Protein AF-0000000074766610 (afdb_homodimer)

Organism: Mortierella alpina (NCBI:txid64518)

Nearest PDB structures (foldseek):
  7vv5-assembly1_R  TM=5.003E-01  e=2.346E-03  Homo sapiens
  8y69-assembly1_D  TM=5.044E-01  e=2.238E-03  Homo sapiens
  8jbh-assembly1_B  TM=5.327E-01  e=8.805E-03  Homo sapiens
  8u54-assembly1_A  TM=5.156E-01  e=3.043E-01  Homo sapiens
  8u54-assembly1_B  TM=5.069E-01  e=3.506E-01  Homo sapiens

Structure (mmCIF, N/CA/C/O backbone):
data_AF-0000000074766610-model_v1
#
loop_
_entity.id
_entity.type
_entity.pdbx_description
1 polymer 'Uncharacterized protein'
#
loop_
_atom_site.group_PDB
_atom_site.id
_atom_site.type_symbol
_atom_site.label_atom_id
_atom_site.label_alt_id
_atom_site.label_comp_id
_atom_site.label_asym_id
_atom_site.label_entity_id
_atom_site.label_seq_id
_atom_site.pdbx_PDB_ins_code
_atom_site.Cartn_x
_atom_site.Cartn_y
_atom_site.Cartn_z
_atom_site.occupancy
_atom_site.B_iso_or_equiv
_atom_site.auth_seq_id
_atom_site.auth_comp_id
_atom_site.auth_asym_id
_atom_site.auth_atom_id
_atom_site.pdbx_PDB_model_num
ATOM 1 N N . MET A 1 1 ? 5.215 -45.966 -10.699 1 22.52 1 MET A N 1
ATOM 2 C CA . MET A 1 1 ? 6.203 -44.947 -11.041 1 22.52 1 MET A CA 1
ATOM 3 C C . MET A 1 1 ? 5.629 -43.947 -12.039 1 22.52 1 MET A C 1
ATOM 5 O O . MET A 1 1 ? 5.587 -44.218 -13.241 1 22.52 1 MET A O 1
ATOM 9 N N . GLU A 1 2 ? 4.456 -43.335 -11.803 1 31.49 2 GLU A N 1
ATOM 10 C CA . GLU A 1 2 ? 3.656 -42.559 -12.745 1 31.49 2 GLU A CA 1
ATOM 11 C C . GLU A 1 2 ? 4.511 -41.531 -13.48 1 31.49 2 GLU A C 1
ATOM 13 O O . GLU A 1 2 ? 5.404 -40.921 -12.887 1 31.49 2 GLU A O 1
ATOM 18 N N . ASN A 1 3 ? 4.862 -41.702 -14.774 1 34 3 ASN A N 1
ATOM 19 C CA . ASN A 1 3 ? 5.694 -41.054 -15.782 1 34 3 ASN A CA 1
ATOM 20 C C . ASN A 1 3 ? 5.518 -39.538 -15.765 1 34 3 ASN A C 1
ATOM 22 O O . ASN A 1 3 ? 4.494 -39.023 -16.217 1 34 3 ASN A O 1
ATOM 26 N N . PHE A 1 4 ? 5.917 -38.822 -14.698 1 40.68 4 PHE A N 1
ATOM 27 C CA . PHE A 1 4 ? 6.085 -37.418 -14.344 1 40.68 4 PHE A CA 1
ATOM 28 C C . PHE A 1 4 ? 6.751 -36.649 -15.478 1 40.68 4 PHE A C 1
ATOM 30 O O . PHE A 1 4 ? 7.289 -35.56 -15.265 1 40.68 4 PHE A O 1
ATOM 37 N N . ASP A 1 5 ? 7.116 -37.286 -16.62 1 40.98 5 ASP A N 1
ATOM 38 C CA . ASP A 1 5 ? 7.9 -36.81 -17.756 1 40.98 5 ASP A CA 1
ATOM 39 C C . ASP A 1 5 ? 7.147 -35.729 -18.529 1 40.98 5 ASP A C 1
ATOM 41 O O . ASP A 1 5 ? 7.576 -35.318 -19.609 1 40.98 5 ASP A O 1
ATOM 45 N N . GLU A 1 6 ? 5.794 -35.603 -18.433 1 47.33 6 GLU A N 1
ATOM 46 C CA . GLU A 1 6 ? 5.271 -34.619 -19.377 1 47.33 6 GLU A CA 1
ATOM 47 C C . GLU A 1 6 ? 5.686 -33.204 -18.985 1 47.33 6 GLU A C 1
ATOM 49 O O . GLU A 1 6 ? 5.673 -32.853 -17.803 1 47.33 6 GLU A O 1
ATOM 54 N N . PRO A 1 7 ? 6.413 -32.445 -19.86 1 55.78 7 PRO A N 1
ATOM 55 C CA . PRO A 1 7 ? 6.778 -31.043 -19.638 1 55.78 7 PRO A CA 1
ATOM 56 C C . PRO A 1 7 ? 5.635 -30.224 -19.042 1 55.78 7 PRO A C 1
ATOM 58 O O . PRO A 1 7 ? 4.464 -30.502 -19.313 1 55.78 7 PRO A O 1
ATOM 61 N N . PRO A 1 8 ? 5.888 -29.707 -17.846 1 59.63 8 PRO A N 1
ATOM 62 C CA . PRO A 1 8 ? 4.836 -28.946 -17.167 1 59.63 8 PRO A CA 1
ATOM 63 C C . PRO A 1 8 ? 4.065 -28.03 -18.115 1 59.63 8 PRO A C 1
ATOM 65 O O . PRO A 1 8 ? 4.665 -27.385 -18.979 1 59.63 8 PRO A O 1
ATOM 68 N N . ARG A 1 9 ? 2.832 -28.376 -18.445 1 66.51 9 ARG A N 1
ATOM 69 C CA . ARG A 1 9 ? 1.955 -27.581 -19.299 1 66.51 9 ARG A CA 1
ATOM 70 C C . ARG A 1 9 ? 1.946 -26.119 -18.864 1 66.51 9 ARG A C 1
ATOM 72 O O . ARG A 1 9 ? 1.695 -25.815 -17.696 1 66.51 9 ARG A O 1
ATOM 79 N N . LEU A 1 10 ? 2.564 -25.236 -19.65 1 71.59 10 LEU A N 1
ATOM 80 C CA . LEU A 1 10 ? 2.536 -23.789 -19.464 1 71.59 10 LEU A CA 1
ATOM 81 C C . LEU A 1 10 ? 1.101 -23.276 -19.411 1 71.59 10 LEU A C 1
ATOM 83 O O . LEU A 1 10 ? 0.219 -23.816 -20.083 1 71.59 10 LEU A O 1
ATOM 87 N N . HIS A 1 11 ? 0.76 -22.596 -18.317 1 80.04 11 HIS A N 1
ATOM 88 C CA . HIS A 1 11 ? -0.584 -22.071 -18.103 1 80.04 11 HIS A CA 1
ATOM 89 C C . HIS A 1 11 ? -0.614 -20.554 -18.259 1 80.04 11 HIS A C 1
ATOM 91 O O . HIS A 1 11 ? 0.386 -19.88 -18.003 1 80.04 11 HIS A O 1
ATOM 97 N N . THR A 1 12 ? -1.712 -20.075 -18.93 1 82.89 12 THR A N 1
ATOM 98 C CA . THR A 1 12 ? -1.969 -18.641 -18.998 1 82.89 12 THR A CA 1
ATOM 99 C C . THR A 1 12 ? -2.641 -18.151 -17.718 1 82.89 12 THR A C 1
ATOM 101 O O . THR A 1 12 ? -3.613 -18.749 -17.253 1 82.89 12 THR A O 1
ATOM 104 N N . PRO A 1 13 ? -2.068 -17.148 -17.166 1 86.89 13 PRO A N 1
ATOM 105 C CA . PRO A 1 13 ? -2.663 -16.618 -15.936 1 86.89 13 PRO A CA 1
ATOM 106 C C . PRO A 1 13 ? -4.097 -16.132 -16.137 1 86.89 13 PRO A C 1
ATOM 108 O O . PRO A 1 13 ? -4.453 -15.682 -17.229 1 86.89 13 PRO A O 1
ATOM 111 N N . ASP A 1 14 ? -4.992 -16.331 -15.141 1 90.97 14 ASP A N 1
ATOM 112 C CA . ASP A 1 14 ? -6.364 -15.833 -15.124 1 90.97 14 ASP A CA 1
ATOM 113 C C . ASP A 1 14 ? -6.394 -14.306 -15.11 1 90.97 14 ASP A C 1
ATOM 115 O O . ASP A 1 14 ? -6.007 -13.682 -14.12 1 90.97 14 ASP A O 1
ATOM 119 N N . ALA A 1 15 ? -6.847 -13.721 -16.178 1 92.48 15 ALA A N 1
ATOM 120 C CA . ALA A 1 15 ? -6.861 -12.267 -16.312 1 92.48 15 ALA A CA 1
ATOM 121 C C . ALA A 1 15 ? -7.709 -11.624 -15.217 1 92.48 15 ALA A C 1
ATOM 123 O O . ALA A 1 15 ? -7.373 -10.55 -14.714 1 92.48 15 ALA A O 1
ATOM 124 N N . GLY A 1 16 ? -8.884 -12.234 -14.901 1 94.14 16 GLY A N 1
ATOM 125 C CA . GLY A 1 16 ? -9.733 -11.709 -13.843 1 94.14 16 GLY A CA 1
ATOM 126 C C . GLY A 1 16 ? -9.035 -11.637 -12.499 1 94.14 16 GLY A C 1
ATOM 127 O O . GLY A 1 16 ? -9.173 -10.649 -11.774 1 94.14 16 GLY A O 1
ATOM 128 N N . GLU A 1 17 ? -8.27 -12.613 -12.194 1 94.78 17 GLU A N 1
ATOM 129 C CA . GLU A 1 17 ? -7.532 -12.648 -10.935 1 94.78 17 GLU A CA 1
ATOM 130 C C . GLU A 1 17 ? -6.443 -11.58 -10.903 1 94.78 17 GLU A C 1
ATOM 132 O O . GLU A 1 17 ? -6.227 -10.936 -9.874 1 94.78 17 GLU A O 1
ATOM 137 N N . SER A 1 18 ? -5.785 -11.447 -12.046 1 95.05 18 SER A N 1
ATOM 138 C CA . SER A 1 18 ? -4.73 -10.442 -12.129 1 95.05 18 SER A CA 1
ATOM 139 C C . SER A 1 18 ? -5.291 -9.035 -11.951 1 95.05 18 SER A C 1
ATOM 141 O O . SER A 1 18 ? -4.694 -8.205 -11.262 1 95.05 18 SER A O 1
ATOM 143 N N . VAL A 1 19 ? -6.409 -8.821 -12.554 1 96.39 19 VAL A N 1
ATOM 144 C CA . VAL A 1 19 ? -7.041 -7.511 -12.435 1 96.39 19 VAL A CA 1
ATOM 145 C C . VAL A 1 19 ? -7.492 -7.283 -10.994 1 96.39 19 VAL A C 1
ATOM 147 O O . VAL A 1 19 ? -7.297 -6.199 -10.44 1 96.39 19 VAL A O 1
ATOM 150 N N . SER A 1 20 ? -8.134 -8.274 -10.399 1 97 20 SER A N 1
ATOM 151 C CA . SER A 1 20 ? -8.572 -8.173 -9.011 1 97 20 SER A CA 1
ATOM 152 C C . SER A 1 20 ? -7.395 -7.909 -8.078 1 97 20 SER A C 1
ATOM 154 O O . SER A 1 20 ? -7.495 -7.092 -7.16 1 97 20 SER A O 1
ATOM 156 N N . LEU A 1 21 ? -6.321 -8.628 -8.327 1 97.3 21 LEU A N 1
ATOM 157 C CA . LEU A 1 21 ? -5.121 -8.401 -7.528 1 97.3 21 LEU A CA 1
ATOM 158 C C . LEU A 1 21 ? -4.619 -6.97 -7.696 1 97.3 21 LEU A C 1
ATOM 160 O O . LEU A 1 21 ? -4.294 -6.303 -6.711 1 97.3 21 LEU A O 1
ATOM 164 N N . PHE A 1 22 ? -4.58 -6.494 -8.925 1 97.29 22 PHE A N 1
ATOM 165 C CA . PHE A 1 22 ? -4.128 -5.133 -9.192 1 97.29 22 PHE A CA 1
ATOM 166 C C . PHE A 1 22 ? -4.999 -4.12 -8.459 1 97.29 22 PHE A C 1
ATOM 168 O O . PHE A 1 22 ? -4.49 -3.146 -7.9 1 97.29 22 PHE A O 1
ATOM 175 N N . ILE A 1 23 ? -6.29 -4.351 -8.449 1 97.65 23 ILE A N 1
ATOM 176 C CA . ILE A 1 23 ? -7.226 -3.476 -7.752 1 97.65 23 ILE A CA 1
ATOM 177 C C . ILE A 1 23 ? -6.906 -3.463 -6.259 1 97.65 23 ILE A C 1
ATOM 179 O O . ILE A 1 23 ? -6.834 -2.397 -5.642 1 97.65 23 ILE A O 1
ATOM 183 N N . SER A 1 24 ? -6.698 -4.608 -5.708 1 98.29 24 SER A N 1
ATOM 184 C CA . SER A 1 24 ? -6.389 -4.694 -4.284 1 98.29 24 SER A CA 1
ATOM 185 C C . SER A 1 24 ? -5.085 -3.976 -3.957 1 98.29 24 SER A C 1
ATOM 187 O O . SER A 1 24 ? -4.991 -3.279 -2.945 1 98.29 24 SER A O 1
ATOM 189 N N . LEU A 1 25 ? -4.066 -4.136 -4.801 1 98.43 25 LEU A N 1
ATOM 190 C CA . LEU A 1 25 ? -2.782 -3.482 -4.575 1 98.43 25 LEU A CA 1
ATOM 191 C C . LEU A 1 25 ? -2.924 -1.965 -4.644 1 98.43 25 LEU A C 1
ATOM 193 O O . LEU A 1 25 ? -2.324 -1.244 -3.843 1 98.43 25 LEU A O 1
ATOM 197 N N . ALA A 1 26 ? -3.719 -1.52 -5.581 1 98.04 26 ALA A N 1
ATOM 198 C CA . ALA A 1 26 ? -3.985 -0.088 -5.699 1 98.04 26 ALA A CA 1
ATOM 199 C C . ALA A 1 26 ? -4.703 0.44 -4.459 1 98.04 26 ALA A C 1
ATOM 201 O O . ALA A 1 26 ? -4.379 1.52 -3.96 1 98.04 26 ALA A O 1
ATOM 202 N N . CYS A 1 27 ? -5.624 -0.317 -3.985 1 98.39 27 CYS A N 1
ATOM 203 C CA . CYS A 1 27 ? -6.394 0.101 -2.819 1 98.39 27 CYS A CA 1
ATOM 204 C C . CYS A 1 27 ? -5.524 0.115 -1.568 1 98.39 27 CYS A C 1
ATOM 206 O O . CYS A 1 27 ? -5.635 1.02 -0.739 1 98.39 27 CYS A O 1
ATOM 208 N N . ILE A 1 28 ? -4.668 -0.862 -1.458 1 98.46 28 ILE A N 1
ATOM 209 C CA . ILE A 1 28 ? -3.722 -0.889 -0.347 1 98.46 28 ILE A CA 1
ATOM 210 C C . ILE A 1 28 ? -2.84 0.356 -0.39 1 98.46 28 ILE A C 1
ATOM 212 O O . ILE A 1 28 ? -2.62 1.004 0.635 1 98.46 28 ILE A O 1
ATOM 216 N N . SER A 1 29 ? -2.37 0.684 -1.549 1 98.18 29 SER A N 1
ATOM 217 C CA . SER A 1 29 ? -1.514 1.852 -1.729 1 98.18 29 SER A CA 1
ATOM 218 C C . SER A 1 29 ? -2.246 3.137 -1.354 1 98.18 29 SER A C 1
ATOM 220 O O . SER A 1 29 ? -1.715 3.967 -0.613 1 98.18 29 SER A O 1
ATOM 222 N N . LEU A 1 30 ? -3.448 3.227 -1.798 1 97.37 30 LEU A N 1
ATOM 223 C CA . LEU A 1 30 ? -4.229 4.438 -1.566 1 97.37 30 LEU A CA 1
ATOM 224 C C . LEU A 1 30 ? -4.543 4.606 -0.084 1 97.37 30 LEU A C 1
ATOM 226 O O . LEU A 1 30 ? -4.391 5.699 0.467 1 97.37 30 LEU A O 1
ATOM 230 N N . MET A 1 31 ? -4.936 3.56 0.522 1 97.82 31 MET A N 1
ATOM 231 C CA . MET A 1 31 ? -5.296 3.637 1.935 1 97.82 31 MET A CA 1
ATOM 232 C C . MET A 1 31 ? -4.075 3.954 2.791 1 97.82 31 MET A C 1
ATOM 234 O O . MET A 1 31 ? -4.159 4.749 3.729 1 97.82 31 MET A O 1
ATOM 238 N N . SER A 1 32 ? -2.974 3.359 2.432 1 97.3 32 SER A N 1
ATOM 239 C CA . SER A 1 32 ? -1.747 3.617 3.179 1 97.3 32 SER A CA 1
ATOM 240 C C . SER A 1 32 ? -1.258 5.045 2.962 1 97.3 32 SER A C 1
ATOM 242 O O . SER A 1 32 ? -0.811 5.703 3.904 1 97.3 32 SER A O 1
ATOM 244 N N . LEU A 1 33 ? -1.366 5.495 1.775 1 95.8 33 LEU A N 1
ATOM 245 C CA . LEU A 1 33 ? -0.973 6.859 1.44 1 95.8 33 LEU A CA 1
ATOM 246 C C . LEU A 1 33 ? -1.818 7.872 2.206 1 95.8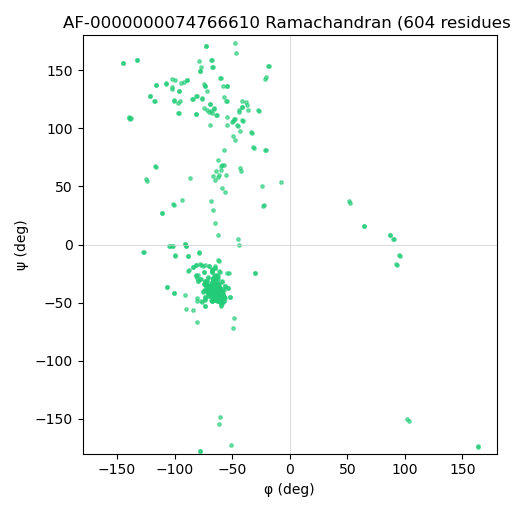 33 LEU A C 1
ATOM 248 O O . LEU A 1 33 ? -1.281 8.796 2.821 1 95.8 33 LEU A O 1
ATOM 252 N N . LEU A 1 34 ? -3.088 7.672 2.193 1 94.38 34 LEU A N 1
ATOM 253 C CA . LEU A 1 34 ? -3.994 8.603 2.856 1 94.38 34 LEU A CA 1
ATOM 254 C C . LEU A 1 34 ? -3.831 8.533 4.371 1 94.38 34 LEU A C 1
ATOM 256 O O . LEU A 1 34 ? -3.914 9.555 5.056 1 94.38 34 LEU A O 1
ATOM 260 N N . PHE A 1 35 ? -3.631 7.335 4.859 1 93.64 35 PHE A N 1
ATOM 261 C CA . PHE A 1 35 ? -3.358 7.165 6.281 1 93.64 35 PHE A CA 1
ATOM 262 C C . PHE A 1 35 ? -2.095 7.916 6.684 1 93.64 35 PHE A C 1
ATOM 264 O O . PHE A 1 35 ? -2.075 8.603 7.707 1 93.64 35 PHE A O 1
ATOM 271 N N . GLY A 1 36 ? -1.091 7.815 5.896 1 91.57 36 GLY A N 1
ATOM 272 C CA . GLY A 1 36 ? 0.149 8.526 6.164 1 91.57 36 GLY A CA 1
ATOM 273 C C . GLY A 1 36 ? -0.01 10.035 6.136 1 91.57 36 GLY A C 1
ATOM 274 O O . GLY A 1 36 ? 0.515 10.736 7.004 1 91.57 36 GLY A O 1
ATOM 275 N N . ARG A 1 37 ? -0.713 10.508 5.24 1 89.1 37 ARG A N 1
ATOM 276 C CA . ARG A 1 37 ? -0.931 11.945 5.11 1 89.1 37 ARG A CA 1
ATOM 277 C C . ARG A 1 37 ? -1.719 12.489 6.296 1 89.1 37 ARG A C 1
ATOM 279 O O . ARG A 1 37 ? -1.42 13.572 6.803 1 89.1 37 ARG A O 1
ATOM 286 N N . LYS A 1 38 ? -2.699 11.677 6.671 1 86.47 38 LYS A N 1
ATOM 287 C CA . LYS A 1 38 ? -3.582 12.132 7.741 1 86.47 38 LYS A CA 1
ATOM 288 C C . LYS A 1 38 ? -2.885 12.059 9.097 1 86.47 38 LYS A C 1
ATOM 290 O O . LYS A 1 38 ? -3.206 12.824 10.008 1 86.47 38 LYS A O 1
ATOM 295 N N . THR A 1 39 ? -1.953 11.274 9.206 1 83.56 39 THR A N 1
ATOM 296 C CA . THR A 1 39 ? -1.304 11.08 10.497 1 83.56 39 THR A CA 1
ATOM 297 C C . THR A 1 39 ? 0.019 11.839 10.558 1 83.56 39 THR A C 1
ATOM 299 O O . THR A 1 39 ? 0.691 11.844 11.592 1 83.56 39 THR A O 1
ATOM 302 N N . ALA A 1 40 ? 0.242 12.449 9.432 1 82.32 40 ALA A N 1
ATOM 303 C CA . ALA A 1 40 ? 1.482 13.221 9.419 1 82.32 40 ALA A CA 1
ATOM 304 C C . ALA A 1 40 ? 1.393 14.42 10.358 1 82.32 40 ALA A C 1
ATOM 306 O O . ALA A 1 40 ? 0.484 15.245 10.237 1 82.32 40 ALA A O 1
ATOM 307 N N . GLY A 1 41 ? 2.144 14.502 11.398 1 73.35 41 GLY A N 1
ATOM 308 C CA . GLY A 1 41 ? 2.245 15.665 12.265 1 73.35 41 GLY A CA 1
ATOM 309 C C . GLY A 1 41 ? 1.284 15.62 13.438 1 73.35 41 GLY A C 1
ATOM 310 O O . GLY A 1 41 ? 1.318 16.492 14.308 1 73.35 41 GLY A O 1
ATOM 311 N N . THR A 1 42 ? 0.284 14.746 13.302 1 71.38 42 THR A N 1
ATOM 312 C CA . THR A 1 42 ? -0.701 14.732 14.378 1 71.38 42 THR A CA 1
ATOM 313 C C . THR A 1 42 ? -0.475 13.538 15.302 1 71.38 42 THR A C 1
ATOM 315 O O . THR A 1 42 ? -0.064 12.467 14.852 1 71.38 42 THR A O 1
ATOM 318 N N . LYS A 1 43 ? -0.52 13.864 16.56 1 68.37 43 LYS A N 1
ATOM 319 C CA . LYS A 1 43 ? -0.418 12.79 17.544 1 68.37 43 LYS A CA 1
ATOM 320 C C . LYS A 1 43 ? -1.694 11.954 17.58 1 68.37 43 LYS A C 1
ATOM 322 O O . LYS A 1 43 ? -2.789 12.491 17.763 1 68.37 43 LYS A O 1
ATOM 327 N N . ILE A 1 44 ? -1.638 10.847 17.262 1 65.62 44 ILE A N 1
ATOM 328 C CA . ILE A 1 44 ? -2.732 9.882 17.258 1 65.62 44 ILE A CA 1
ATOM 329 C C . ILE A 1 44 ? -3.404 9.857 18.629 1 65.62 44 ILE A C 1
ATOM 331 O O . ILE A 1 44 ? -4.606 9.603 18.733 1 65.62 44 ILE A O 1
ATOM 335 N N . THR A 1 45 ? -2.761 10.201 19.59 1 62 45 THR A N 1
ATOM 336 C CA . THR A 1 45 ? -3.267 10.135 20.957 1 62 45 THR A CA 1
ATOM 337 C C . THR A 1 45 ? -4.233 11.285 21.232 1 62 45 THR A C 1
ATOM 339 O O . THR A 1 45 ? -5.032 11.22 22.168 1 62 45 THR A O 1
ATOM 342 N N . SER A 1 46 ? -4.253 12.288 20.497 1 68.33 46 SER A N 1
ATOM 343 C CA . SER A 1 46 ? -5.158 13.415 20.699 1 68.33 46 SER A CA 1
ATOM 344 C C . SER A 1 46 ? -6.355 13.339 19.758 1 68.33 46 SER A C 1
ATOM 346 O O . SER A 1 46 ? -6.934 14.366 19.398 1 68.33 46 SER A O 1
ATOM 348 N N . LEU A 1 47 ? -6.71 12.037 19.549 1 70.17 47 LEU A N 1
ATOM 349 C CA . LEU A 1 47 ? -7.714 11.91 18.498 1 70.17 47 LEU A CA 1
ATOM 350 C C . LEU A 1 47 ? -9.116 12.128 19.057 1 70.17 47 LEU A C 1
ATOM 352 O O . LEU A 1 47 ? -9.476 11.549 20.084 1 70.17 47 LEU A O 1
ATOM 356 N N . ASN A 1 48 ? -9.823 13.011 18.508 1 82.15 48 ASN A N 1
ATOM 357 C CA . ASN A 1 48 ? -11.256 13.183 18.722 1 82.15 48 ASN A CA 1
ATOM 358 C C . ASN A 1 48 ? -12.055 12.025 18.129 1 82.15 48 ASN A C 1
ATOM 360 O O . ASN A 1 48 ? -11.501 11.183 17.42 1 82.15 48 ASN A O 1
ATOM 364 N N . TYR A 1 49 ? -13.265 11.852 18.616 1 84.87 49 TYR A N 1
ATOM 365 C CA . TYR A 1 49 ? -14.139 10.755 18.218 1 84.87 49 TYR A CA 1
ATOM 366 C C . TYR A 1 49 ? -14.267 10.682 16.701 1 84.87 49 TYR A C 1
ATOM 368 O O . TYR A 1 49 ? -14.097 9.614 16.108 1 84.87 49 TYR A O 1
ATOM 376 N N . ALA A 1 50 ? -14.468 11.742 16.038 1 84.85 50 ALA A N 1
ATOM 377 C CA . ALA A 1 50 ? -14.622 11.771 14.586 1 84.85 50 ALA A CA 1
ATOM 378 C C . ALA A 1 50 ? -13.339 11.327 13.889 1 84.85 50 ALA A C 1
ATOM 380 O O . ALA A 1 50 ? -13.382 10.56 12.924 1 84.85 50 ALA A O 1
ATOM 381 N N . ARG A 1 51 ? -12.29 11.762 14.43 1 87.84 51 ARG A N 1
ATOM 382 C CA . ARG A 1 51 ? -11.003 11.4 13.846 1 87.84 51 ARG A CA 1
ATOM 383 C C . ARG A 1 51 ? -10.712 9.916 14.04 1 87.84 51 ARG A C 1
ATOM 385 O O . ARG A 1 51 ? -10.119 9.275 13.169 1 87.84 51 ARG A O 1
ATOM 392 N N . SER A 1 52 ? -11.079 9.424 15.18 1 91.61 52 SER A N 1
ATOM 393 C CA . SER A 1 52 ? -10.884 8.001 15.434 1 91.61 52 SER A CA 1
ATOM 394 C C . SER A 1 52 ? -11.701 7.149 14.468 1 91.61 52 SER A C 1
ATOM 396 O O . SER A 1 52 ? -11.265 6.069 14.064 1 91.61 52 SER A O 1
ATOM 398 N N . LEU A 1 53 ? -12.836 7.606 14.116 1 93.92 53 LEU A N 1
ATOM 399 C CA . LEU A 1 53 ? -13.667 6.884 13.16 1 93.92 53 LEU A CA 1
ATOM 400 C C . LEU A 1 53 ? -13.031 6.887 11.774 1 93.92 53 LEU A C 1
ATOM 402 O O . LEU A 1 53 ? -13.03 5.865 11.084 1 93.92 53 LEU A O 1
ATOM 406 N N . VAL A 1 54 ? -12.468 7.974 11.426 1 93.07 54 VAL A N 1
ATOM 407 C CA . VAL A 1 54 ? -11.818 8.088 10.124 1 93.07 54 VAL A CA 1
ATOM 408 C C . VAL A 1 54 ? -10.605 7.162 10.07 1 93.07 54 VAL A C 1
ATOM 410 O O . VAL A 1 54 ? -10.417 6.431 9.094 1 93.07 54 VAL A O 1
ATOM 413 N N . VAL A 1 55 ? -9.815 7.157 11.12 1 92.77 55 VAL A N 1
ATOM 414 C CA . VAL A 1 55 ? -8.653 6.279 11.202 1 92.77 55 VAL A CA 1
ATOM 415 C C . VAL A 1 55 ? -9.105 4.82 11.178 1 92.77 55 VAL A C 1
ATOM 417 O O . VAL A 1 55 ? -8.479 3.98 10.527 1 92.77 55 VAL A O 1
ATOM 420 N N . GLY A 1 56 ? -10.147 4.552 11.917 1 95.01 56 GLY A N 1
ATOM 421 C CA . GLY A 1 56 ? -10.71 3.211 11.894 1 95.01 56 GLY A CA 1
ATOM 422 C C . GLY A 1 56 ? -11.127 2.762 10.506 1 95.01 56 GLY A C 1
ATOM 423 O O . GLY A 1 56 ? -10.941 1.599 10.142 1 95.01 56 GLY A O 1
ATOM 424 N N . LEU A 1 57 ? -11.67 3.655 9.763 1 96.3 57 LEU A N 1
ATOM 425 C CA . LEU A 1 57 ? -12.111 3.344 8.407 1 96.3 57 LEU A CA 1
ATOM 426 C C . LEU A 1 57 ? -10.92 3.04 7.504 1 96.3 57 LEU A C 1
ATOM 428 O O . LEU A 1 57 ? -10.984 2.136 6.668 1 96.3 57 LEU A O 1
ATOM 432 N N . TYR A 1 58 ? -9.805 3.799 7.665 1 96.27 58 TYR A N 1
ATOM 433 C CA . TYR A 1 58 ? -8.593 3.522 6.903 1 96.27 58 TYR A CA 1
ATOM 434 C C . TYR A 1 58 ? -8.071 2.121 7.199 1 96.27 58 TYR A C 1
ATOM 436 O O . TYR A 1 58 ? -7.736 1.369 6.28 1 96.27 58 TYR A O 1
ATOM 444 N N . ILE A 1 59 ? -8.072 1.783 8.435 1 96.56 59 ILE A N 1
ATOM 445 C CA . ILE A 1 59 ? -7.548 0.489 8.859 1 96.56 59 ILE A CA 1
ATOM 446 C C . ILE A 1 59 ? -8.443 -0.629 8.329 1 96.56 59 ILE A C 1
ATOM 448 O O . ILE A 1 59 ? -7.95 -1.639 7.82 1 96.56 59 ILE A O 1
ATOM 452 N N . CYS A 1 60 ? -9.695 -0.432 8.431 1 97.51 60 CYS A N 1
ATOM 453 C CA . CYS A 1 60 ? -10.65 -1.424 7.949 1 97.51 60 CYS A CA 1
ATOM 454 C C . CYS A 1 60 ? -10.51 -1.629 6.445 1 97.51 60 CYS A C 1
ATOM 456 O O . CYS A 1 60 ? -10.474 -2.766 5.97 1 97.51 60 CYS A O 1
ATOM 458 N N . SER A 1 61 ? -10.474 -0.571 5.713 1 98.08 61 SER A N 1
ATOM 459 C CA . SER A 1 61 ? -10.335 -0.638 4.262 1 98.08 61 SER A CA 1
ATOM 460 C C . SER A 1 61 ? -9.003 -1.264 3.863 1 98.08 61 SER A C 1
ATOM 462 O O . SER A 1 61 ? -8.945 -2.074 2.935 1 98.08 61 SER A O 1
ATOM 464 N N . TRP A 1 62 ? -7.924 -0.899 4.505 1 98.19 62 TRP A N 1
ATOM 465 C CA . TRP A 1 62 ? -6.608 -1.481 4.26 1 98.19 62 TRP A CA 1
ATOM 466 C C . TRP A 1 62 ? -6.62 -2.983 4.52 1 98.19 62 TRP A C 1
ATOM 468 O O . TRP A 1 62 ? -6.133 -3.766 3.701 1 98.19 62 TRP A O 1
ATOM 478 N N . LEU A 1 63 ? -7.17 -3.338 5.686 1 98.32 63 LEU A N 1
ATOM 479 C CA . LEU A 1 63 ? -7.256 -4.748 6.051 1 98.32 63 LEU A CA 1
ATOM 480 C C . LEU A 1 63 ? -8.078 -5.524 5.027 1 98.32 63 LEU A C 1
ATOM 482 O O . LEU A 1 63 ? -7.717 -6.644 4.656 1 98.32 63 LEU A O 1
ATOM 486 N N . PHE A 1 64 ? -9.155 -4.997 4.629 1 98.51 64 PHE A N 1
ATOM 487 C CA . PHE A 1 64 ? -9.986 -5.641 3.618 1 98.51 64 PHE A CA 1
ATOM 488 C C . PHE A 1 64 ? -9.193 -5.882 2.34 1 98.51 64 PHE A C 1
ATOM 490 O O . PHE A 1 64 ? -9.232 -6.978 1.775 1 98.51 64 PHE A O 1
ATOM 497 N N . SER A 1 65 ? -8.48 -4.836 1.855 1 98.35 65 SER A N 1
ATOM 498 C CA . SER A 1 65 ? -7.706 -4.944 0.623 1 98.35 65 SER A CA 1
ATOM 499 C C . SER A 1 65 ? -6.593 -5.978 0.757 1 98.35 65 SER A C 1
ATOM 501 O O . SER A 1 65 ? -6.305 -6.714 -0.189 1 98.35 65 SER A O 1
ATOM 503 N N . LEU A 1 66 ? -5.965 -6.047 1.933 1 98.29 66 LEU A N 1
ATOM 504 C CA . LEU A 1 66 ? -4.925 -7.035 2.197 1 98.29 66 LEU A CA 1
ATOM 505 C C . LEU A 1 66 ? -5.489 -8.45 2.135 1 98.29 66 LEU A C 1
ATOM 507 O O . LEU A 1 66 ? -4.925 -9.319 1.466 1 98.29 66 LEU A O 1
ATOM 511 N N . MET A 1 67 ? -6.628 -8.659 2.766 1 98.08 67 MET A N 1
ATOM 512 C CA . MET A 1 67 ? -7.269 -9.971 2.775 1 98.08 67 MET A CA 1
ATOM 513 C C . MET A 1 67 ? -7.745 -10.354 1.378 1 98.08 67 MET A C 1
ATOM 515 O O . MET A 1 67 ? -7.604 -11.506 0.964 1 98.08 67 MET A O 1
ATOM 519 N N . ALA A 1 68 ? -8.32 -9.367 0.714 1 98.15 68 ALA A N 1
ATOM 520 C CA . ALA A 1 68 ? -8.787 -9.625 -0.645 1 98.15 68 ALA A CA 1
ATOM 521 C C . ALA A 1 68 ? -7.638 -10.066 -1.547 1 98.15 68 ALA A C 1
ATOM 523 O O . ALA A 1 68 ? -7.782 -11.005 -2.333 1 98.15 68 ALA A O 1
ATOM 524 N N . ALA A 1 69 ? -6.464 -9.418 -1.446 1 97.81 69 ALA A N 1
ATOM 525 C CA . ALA A 1 69 ? -5.3 -9.76 -2.258 1 97.81 69 ALA A CA 1
ATOM 526 C C . ALA A 1 69 ? -4.82 -11.178 -1.959 1 97.81 69 ALA A C 1
ATOM 528 O O . ALA A 1 69 ? -4.49 -11.935 -2.875 1 97.81 69 ALA A O 1
ATOM 529 N N . MET A 1 70 ? -4.832 -11.557 -0.718 1 97.6 70 MET A N 1
ATOM 530 C CA . MET A 1 70 ? -4.323 -12.865 -0.316 1 97.6 70 MET A CA 1
ATOM 531 C C . MET A 1 70 ? -5.31 -13.969 -0.683 1 97.6 70 MET A C 1
ATOM 533 O O . MET A 1 70 ? -4.914 -15.014 -1.202 1 97.6 70 MET A O 1
ATOM 537 N N . LEU A 1 71 ? -6.575 -13.71 -0.493 1 97.17 71 LEU A N 1
ATOM 538 C CA . LEU A 1 71 ? -7.577 -14.759 -0.649 1 97.17 71 LEU A CA 1
ATOM 539 C C . LEU A 1 71 ? -7.895 -14.991 -2.122 1 97.17 71 LEU A C 1
ATOM 541 O O . LEU A 1 71 ? -8.193 -16.117 -2.527 1 97.17 71 LEU A O 1
ATOM 545 N N . VAL A 1 72 ? -7.815 -13.952 -2.935 1 95.9 72 VAL A N 1
ATOM 546 C CA . VAL A 1 72 ? -8.116 -14.1 -4.355 1 95.9 72 VAL A CA 1
ATOM 547 C C . VAL A 1 72 ? -7.12 -15.064 -4.996 1 95.9 72 VAL A C 1
ATOM 549 O O . VAL A 1 72 ? -7.461 -15.781 -5.94 1 95.9 72 VAL A O 1
ATOM 552 N N . GLN A 1 73 ? -5.912 -15.175 -4.439 1 93.79 73 GLN A N 1
ATOM 553 C CA . GLN A 1 73 ? -4.866 -16.004 -5.028 1 93.79 73 GLN A CA 1
ATOM 554 C C . GLN A 1 73 ? -4.955 -17.442 -4.525 1 93.79 73 GLN A C 1
ATOM 556 O O . GLN A 1 73 ? -4.322 -18.341 -5.083 1 93.79 73 GLN A O 1
ATOM 561 N N . THR A 1 74 ? -5.785 -17.703 -3.508 1 94.44 74 THR A N 1
ATOM 562 C CA . THR A 1 74 ? -5.765 -19.033 -2.911 1 94.44 74 THR A CA 1
ATOM 563 C C . THR A 1 74 ? -7.166 -19.636 -2.887 1 94.44 74 THR A C 1
ATOM 565 O O . THR A 1 74 ? -7.336 -20.813 -2.562 1 94.44 74 THR A O 1
ATOM 568 N N . ASN A 1 75 ? -8.186 -18.852 -3.273 1 94.71 75 ASN A N 1
ATOM 569 C CA . ASN A 1 75 ? -9.544 -19.316 -3.01 1 94.71 75 ASN A CA 1
ATOM 570 C C . ASN A 1 75 ? -10.013 -20.307 -4.072 1 94.71 75 ASN A C 1
ATOM 572 O O . ASN A 1 75 ? -10.949 -21.073 -3.842 1 94.71 75 ASN A O 1
ATOM 576 N N . ASN A 1 76 ? -9.352 -20.349 -5.213 1 93.33 76 ASN A N 1
ATOM 577 C CA . ASN A 1 76 ? -9.679 -21.388 -6.184 1 93.33 76 ASN A CA 1
ATOM 578 C C . ASN A 1 76 ? -9.162 -22.753 -5.74 1 93.33 76 ASN A C 1
ATOM 580 O O . ASN A 1 76 ? -8.068 -22.856 -5.181 1 93.33 76 ASN A O 1
ATOM 584 N N . TYR A 1 77 ? -9.936 -23.792 -5.87 1 92.78 77 TYR A N 1
ATOM 585 C CA . TYR A 1 77 ? -9.605 -25.175 -5.546 1 92.78 77 TYR A CA 1
ATOM 586 C C . TYR A 1 77 ? -9.357 -25.341 -4.052 1 92.78 77 TYR A C 1
ATOM 588 O O . TYR A 1 77 ? -8.679 -26.28 -3.629 1 92.78 77 TYR A O 1
ATOM 596 N N . ASN A 1 78 ? -9.783 -24.362 -3.222 1 94.68 78 ASN A N 1
ATOM 597 C CA . ASN A 1 78 ? -9.611 -24.399 -1.773 1 94.68 78 ASN A CA 1
ATOM 598 C C . ASN A 1 78 ? -10.86 -23.906 -1.048 1 94.68 78 ASN A C 1
ATOM 600 O O . ASN A 1 78 ? -11.13 -22.704 -1.015 1 94.68 78 ASN A O 1
ATOM 604 N N . LEU A 1 79 ? -11.575 -24.826 -0.419 1 94.9 79 LEU A N 1
ATOM 605 C CA . LEU A 1 79 ? -12.862 -24.514 0.194 1 94.9 79 LEU A CA 1
ATOM 606 C C . LEU A 1 79 ? -12.68 -23.617 1.413 1 94.9 79 LEU A C 1
ATOM 608 O O . LEU A 1 79 ? -13.472 -22.699 1.637 1 94.9 79 LEU A O 1
ATOM 612 N N . LEU A 1 80 ? -11.685 -23.891 2.202 1 95 80 LEU A N 1
ATOM 613 C CA . LEU A 1 80 ? -11.438 -23.078 3.388 1 95 80 LEU A CA 1
ATOM 614 C C . LEU A 1 80 ? -11.181 -21.624 3.006 1 95 80 LEU A C 1
ATOM 616 O O . LEU A 1 80 ? -11.774 -20.712 3.587 1 95 80 LEU A O 1
ATOM 620 N N . SER A 1 81 ? -10.263 -21.454 2.045 1 96.15 81 SER A N 1
ATOM 621 C CA . SER A 1 81 ? -9.969 -20.106 1.572 1 96.15 81 SER A CA 1
ATOM 622 C C . SER A 1 81 ? -11.203 -19.455 0.955 1 96.15 81 SER A C 1
ATOM 624 O O . SER A 1 81 ? -11.412 -18.249 1.098 1 96.15 81 SER A O 1
ATOM 626 N N . CYS A 1 82 ? -12.016 -20.189 0.329 1 96.54 82 CYS A N 1
ATOM 627 C CA . CYS A 1 82 ? -13.25 -19.684 -0.261 1 96.54 82 CYS A CA 1
ATOM 628 C C . CYS A 1 82 ? -14.228 -19.236 0.818 1 96.54 82 CYS A C 1
ATOM 630 O O . CYS A 1 82 ? -14.845 -18.175 0.702 1 96.54 82 CYS A O 1
ATOM 632 N N . GLN A 1 83 ? -14.353 -19.992 1.895 1 96.8 83 GLN A N 1
ATOM 633 C CA . GLN A 1 83 ? -15.201 -19.621 3.023 1 96.8 83 GLN A CA 1
ATOM 634 C C . GLN A 1 83 ? -14.689 -18.355 3.704 1 96.8 83 GLN A C 1
ATOM 636 O O . GLN A 1 83 ? -15.475 -17.479 4.069 1 96.8 83 GLN A O 1
ATOM 641 N N . LEU A 1 84 ? -13.409 -18.28 3.787 1 97.13 84 LEU A N 1
ATOM 642 C CA . LEU A 1 84 ? -12.828 -17.098 4.415 1 97.13 84 LEU A CA 1
ATOM 643 C C . LEU A 1 84 ? -13.082 -15.854 3.57 1 97.13 84 LEU A C 1
ATOM 645 O O . LEU A 1 84 ? -13.195 -14.748 4.104 1 97.13 84 LEU A O 1
ATOM 649 N N . SER A 1 85 ? -13.177 -16.048 2.265 1 97.53 85 SER A N 1
ATOM 650 C CA . SER A 1 85 ? -13.447 -14.924 1.375 1 97.53 85 SER A CA 1
ATOM 651 C C . SER A 1 85 ? -14.815 -14.312 1.656 1 97.53 85 SER A C 1
ATOM 653 O O . SER A 1 85 ? -14.942 -13.092 1.779 1 97.53 85 SER A O 1
ATOM 655 N N . ILE A 1 86 ? -15.849 -15.098 1.827 1 97.49 86 ILE A N 1
ATOM 656 C CA . ILE A 1 86 ? -17.183 -14.56 2.071 1 97.49 86 ILE A CA 1
ATOM 657 C C . ILE A 1 86 ? -17.249 -13.962 3.475 1 97.49 86 ILE A C 1
ATOM 659 O O . ILE A 1 86 ? -17.902 -12.939 3.69 1 97.49 86 ILE A O 1
ATOM 663 N N . PHE A 1 87 ? -16.577 -14.541 4.4 1 97.42 87 PHE A N 1
ATOM 664 C CA . PHE A 1 87 ? -16.564 -13.993 5.751 1 97.42 87 PHE A CA 1
ATOM 665 C C . PHE A 1 87 ? -15.879 -12.631 5.777 1 97.42 87 PHE A C 1
ATOM 667 O O . PHE A 1 87 ? -16.311 -11.726 6.493 1 97.42 87 PHE A O 1
ATOM 674 N N . THR A 1 88 ? -14.787 -12.541 5.024 1 97.39 88 THR A N 1
ATOM 675 C CA . THR A 1 88 ? -14.1 -11.257 4.936 1 97.39 88 THR A CA 1
ATOM 676 C C . THR A 1 88 ? -15.023 -10.188 4.356 1 97.39 88 THR A C 1
ATOM 678 O O . THR A 1 88 ? -15.08 -9.067 4.864 1 97.39 88 THR A O 1
ATOM 681 N N . CYS A 1 89 ? -15.764 -10.507 3.351 1 96.24 89 CYS A N 1
ATOM 682 C CA . CYS A 1 89 ? -16.7 -9.578 2.729 1 96.24 89 CYS A CA 1
ATOM 683 C C . CYS A 1 89 ? -17.795 -9.171 3.707 1 96.24 89 CYS A C 1
ATOM 685 O O . CYS A 1 89 ? -18.134 -7.99 3.811 1 96.24 89 CYS A O 1
ATOM 687 N N . ILE A 1 90 ? -18.26 -10.128 4.453 1 96.4 90 ILE A N 1
ATOM 688 C CA . ILE A 1 90 ? -19.371 -9.852 5.358 1 96.4 90 ILE A CA 1
ATOM 689 C C . ILE A 1 90 ? -18.878 -9.028 6.545 1 96.4 90 ILE A C 1
ATOM 691 O O . ILE A 1 90 ? -19.421 -7.96 6.836 1 96.4 90 ILE A O 1
ATOM 695 N N . VAL A 1 91 ? -17.777 -9.417 7.153 1 97.19 91 VAL A N 1
ATOM 696 C CA . VAL A 1 91 ? -17.335 -8.847 8.422 1 97.19 91 VAL A CA 1
ATOM 697 C C . VAL A 1 91 ? -16.717 -7.472 8.183 1 97.19 91 VAL A C 1
ATOM 699 O O . VAL A 1 91 ? -17.092 -6.494 8.834 1 97.19 91 VAL A O 1
ATOM 702 N N . LEU A 1 92 ? -15.826 -7.368 7.239 1 97.24 92 LEU A N 1
ATOM 703 C CA . LEU A 1 92 ? -15.114 -6.11 7.045 1 97.24 92 LEU A CA 1
ATOM 704 C C . LEU A 1 92 ? -15.99 -5.097 6.315 1 97.24 92 LEU A C 1
ATOM 706 O O . LEU A 1 92 ? -15.891 -3.893 6.561 1 97.24 92 LEU A O 1
ATOM 710 N N . TYR A 1 93 ? -16.854 -5.576 5.51 1 95.48 93 TYR A N 1
ATOM 711 C CA . TYR A 1 93 ? -17.814 -4.669 4.891 1 95.48 93 TYR A CA 1
ATOM 712 C C . TYR A 1 93 ? -18.779 -4.106 5.927 1 95.48 93 TYR A C 1
ATOM 714 O O . TYR A 1 93 ? -19.025 -2.898 5.964 1 95.48 93 TYR A O 1
ATOM 722 N N . ALA A 1 94 ? -19.304 -4.977 6.703 1 95.04 94 ALA A N 1
ATOM 723 C CA . ALA A 1 94 ? -20.216 -4.55 7.761 1 95.04 94 ALA A CA 1
ATOM 724 C C . ALA A 1 94 ? -19.535 -3.565 8.707 1 95.04 94 ALA A C 1
ATOM 726 O O . ALA A 1 94 ? -20.122 -2.547 9.081 1 95.04 94 ALA A O 1
ATOM 727 N N . ALA A 1 95 ? -18.311 -3.877 9.086 1 96.44 95 ALA A N 1
ATOM 728 C CA . ALA A 1 95 ? -17.565 -2.99 9.974 1 96.44 95 ALA A CA 1
ATOM 729 C C . ALA A 1 95 ? -17.389 -1.609 9.349 1 96.44 95 ALA A C 1
ATOM 731 O O . ALA A 1 95 ? -17.582 -0.589 10.017 1 96.44 95 ALA A O 1
ATOM 732 N N . SER A 1 96 ? -17.042 -1.561 8.07 1 96.31 96 SER A N 1
ATOM 733 C CA . SER A 1 96 ? -16.855 -0.284 7.39 1 96.31 96 SER A CA 1
ATOM 734 C C . SER A 1 96 ? -18.155 0.511 7.34 1 96.31 96 SER A C 1
ATOM 736 O O . SER A 1 96 ? -18.154 1.727 7.545 1 96.31 96 SER A O 1
ATOM 738 N N . LYS A 1 97 ? -19.283 -0.112 7.145 1 94.3 97 LYS A N 1
ATOM 739 C CA . LYS A 1 97 ? -20.576 0.561 7.068 1 94.3 97 LYS A CA 1
ATOM 740 C C . LYS A 1 97 ? -20.972 1.148 8.42 1 94.3 97 LYS A C 1
ATOM 742 O O . LYS A 1 97 ? -21.447 2.283 8.495 1 94.3 97 LYS A O 1
ATOM 747 N N . VAL A 1 98 ? -20.746 0.354 9.377 1 95.24 98 VAL A N 1
ATOM 748 C CA . VAL A 1 98 ? -21.07 0.838 10.715 1 95.24 98 VAL A CA 1
ATOM 749 C C . VAL A 1 98 ? -20.242 2.082 11.029 1 95.24 98 VAL A C 1
ATOM 751 O O . VAL A 1 98 ? -20.771 3.076 11.534 1 95.24 98 VAL A O 1
ATOM 754 N N . ILE A 1 99 ? -18.993 2.055 10.729 1 96.18 99 ILE A N 1
ATOM 755 C CA . ILE A 1 99 ? -18.116 3.196 10.968 1 96.18 99 ILE A CA 1
ATOM 756 C C . ILE A 1 99 ? -18.613 4.404 10.178 1 96.18 99 ILE A C 1
ATOM 758 O O . ILE A 1 99 ? -18.665 5.519 10.703 1 96.18 99 ILE A O 1
ATOM 762 N N . ILE A 1 100 ? -18.993 4.211 8.984 1 95.05 100 ILE A N 1
ATOM 763 C CA . ILE A 1 100 ? -19.462 5.294 8.126 1 95.05 100 ILE A CA 1
ATOM 764 C C . ILE A 1 100 ? -20.748 5.886 8.699 1 95.05 100 ILE A C 1
ATOM 766 O O . ILE A 1 100 ? -20.898 7.108 8.77 1 95.05 100 ILE A O 1
ATOM 770 N N . TYR A 1 101 ? -21.686 5.089 9.213 1 94.72 101 TYR A N 1
ATOM 771 C CA . TYR A 1 101 ? -22.944 5.572 9.772 1 94.72 101 TYR A CA 1
ATOM 772 C C . TYR A 1 101 ? -22.705 6.357 11.056 1 94.72 101 TYR A C 1
ATOM 774 O O . TYR A 1 101 ? -23.348 7.382 11.294 1 94.72 101 TYR A O 1
ATOM 782 N N . LEU A 1 102 ? -21.775 5.841 11.821 1 94.31 102 LEU A N 1
ATOM 783 C CA . LEU A 1 102 ? -21.433 6.559 13.045 1 94.31 102 LEU A CA 1
ATOM 784 C C . LEU A 1 102 ? -20.789 7.903 12.725 1 94.31 102 LEU A C 1
ATOM 786 O O . LEU A 1 102 ? -21.067 8.904 13.39 1 94.31 102 LEU A O 1
ATOM 790 N N . PHE A 1 103 ? -20.004 7.917 11.759 1 94.65 103 PHE A N 1
ATOM 791 C CA . PHE A 1 103 ? -19.378 9.16 11.321 1 94.65 103 PHE A CA 1
ATOM 792 C C . PHE A 1 103 ? -20.428 10.153 10.837 1 94.65 103 PHE A C 1
ATOM 794 O O . PHE A 1 103 ? -20.402 11.326 11.216 1 94.65 103 PHE A O 1
ATOM 801 N N . LEU A 1 104 ? -21.324 9.704 10.01 1 92.99 104 LEU A N 1
ATOM 802 C CA . LEU A 1 104 ? -22.365 10.575 9.476 1 92.99 104 LEU A CA 1
ATOM 803 C C . LEU A 1 104 ? -23.272 11.083 10.592 1 92.99 104 LEU A C 1
ATOM 805 O O . LEU A 1 104 ? -23.683 12.246 10.583 1 92.99 104 LEU A O 1
ATOM 809 N N . THR A 1 105 ? -23.576 10.234 11.534 1 92.32 105 THR A N 1
ATOM 810 C CA . THR A 1 105 ? -24.376 10.637 12.685 1 92.32 105 THR A CA 1
ATOM 811 C C . THR A 1 105 ? -23.671 11.736 13.475 1 92.32 105 THR A C 1
ATOM 813 O O . THR A 1 105 ? -24.306 12.698 13.913 1 92.32 105 THR A O 1
ATOM 816 N N . GLU A 1 106 ? -22.395 11.537 13.594 1 90.84 106 GLU A N 1
ATOM 817 C CA . GLU A 1 106 ? -21.603 12.553 14.28 1 90.84 106 GLU A CA 1
ATOM 818 C C . GLU A 1 106 ? -21.621 13.875 13.517 1 90.84 106 GLU A C 1
ATOM 820 O O . GLU A 1 106 ? -21.763 14.942 14.118 1 90.84 106 GLU A O 1
ATOM 825 N N . ARG A 1 107 ? -21.522 13.833 12.272 1 90.32 107 ARG A N 1
ATOM 826 C CA . ARG A 1 107 ? -21.515 15.04 11.451 1 90.32 107 ARG A CA 1
ATOM 827 C C . ARG A 1 107 ? -22.873 15.732 11.483 1 90.32 107 ARG A C 1
ATOM 829 O O . ARG A 1 107 ? -22.949 16.962 11.491 1 90.32 107 ARG A O 1
ATOM 836 N N . VAL A 1 108 ? -23.918 14.993 11.483 1 89.56 108 VAL A N 1
ATOM 837 C CA . VAL A 1 108 ? -25.257 15.564 11.587 1 89.56 108 VAL A CA 1
ATOM 838 C C . VAL A 1 108 ? -25.404 16.297 12.918 1 89.56 108 VAL A C 1
ATOM 840 O O . VAL A 1 108 ? -25.966 17.394 12.971 1 89.56 108 VAL A O 1
ATOM 843 N N . HIS A 1 109 ? -24.879 15.684 13.9 1 87.97 109 HIS A N 1
ATOM 844 C CA . HIS A 1 109 ? -24.945 16.301 15.22 1 87.97 109 HIS A CA 1
ATOM 845 C C . HIS A 1 109 ? -24.199 17.631 15.244 1 87.97 109 HIS A C 1
ATOM 847 O O . HIS A 1 109 ? -24.702 18.62 15.783 1 87.97 109 HIS A O 1
ATOM 853 N N . VAL A 1 110 ? -23.079 17.652 14.618 1 84.55 110 VAL A N 1
ATOM 854 C CA . VAL A 1 110 ? -22.226 18.837 14.62 1 84.55 110 VAL A CA 1
ATOM 855 C C . VAL A 1 110 ? -22.902 19.962 13.839 1 84.55 110 VAL A C 1
ATOM 857 O O . VAL A 1 110 ? -22.805 21.132 14.215 1 84.55 110 VAL A O 1
ATOM 860 N N . VAL A 1 111 ? -23.602 19.644 12.836 1 84.34 111 VAL A N 1
ATOM 861 C CA . VAL A 1 111 ? -24.168 20.668 11.964 1 84.34 111 VAL A CA 1
ATOM 862 C C . VAL A 1 111 ? -25.538 21.092 12.486 1 84.34 111 VAL A C 1
ATOM 864 O O . VAL A 1 111 ? -25.992 22.208 12.222 1 84.34 111 VAL A O 1
ATOM 867 N N . THR A 1 112 ? -26.174 20.257 13.257 1 82.31 112 THR A N 1
ATOM 868 C CA . THR A 1 112 ? -27.548 20.551 13.651 1 82.31 112 THR A CA 1
ATOM 869 C C . THR A 1 112 ? -27.61 20.988 15.111 1 82.31 112 THR A C 1
ATOM 871 O O . THR A 1 112 ? -28.523 21.714 15.509 1 82.31 112 THR A O 1
ATOM 874 N N . ALA A 1 113 ? -26.84 20.444 15.946 1 75.82 113 ALA A N 1
ATOM 875 C CA . ALA A 1 113 ? -26.95 20.701 17.38 1 75.82 113 ALA A CA 1
ATOM 876 C C . ALA A 1 113 ? -25.689 21.375 17.914 1 75.82 113 ALA A C 1
ATOM 878 O O . ALA A 1 113 ? -24.984 20.809 18.753 1 75.82 113 ALA A O 1
ATOM 879 N N . VAL A 1 114 ? -25.568 22.629 17.407 1 71.35 114 VAL A N 1
ATOM 880 C CA . VAL A 1 114 ? -24.393 23.377 17.841 1 71.35 114 VAL A CA 1
ATOM 881 C C . VAL A 1 114 ? -24.487 23.665 19.338 1 71.35 114 VAL A C 1
ATOM 883 O O . VAL A 1 114 ? -25.494 24.197 19.812 1 71.35 114 VAL A O 1
ATOM 886 N N . GLY A 1 115 ? -23.56 23.125 20.051 1 71.05 115 GLY A N 1
ATOM 887 C CA . GLY A 1 115 ? -23.493 23.463 21.464 1 71.05 115 GLY A CA 1
ATOM 888 C C . GLY A 1 115 ? -24.205 22.46 22.352 1 71.05 115 GLY A C 1
ATOM 889 O O . GLY A 1 115 ? -24.246 22.624 23.573 1 71.05 115 GLY A O 1
ATOM 890 N N . VAL A 1 116 ? -24.927 21.564 21.79 1 76.89 116 VAL A N 1
ATOM 891 C CA . VAL A 1 116 ? -25.616 20.541 22.571 1 76.89 116 VAL A CA 1
ATOM 892 C C . VAL A 1 116 ? -24.771 19.27 22.616 1 76.89 116 VAL A C 1
ATOM 894 O O . VAL A 1 116 ? -24.162 18.886 21.615 1 76.89 116 VAL A O 1
ATOM 897 N N . THR A 1 117 ? -24.641 18.76 23.877 1 81.88 117 THR A N 1
ATOM 898 C CA . THR A 1 117 ? -23.875 17.527 24.023 1 81.88 117 THR A CA 1
ATOM 899 C C . THR A 1 117 ? -24.595 16.36 23.354 1 81.88 117 THR A C 1
ATOM 901 O O . THR A 1 117 ? -25.821 16.376 23.219 1 81.88 117 THR A O 1
ATOM 904 N N . ARG A 1 118 ? -23.941 15.396 22.915 1 80.86 118 ARG A N 1
ATOM 905 C CA . ARG A 1 118 ? -24.424 14.254 22.145 1 80.86 118 ARG A CA 1
ATOM 906 C C . ARG A 1 118 ? -25.535 13.521 22.89 1 80.86 118 ARG A C 1
ATOM 908 O O . ARG A 1 118 ? -26.605 13.273 22.331 1 80.86 118 ARG A O 1
ATOM 915 N N . TRP A 1 119 ? -25.236 13.302 24.242 1 83.63 119 TRP A N 1
ATOM 916 C CA . TRP A 1 119 ? -26.146 12.454 25.005 1 83.63 119 TRP A CA 1
ATOM 917 C C . TRP A 1 119 ? -27.401 13.223 25.405 1 83.63 119 TRP A C 1
ATOM 919 O O . TRP A 1 119 ? -28.385 12.629 25.851 1 83.63 119 TRP A O 1
ATOM 929 N N . ASN A 1 120 ? -27.394 14.54 25.135 1 83.99 120 ASN A N 1
ATOM 930 C CA . ASN A 1 120 ? -28.574 15.349 25.423 1 83.99 120 ASN A CA 1
ATOM 931 C C . ASN A 1 120 ? -29.349 15.683 24.152 1 83.99 120 ASN A C 1
ATOM 933 O O . ASN A 1 120 ? -30.423 16.284 24.215 1 83.99 120 ASN A O 1
ATOM 937 N N . CYS A 1 121 ? -28.822 15.218 23.042 1 84.6 121 CYS A N 1
ATOM 938 C CA . CYS A 1 121 ? -29.483 15.459 21.764 1 84.6 121 CYS A CA 1
ATOM 939 C C . CYS A 1 121 ? -30.341 14.267 21.36 1 84.6 121 CYS A C 1
ATOM 941 O O . CYS A 1 121 ? -29.822 13.175 21.121 1 84.6 121 CYS A O 1
ATOM 943 N N . ARG A 1 122 ? -31.643 14.425 21.328 1 85.58 122 ARG A N 1
ATOM 944 C CA . ARG A 1 122 ? -32.589 13.367 20.988 1 85.58 122 ARG A CA 1
ATOM 945 C C . ARG A 1 122 ? -32.346 12.848 19.575 1 85.58 122 ARG A C 1
ATOM 947 O O . ARG A 1 122 ? -32.448 11.646 19.324 1 85.58 122 ARG A O 1
ATOM 954 N N . MET A 1 123 ? -32.059 13.693 18.716 1 85.94 123 MET A N 1
ATOM 955 C CA . MET A 1 123 ? -31.814 13.299 17.332 1 85.94 123 MET A CA 1
ATOM 956 C C . MET A 1 123 ? -30.592 12.392 17.233 1 85.94 123 MET A C 1
ATOM 958 O O . MET A 1 123 ? -30.584 11.437 16.455 1 85.94 123 MET A O 1
ATOM 962 N N . TYR A 1 124 ? -29.593 12.687 17.992 1 90.11 124 TYR A N 1
ATOM 963 C CA . TYR A 1 124 ? -28.386 11.869 18.012 1 90.11 124 TYR A CA 1
ATOM 964 C C . TYR A 1 124 ? -28.692 10.457 18.497 1 90.11 124 TYR A C 1
ATOM 966 O O . TYR A 1 124 ? -28.263 9.477 17.884 1 90.11 124 TYR A O 1
ATOM 974 N N . LYS A 1 125 ? -29.48 10.334 19.575 1 91.25 125 LYS A N 1
ATOM 975 C CA . LYS A 1 125 ? -29.853 9.033 20.124 1 91.25 125 LYS A CA 1
ATOM 976 C C . LYS A 1 125 ? -30.705 8.243 19.135 1 91.25 125 LYS A C 1
ATOM 978 O O . LYS A 1 125 ? -30.548 7.027 19.006 1 91.25 125 LYS A O 1
ATOM 983 N N . PHE A 1 126 ? -31.548 8.915 18.485 1 91.61 126 PHE A N 1
ATOM 984 C CA . PHE A 1 126 ? -32.404 8.269 17.497 1 91.61 126 PHE A CA 1
ATOM 985 C C . PHE A 1 126 ? -31.576 7.716 16.343 1 91.61 126 PHE A C 1
ATOM 987 O O . PHE A 1 126 ? -31.8 6.59 15.894 1 91.61 126 PHE A O 1
ATOM 994 N N . ASN A 1 127 ? -30.686 8.481 15.849 1 91.9 127 ASN A N 1
ATOM 995 C CA . ASN A 1 127 ? -29.814 8.027 14.771 1 91.9 127 ASN A CA 1
ATOM 996 C C . ASN A 1 127 ? -28.966 6.834 15.2 1 91.9 127 ASN A C 1
ATOM 998 O O . ASN A 1 127 ? -28.72 5.924 14.406 1 91.9 127 ASN A O 1
ATOM 1002 N N . LEU A 1 128 ? -28.522 6.814 16.446 1 92.06 128 LEU A N 1
ATOM 1003 C CA . LEU A 1 128 ? -27.758 5.686 16.967 1 92.06 128 LEU A CA 1
ATOM 1004 C C . LEU A 1 128 ? -28.622 4.431 17.037 1 92.06 128 LEU A C 1
ATOM 1006 O O . LEU A 1 128 ? -28.152 3.331 16.737 1 92.06 128 LEU A O 1
ATOM 1010 N N . LEU A 1 129 ? -29.82 4.645 17.432 1 91.97 129 LEU A N 1
ATOM 1011 C CA . LEU A 1 129 ? -30.766 3.537 17.497 1 91.97 129 LEU A CA 1
ATOM 1012 C C . LEU A 1 129 ? -31.032 2.967 16.108 1 91.97 129 LEU A C 1
ATOM 1014 O O . LEU A 1 129 ? -31.185 1.754 15.949 1 91.97 129 LEU A O 1
ATOM 1018 N N . LEU A 1 130 ? -31.032 3.811 15.107 1 91.77 130 LEU A N 1
ATOM 1019 C CA . LEU A 1 130 ? -31.303 3.403 13.733 1 91.77 130 LEU A CA 1
ATOM 1020 C C . LEU A 1 130 ? -30.158 2.562 13.179 1 91.77 130 LEU A C 1
ATOM 1022 O O . LEU A 1 130 ? -30.323 1.866 12.175 1 91.77 130 LEU A O 1
ATOM 1026 N N . VAL A 1 131 ? -28.975 2.573 13.744 1 92.73 131 VAL A N 1
ATOM 1027 C CA . VAL A 1 131 ? -27.826 1.788 13.306 1 92.73 131 VAL A CA 1
ATOM 1028 C C . VAL A 1 131 ? -27.898 0.386 13.908 1 92.73 131 VAL A C 1
ATOM 1030 O O . VAL A 1 131 ? -27.322 -0.559 13.364 1 92.73 131 VAL A O 1
ATOM 1033 N N . THR A 1 132 ? -28.627 0.103 14.955 1 91.36 132 THR A N 1
ATOM 1034 C CA . THR A 1 132 ? -28.656 -1.142 15.714 1 91.36 132 THR A CA 1
ATOM 1035 C C . THR A 1 132 ? -29.252 -2.271 14.878 1 91.36 132 THR A C 1
ATOM 1037 O O . THR A 1 132 ? -28.794 -3.413 14.952 1 91.36 132 THR A O 1
ATOM 1040 N N . PRO A 1 133 ? -30.28 -2.001 14.005 1 93.03 133 PRO A N 1
ATOM 1041 C CA . PRO A 1 133 ? -30.82 -3.083 13.178 1 93.03 133 PRO A CA 1
ATOM 1042 C C . PRO A 1 133 ? -29.781 -3.678 12.231 1 93.03 133 PRO A C 1
ATOM 1044 O O . PRO A 1 133 ? -29.996 -4.756 11.671 1 93.03 133 PRO A O 1
ATOM 1047 N N . TYR A 1 134 ? -28.706 -3.022 12.056 1 92.92 134 TYR A N 1
ATOM 1048 C CA . TYR A 1 134 ? -27.637 -3.555 11.219 1 92.92 134 TYR A CA 1
ATOM 1049 C C . TYR A 1 134 ? -27.125 -4.881 11.768 1 92.92 134 TYR A C 1
ATOM 1051 O O . TYR A 1 134 ? -26.612 -5.715 11.017 1 92.92 134 TYR A O 1
ATOM 1059 N N . MET A 1 135 ? -27.319 -5.103 13.05 1 93.68 135 MET A N 1
ATOM 1060 C CA . MET A 1 135 ? -26.938 -6.374 13.66 1 93.68 135 MET A CA 1
ATOM 1061 C C . MET A 1 135 ? -27.766 -7.52 13.09 1 93.68 135 MET A C 1
ATOM 1063 O O . MET A 1 135 ? -27.25 -8.619 12.879 1 93.68 135 MET A O 1
ATOM 1067 N N . ILE A 1 136 ? -28.965 -7.256 12.887 1 95.11 136 ILE A N 1
ATOM 1068 C CA . ILE A 1 136 ? -29.851 -8.26 12.308 1 95.11 136 ILE A CA 1
ATOM 1069 C C . ILE A 1 136 ? -29.417 -8.566 10.876 1 95.11 136 ILE A C 1
ATOM 1071 O O . ILE A 1 136 ? -29.34 -9.732 10.48 1 95.11 136 ILE A O 1
ATOM 1075 N N . ILE A 1 137 ? -29.106 -7.527 10.094 1 94.58 137 ILE A N 1
ATOM 1076 C CA . ILE A 1 137 ? -28.649 -7.679 8.717 1 94.58 137 ILE A CA 1
ATOM 1077 C C . ILE A 1 137 ? -27.356 -8.491 8.689 1 94.58 137 ILE A C 1
ATOM 1079 O O . ILE A 1 137 ? -27.179 -9.358 7.83 1 94.58 137 ILE A O 1
ATOM 1083 N N . PHE A 1 138 ? -26.526 -8.257 9.642 1 95.48 138 PHE A N 1
ATOM 1084 C CA . PHE A 1 138 ? -25.251 -8.955 9.756 1 95.48 138 PHE A CA 1
ATOM 1085 C C . PHE A 1 138 ? -25.468 -10.444 9.998 1 95.48 138 PHE A C 1
ATOM 1087 O O . PHE A 1 138 ? -24.842 -11.282 9.346 1 95.48 138 PHE A O 1
ATOM 1094 N N . VAL A 1 139 ? -26.35 -10.788 10.906 1 96.32 139 VAL A N 1
ATOM 1095 C CA . VAL A 1 139 ? -26.644 -12.179 11.231 1 96.32 139 VAL A CA 1
ATOM 1096 C C . VAL A 1 139 ? -27.276 -12.87 10.025 1 96.32 139 VAL A C 1
ATOM 1098 O O . VAL A 1 139 ? -26.928 -14.007 9.7 1 96.32 139 VAL A O 1
ATOM 1101 N N . LEU A 1 140 ? -28.186 -12.224 9.348 1 96.64 140 LEU A N 1
ATOM 1102 C CA . LEU A 1 140 ? -28.8 -12.777 8.146 1 96.64 140 LEU A CA 1
ATOM 1103 C C . LEU A 1 140 ? -27.749 -13.049 7.075 1 96.64 140 LEU A C 1
ATOM 1105 O O . LEU A 1 140 ? -27.819 -14.061 6.373 1 96.64 140 LEU A O 1
ATOM 1109 N N . ALA A 1 141 ? -26.757 -12.152 6.927 1 96.15 141 ALA A N 1
ATOM 1110 C CA . ALA A 1 141 ? -25.691 -12.321 5.944 1 96.15 141 ALA A CA 1
ATOM 1111 C C . ALA A 1 141 ? -24.872 -13.576 6.232 1 96.15 141 ALA A C 1
ATOM 1113 O O . ALA A 1 141 ? -24.496 -14.305 5.312 1 96.15 141 ALA A O 1
ATOM 1114 N N . ILE A 1 142 ? -24.657 -13.877 7.542 1 96.65 142 ILE A N 1
ATOM 1115 C CA . ILE A 1 142 ? -23.885 -15.051 7.935 1 96.65 142 ILE A CA 1
ATOM 1116 C C . ILE A 1 142 ? -24.709 -16.314 7.695 1 96.65 142 ILE A C 1
ATOM 1118 O O . ILE A 1 142 ? -24.19 -17.316 7.196 1 96.65 142 ILE A O 1
ATOM 1122 N N . LEU A 1 143 ? -25.973 -16.288 7.949 1 96.42 143 LEU A N 1
ATOM 1123 C CA . LEU A 1 143 ? -26.84 -17.457 7.857 1 96.42 143 LEU A CA 1
ATOM 1124 C C . LEU A 1 143 ? -27.111 -17.82 6.401 1 96.42 143 LEU A C 1
ATOM 1126 O O . LEU A 1 143 ? -27.221 -19 6.061 1 96.42 143 LEU A O 1
ATOM 1130 N N . TYR A 1 144 ? -27.192 -16.882 5.5 1 96.41 144 TYR A N 1
ATOM 1131 C CA . TYR A 1 144 ? -27.589 -17.124 4.118 1 96.41 144 TYR A CA 1
ATOM 1132 C C . TYR A 1 144 ? -26.414 -16.915 3.169 1 96.41 144 TYR A C 1
ATOM 1134 O O . TYR A 1 144 ? -26.605 -16.556 2.005 1 96.41 144 TYR A O 1
ATOM 1142 N N . ARG A 1 145 ? -25.214 -17.103 3.664 1 96.45 145 ARG A N 1
ATOM 1143 C CA . ARG A 1 145 ? -24.015 -16.994 2.839 1 96.45 145 ARG A CA 1
ATOM 1144 C C . ARG A 1 145 ? -23.815 -18.248 1.994 1 96.45 145 ARG A C 1
ATOM 1146 O O . ARG A 1 145 ? -24.246 -19.337 2.379 1 96.45 145 ARG A O 1
ATOM 1153 N N . VAL A 1 146 ? -23.233 -18.035 0.861 1 95.56 146 VAL A N 1
ATOM 1154 C CA . VAL A 1 146 ? -22.898 -19.132 -0.042 1 95.56 146 VAL A CA 1
ATOM 1155 C C . VAL A 1 146 ? -21.396 -19.137 -0.315 1 95.56 146 VAL A C 1
ATOM 1157 O O . VAL A 1 146 ? -20.809 -18.093 -0.611 1 95.56 146 VAL A O 1
ATOM 1160 N N . ALA A 1 147 ? -20.734 -20.273 -0.12 1 95.84 147 ALA A N 1
ATOM 1161 C CA . ALA A 1 147 ? -19.34 -20.506 -0.487 1 95.84 147 ALA A CA 1
ATOM 1162 C C . ALA A 1 147 ? -19.151 -21.906 -1.066 1 95.84 147 ALA A C 1
ATOM 1164 O O . ALA A 1 147 ? -19.309 -22.903 -0.358 1 95.84 147 ALA A O 1
ATOM 1165 N N . ARG A 1 148 ? -18.897 -21.95 -2.363 1 94.83 148 ARG A N 1
ATOM 1166 C CA . ARG A 1 148 ? -18.74 -23.248 -3.011 1 94.83 148 ARG A CA 1
ATOM 1167 C C . ARG A 1 148 ? -17.691 -23.186 -4.115 1 94.83 148 ARG A C 1
ATOM 1169 O O . ARG A 1 148 ? -17.379 -22.106 -4.622 1 94.83 148 ARG A O 1
ATOM 1176 N N . ILE A 1 149 ? -17.139 -24.337 -4.402 1 94.65 149 ILE A N 1
ATOM 1177 C CA . ILE A 1 149 ? -16.227 -24.486 -5.531 1 94.65 149 ILE A CA 1
ATOM 1178 C C . ILE A 1 149 ? -16.968 -25.099 -6.717 1 94.65 149 ILE A C 1
ATOM 1180 O O . ILE A 1 149 ? -17.596 -26.153 -6.588 1 94.65 149 ILE A O 1
ATOM 1184 N N . ASP A 1 150 ? -16.936 -24.455 -7.797 1 92.58 150 ASP A N 1
ATOM 1185 C CA . ASP A 1 150 ? -17.654 -24.938 -8.973 1 92.58 150 ASP A CA 1
ATOM 1186 C C . ASP A 1 150 ? -16.887 -26.066 -9.66 1 92.58 150 ASP A C 1
ATOM 1188 O O . ASP A 1 150 ? -15.832 -26.488 -9.181 1 92.58 150 ASP A O 1
ATOM 1192 N N . ASP A 1 151 ? -17.357 -26.609 -10.777 1 90.67 151 ASP A N 1
ATOM 1193 C CA . ASP A 1 151 ? -16.801 -27.748 -11.501 1 90.67 151 ASP A CA 1
ATOM 1194 C C . ASP A 1 151 ? -15.445 -27.401 -12.112 1 90.67 151 ASP A C 1
ATOM 1196 O O . ASP A 1 151 ? -14.62 -28.286 -12.349 1 90.67 151 ASP A O 1
ATOM 1200 N N . LYS A 1 152 ? -15.243 -26.117 -12.32 1 89.89 152 LYS A N 1
ATOM 1201 C CA . LYS A 1 152 ? -13.979 -25.677 -12.905 1 89.89 152 LYS A CA 1
ATOM 1202 C C . LYS A 1 152 ? -12.949 -25.372 -11.822 1 89.89 152 LYS A C 1
ATOM 1204 O O . LYS A 1 152 ? -11.836 -24.933 -12.122 1 89.89 152 LYS A O 1
ATOM 1209 N N . GLY A 1 153 ? -13.401 -25.571 -10.512 1 91.97 153 GLY A N 1
ATOM 1210 C CA . GLY A 1 153 ? -12.496 -25.346 -9.396 1 91.97 153 GLY A CA 1
ATOM 1211 C C . GLY A 1 153 ? -12.48 -23.906 -8.921 1 91.97 153 GLY A C 1
ATOM 1212 O O . GLY A 1 153 ? -11.654 -23.531 -8.085 1 91.97 153 GLY A O 1
ATOM 1213 N N . GLN A 1 154 ? -13.399 -23.112 -9.459 1 93.97 154 GLN A N 1
ATOM 1214 C CA . GLN A 1 154 ? -13.426 -21.692 -9.124 1 93.97 154 GLN A CA 1
ATOM 1215 C C . GLN A 1 154 ? -14.299 -21.432 -7.899 1 93.97 154 GLN A C 1
ATOM 1217 O O . GLN A 1 154 ? -15.348 -22.058 -7.734 1 93.97 154 GLN A O 1
ATOM 1222 N N . CYS A 1 155 ? -13.87 -20.561 -7.108 1 95.27 155 CYS A N 1
ATOM 1223 C CA . CYS A 1 155 ? -14.584 -20.165 -5.899 1 95.27 155 CYS A CA 1
ATOM 1224 C C . CYS A 1 155 ? -15.768 -19.266 -6.236 1 95.27 155 CYS A C 1
ATOM 1226 O O . CYS A 1 155 ? -15.609 -18.253 -6.919 1 95.27 155 CYS A O 1
ATOM 1228 N N . GLN A 1 156 ? -17.011 -19.645 -5.763 1 96.38 156 GLN A N 1
ATOM 1229 C CA . GLN A 1 156 ? -18.222 -18.841 -5.878 1 96.38 156 GLN A CA 1
ATOM 1230 C C . GLN A 1 156 ? -18.766 -18.465 -4.503 1 96.38 156 GLN A C 1
ATOM 1232 O O . GLN A 1 156 ? -18.981 -19.334 -3.656 1 96.38 156 GLN A O 1
ATOM 1237 N N . ILE A 1 157 ? -18.884 -17.204 -4.35 1 96.55 157 ILE A N 1
ATOM 1238 C CA . ILE A 1 157 ? -19.376 -16.722 -3.064 1 96.55 157 ILE A CA 1
ATOM 1239 C C . ILE A 1 157 ? -20.465 -15.675 -3.286 1 96.55 157 ILE A C 1
ATOM 1241 O O . ILE A 1 157 ? -20.563 -15.093 -4.369 1 96.55 157 ILE A O 1
ATOM 1245 N N . GLY A 1 158 ? -21.323 -15.463 -2.206 1 95.18 158 GLY A N 1
ATOM 1246 C CA . GLY A 1 158 ? -22.373 -14.459 -2.257 1 95.18 158 GLY A CA 1
ATOM 1247 C C . GLY A 1 158 ? -23.422 -14.638 -1.176 1 95.18 158 GLY A C 1
ATOM 1248 O O . GLY A 1 158 ? -23.19 -15.335 -0.187 1 95.18 158 GLY A O 1
ATOM 1249 N N . LEU A 1 159 ? -24.417 -13.852 -1.26 1 95.07 159 LEU A N 1
ATOM 1250 C CA . LEU A 1 159 ? -25.552 -13.888 -0.344 1 95.07 159 LEU A CA 1
ATOM 1251 C C . LEU A 1 159 ? -26.836 -14.248 -1.083 1 95.07 159 LEU A C 1
ATOM 1253 O O . LEU A 1 159 ? -27.078 -13.76 -2.189 1 95.07 159 LEU A O 1
ATOM 1257 N N . LEU A 1 160 ? -27.599 -15.103 -0.444 1 95.06 160 LEU A N 1
ATOM 1258 C CA . LEU A 1 160 ? -28.897 -15.447 -1.014 1 95.06 160 LEU A CA 1
ATOM 1259 C C . LEU A 1 160 ? -29.88 -14.29 -0.866 1 95.06 160 LEU A C 1
ATOM 1261 O O . LEU A 1 160 ? -29.626 -13.347 -0.113 1 95.06 160 LEU A O 1
ATOM 1265 N N . ARG A 1 161 ? -31.024 -14.293 -1.451 1 93.39 161 ARG A N 1
ATOM 1266 C CA . ARG A 1 161 ? -31.996 -13.211 -1.562 1 93.39 161 ARG A CA 1
ATOM 1267 C C . ARG A 1 161 ? -32.526 -12.807 -0.19 1 93.39 161 ARG A C 1
ATOM 1269 O O . ARG A 1 161 ? -32.689 -11.619 0.094 1 93.39 161 ARG A O 1
ATOM 1276 N N . PRO A 1 162 ? -32.754 -13.704 0.686 1 93.85 162 PRO A N 1
ATOM 1277 C CA . PRO A 1 162 ? -33.29 -13.308 1.991 1 93.85 162 PRO A CA 1
ATOM 1278 C C . PRO A 1 162 ? -32.316 -12.449 2.793 1 93.85 162 PRO A C 1
ATOM 1280 O O . PRO A 1 162 ? -32.719 -11.778 3.746 1 93.85 162 PRO A O 1
ATOM 1283 N N . ALA A 1 163 ? -31.106 -12.503 2.467 1 94.29 163 ALA A N 1
ATOM 1284 C CA . ALA A 1 163 ? -30.114 -11.668 3.14 1 94.29 163 ALA A CA 1
ATOM 1285 C C . ALA A 1 163 ? -29.765 -10.444 2.297 1 94.29 163 ALA A C 1
ATOM 1287 O O . ALA A 1 163 ? -29.712 -9.324 2.811 1 94.29 163 ALA A O 1
ATOM 1288 N N . ALA A 1 164 ? -29.601 -10.612 0.946 1 93.59 164 ALA A N 1
ATOM 1289 C CA . ALA A 1 164 ? -29.121 -9.557 0.057 1 93.59 164 ALA A CA 1
ATOM 1290 C C . ALA A 1 164 ? -30.155 -8.444 -0.083 1 93.59 164 ALA A C 1
ATOM 1292 O O . ALA A 1 164 ? -29.809 -7.261 -0.068 1 93.59 164 ALA A O 1
ATOM 1293 N N . VAL A 1 165 ? -31.417 -8.761 -0.149 1 93.06 165 VAL A N 1
ATOM 1294 C CA . VAL A 1 165 ? -32.454 -7.764 -0.391 1 93.06 165 VAL A CA 1
ATOM 1295 C C . VAL A 1 165 ? -32.654 -6.912 0.86 1 93.06 165 VAL A C 1
ATOM 1297 O O . VAL A 1 165 ? -32.598 -5.681 0.796 1 93.06 165 VAL A O 1
ATOM 1300 N N . PRO A 1 166 ? -32.888 -7.524 2.042 1 93.49 166 PRO A N 1
ATOM 1301 C CA . PRO A 1 166 ? -32.978 -6.7 3.25 1 93.49 166 PRO A CA 1
ATOM 1302 C C . PRO A 1 166 ? -31.736 -5.838 3.47 1 93.49 166 PRO A C 1
ATOM 1304 O O . PRO A 1 166 ? -31.842 -4.708 3.953 1 93.49 166 PRO A O 1
ATOM 1307 N N . PHE A 1 167 ? -30.617 -6.387 3.122 1 93.51 167 PHE A N 1
ATOM 1308 C CA . PHE A 1 167 ? -29.373 -5.633 3.227 1 93.51 167 PHE A CA 1
ATOM 1309 C C . PHE A 1 167 ? -29.424 -4.382 2.358 1 93.51 167 PHE A C 1
ATOM 1311 O O . PHE A 1 167 ? -29.143 -3.279 2.832 1 93.51 167 PHE A O 1
ATOM 1318 N N . MET A 1 168 ? -29.809 -4.503 1.15 1 92.12 168 MET A N 1
ATOM 1319 C CA . MET A 1 168 ? -29.884 -3.388 0.209 1 92.12 168 MET A CA 1
ATOM 1320 C C . MET A 1 168 ? -30.922 -2.366 0.66 1 92.12 168 MET A C 1
ATOM 1322 O O . MET A 1 168 ? -30.657 -1.162 0.656 1 92.12 168 MET A O 1
ATOM 1326 N N . VAL A 1 169 ? -32.1 -2.805 1.059 1 93.45 169 VAL A N 1
ATOM 1327 C CA . VAL A 1 169 ? -33.192 -1.926 1.464 1 93.45 169 VAL A CA 1
ATOM 1328 C C . VAL A 1 169 ? -32.783 -1.13 2.701 1 93.45 169 VAL A C 1
ATOM 1330 O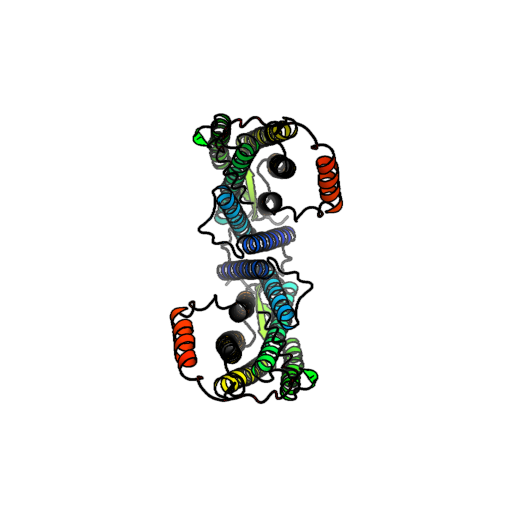 O . VAL A 1 169 ? -32.98 0.086 2.757 1 93.45 169 VAL A O 1
ATOM 1333 N N . TYR A 1 170 ? -32.244 -1.814 3.61 1 93.8 170 TYR A N 1
ATOM 1334 C CA . TYR A 1 170 ? -31.804 -1.145 4.829 1 93.8 170 TYR A CA 1
ATOM 1335 C C . TYR A 1 170 ? -30.755 -0.083 4.519 1 93.8 170 TYR A C 1
ATOM 1337 O O . TYR A 1 170 ? -30.827 1.037 5.03 1 93.8 170 TYR A O 1
ATOM 1345 N N . ASP A 1 171 ? -29.814 -0.435 3.752 1 91.65 171 ASP A N 1
ATOM 1346 C CA . ASP A 1 171 ? -28.744 0.49 3.393 1 91.65 171 ASP A CA 1
ATOM 1347 C C . ASP A 1 171 ? -29.301 1.739 2.713 1 91.65 171 ASP A C 1
ATOM 1349 O O . ASP A 1 171 ? -28.904 2.859 3.04 1 91.65 171 ASP A O 1
ATOM 1353 N N . ILE A 1 172 ? -30.208 1.593 1.848 1 92.33 172 ILE A N 1
ATOM 1354 C CA . ILE A 1 172 ? -30.808 2.713 1.131 1 92.33 172 ILE A CA 1
ATOM 1355 C C . ILE A 1 172 ? -31.597 3.585 2.105 1 92.33 172 ILE A C 1
ATOM 1357 O O . ILE A 1 172 ? -31.495 4.814 2.071 1 92.33 172 ILE A O 1
ATOM 1361 N N . LEU A 1 173 ? -32.298 2.997 3.019 1 93.87 173 LEU A N 1
ATOM 1362 C CA . LEU A 1 173 ? -33.144 3.733 3.952 1 93.87 173 LEU A CA 1
ATOM 1363 C C . LEU A 1 173 ? -32.3 4.572 4.906 1 93.87 173 LEU A C 1
ATOM 1365 O O . LEU A 1 173 ? -32.533 5.774 5.054 1 93.87 173 LEU A O 1
ATOM 1369 N N . ILE A 1 174 ? -31.31 3.947 5.473 1 93.23 174 ILE A N 1
ATOM 1370 C CA . ILE A 1 174 ? -30.52 4.653 6.476 1 93.23 174 ILE A CA 1
ATOM 1371 C C . ILE A 1 174 ? -29.67 5.727 5.801 1 93.23 174 ILE A C 1
ATOM 1373 O O . ILE A 1 174 ? -29.551 6.845 6.309 1 93.23 174 ILE A O 1
ATOM 1377 N N . SER A 1 175 ? -29.1 5.394 4.673 1 92.21 175 SER A N 1
ATOM 1378 C CA . SER A 1 175 ? -28.291 6.37 3.95 1 92.21 175 SER A CA 1
ATOM 1379 C C . SER A 1 175 ? -29.139 7.541 3.466 1 92.21 175 SER A C 1
ATOM 1381 O O . SER A 1 175 ? -28.713 8.696 3.541 1 92.21 175 SER A O 1
ATOM 1383 N N . SER A 1 176 ? -30.293 7.274 3.015 1 92.58 176 SER A N 1
ATOM 1384 C CA . SER A 1 176 ? -31.194 8.331 2.565 1 92.58 176 SER A CA 1
ATOM 1385 C C . SER A 1 176 ? -31.664 9.191 3.733 1 92.58 176 SER A C 1
ATOM 1387 O O . SER A 1 176 ? -31.779 10.411 3.605 1 92.58 176 SER A O 1
ATOM 1389 N N . TRP A 1 177 ? -31.962 8.556 4.823 1 93.8 177 TRP A N 1
ATOM 1390 C CA . TRP A 1 177 ? -32.366 9.285 6.021 1 93.8 177 TRP A CA 1
ATOM 1391 C C . TRP A 1 177 ? -31.276 10.256 6.462 1 93.8 177 TRP A C 1
ATOM 1393 O O . TRP A 1 177 ? -31.532 11.45 6.631 1 93.8 177 TRP A O 1
ATOM 1403 N N . LEU A 1 178 ? -30.075 9.806 6.583 1 91.88 178 LEU A N 1
ATOM 1404 C CA . LEU A 1 178 ? -28.966 10.639 7.034 1 91.88 178 LEU A CA 1
ATOM 1405 C C . LEU A 1 178 ? -28.657 11.73 6.014 1 91.88 178 LEU A C 1
ATOM 1407 O O . LEU A 1 178 ? -28.365 12.869 6.387 1 91.88 178 LEU A O 1
ATOM 1411 N N . THR A 1 179 ? -28.753 11.39 4.744 1 90.4 179 THR A N 1
ATOM 1412 C CA . THR A 1 179 ? -28.552 12.364 3.676 1 90.4 179 THR A CA 1
ATOM 1413 C C . THR A 1 179 ? -29.615 13.457 3.733 1 90.4 179 THR A C 1
ATOM 1415 O O . THR A 1 179 ? -29.306 14.64 3.577 1 90.4 179 THR A O 1
ATOM 1418 N N . ALA A 1 180 ? -30.859 13.081 4.001 1 91.87 180 ALA A N 1
ATOM 1419 C CA . ALA A 1 180 ? -31.954 14.042 4.105 1 91.87 180 ALA A CA 1
ATOM 1420 C C . ALA A 1 180 ? -31.721 15.016 5.257 1 91.87 180 ALA A C 1
ATOM 1422 O O . ALA A 1 180 ? -32.101 16.187 5.174 1 91.87 180 ALA A O 1
ATOM 1423 N N . LEU A 1 181 ? -31.136 14.579 6.299 1 90.93 181 LEU A N 1
ATOM 1424 C CA . LEU A 1 181 ? -30.847 15.446 7.436 1 90.93 181 LEU A CA 1
ATOM 1425 C C . LEU A 1 181 ? -29.831 16.519 7.056 1 90.93 181 LEU A C 1
ATOM 1427 O O . LEU A 1 181 ? -29.898 17.646 7.551 1 90.93 181 LEU A O 1
ATOM 1431 N N . PHE A 1 182 ? -28.926 16.193 6.182 1 89.86 182 PHE A N 1
ATOM 1432 C CA . PHE A 1 182 ? -27.98 17.199 5.713 1 89.86 182 PHE A CA 1
ATOM 1433 C C . PHE A 1 182 ? -28.668 18.202 4.795 1 89.86 182 PHE A C 1
ATOM 1435 O O . PHE A 1 182 ? -28.347 19.392 4.817 1 89.86 182 PHE A O 1
ATOM 1442 N N . VAL A 1 183 ? -29.577 17.695 3.943 1 89.06 183 VAL A N 1
ATOM 1443 C CA . VAL A 1 183 ? -30.357 18.595 3.1 1 89.06 183 VAL A CA 1
ATOM 1444 C C . VAL A 1 183 ? -31.167 19.55 3.975 1 89.06 183 VAL A C 1
ATOM 1446 O O . VAL A 1 183 ? -31.195 20.757 3.726 1 89.06 183 VAL A O 1
ATOM 1449 N N . HIS A 1 184 ? -31.806 19.05 4.973 1 88.41 184 HIS A N 1
ATOM 1450 C CA . HIS A 1 184 ? -32.587 19.856 5.904 1 88.41 184 HIS A CA 1
ATOM 1451 C C . HIS A 1 184 ? -31.714 20.896 6.599 1 88.41 184 HIS A C 1
ATOM 1453 O O . HIS A 1 184 ? -32.129 22.043 6.775 1 88.41 184 HIS A O 1
ATOM 1459 N N . ALA A 1 185 ? -30.559 20.515 6.979 1 83.33 185 ALA A N 1
ATOM 1460 C CA . ALA A 1 185 ? -29.63 21.43 7.637 1 83.33 185 ALA A CA 1
ATOM 1461 C C . ALA A 1 185 ? -29.213 22.557 6.697 1 83.33 185 ALA A C 1
ATOM 1463 O O . ALA A 1 185 ? -29.02 23.696 7.131 1 83.33 185 ALA A O 1
ATOM 1464 N N . LEU A 1 186 ? -29.061 22.24 5.423 1 85.34 186 LEU A N 1
ATOM 1465 C CA . LEU A 1 186 ? -28.643 23.226 4.433 1 85.34 186 LEU A CA 1
ATOM 1466 C C . LEU A 1 186 ? -29.775 24.2 4.124 1 85.34 186 LEU A C 1
ATOM 1468 O O . LEU A 1 186 ? -29.531 25.382 3.873 1 85.34 186 LEU A O 1
ATOM 1472 N N . ILE A 1 187 ? -30.963 23.619 4.151 1 84.82 187 ILE A N 1
ATOM 1473 C CA . ILE A 1 187 ? -32.115 24.465 3.859 1 84.82 187 ILE A CA 1
ATOM 1474 C C . ILE A 1 187 ? -32.498 25.262 5.104 1 84.82 187 ILE A C 1
ATOM 1476 O O . ILE A 1 187 ? -32.874 26.432 5.009 1 84.82 187 ILE A O 1
ATOM 1480 N N . SER A 1 188 ? -32.491 24.359 6.131 1 74.05 188 SER A N 1
ATOM 1481 C CA . SER A 1 188 ? -32.929 24.995 7.369 1 74.05 188 SER A CA 1
ATOM 1482 C C . SER A 1 188 ? -31.883 25.977 7.886 1 74.05 188 SER A C 1
ATOM 1484 O O . SER A 1 188 ? -30.685 25.791 7.661 1 74.05 188 SER A O 1
ATOM 1486 N N . SER A 1 189 ? -31.931 27.143 7.992 1 57.96 189 SER A N 1
ATOM 1487 C CA . SER A 1 189 ? -31.356 28.421 8.398 1 57.96 189 SER A CA 1
ATOM 1488 C C . SER A 1 189 ? -30.323 28.236 9.505 1 57.96 189 SER A C 1
ATOM 1490 O O . SER A 1 189 ? -30.673 27.906 10.639 1 57.96 189 SER A O 1
ATOM 1492 N N . THR A 1 190 ? -29.182 27.232 9.412 1 55.35 190 THR A N 1
ATOM 1493 C CA . THR A 1 190 ? -28.21 27.589 10.439 1 55.35 190 THR A CA 1
ATOM 1494 C C . THR A 1 190 ? -28.344 29.059 10.824 1 55.35 190 THR A C 1
ATOM 1496 O O . THR A 1 190 ? -27.587 29.904 10.343 1 55.35 190 THR A O 1
ATOM 1499 N N . SER A 1 191 ? -29.59 29.439 10.746 1 52.54 191 SER A N 1
ATOM 1500 C CA . SER A 1 191 ? -30.012 30.835 10.807 1 52.54 191 SER A CA 1
ATOM 1501 C C . SER A 1 191 ? -29.574 31.488 12.114 1 52.54 191 SER A C 1
ATOM 1503 O O . SER A 1 191 ? -29.538 32.716 12.218 1 52.54 191 SER A O 1
ATOM 1505 N N . LEU A 1 192 ? -29.584 30.479 13.089 1 53.6 192 LEU A N 1
ATOM 1506 C CA . LEU A 1 192 ? -29.326 31.177 14.344 1 53.6 192 LEU A CA 1
ATOM 1507 C C . LEU A 1 192 ? -27.865 31.605 14.438 1 53.6 192 LEU A C 1
ATOM 1509 O O . LEU A 1 192 ? -27.5 32.394 15.312 1 53.6 192 LEU A O 1
ATOM 1513 N N . LEU A 1 193 ? -27.095 30.953 13.598 1 60.92 193 LEU A N 1
ATOM 1514 C CA . LEU A 1 193 ? -25.699 31.375 13.648 1 60.92 193 LEU A CA 1
ATOM 1515 C C . LEU A 1 193 ? -25.399 32.393 12.552 1 60.92 193 LEU A C 1
ATOM 1517 O O . LEU A 1 193 ? -26.061 32.404 11.512 1 60.92 193 LEU A O 1
ATOM 1521 N N . GLN A 1 194 ? -24.98 33.479 12.905 1 63.31 194 GLN A N 1
ATOM 1522 C CA . GLN A 1 194 ? -24.558 34.531 11.986 1 63.31 194 GLN A CA 1
ATOM 1523 C C . GLN A 1 194 ? -23.039 34.557 11.839 1 63.31 194 GLN A C 1
ATOM 1525 O O . GLN A 1 194 ? -22.318 34.069 12.712 1 63.31 194 GLN A O 1
ATOM 1530 N N . GLY A 1 195 ? -22.379 34.797 10.66 1 65.86 195 GLY A N 1
ATOM 1531 C CA . GLY A 1 195 ? -20.974 35.108 10.445 1 65.86 195 GLY A CA 1
ATOM 1532 C C . GLY A 1 195 ? -20.176 33.929 9.92 1 65.86 195 GLY A C 1
ATOM 1533 O O . GLY A 1 195 ? -20.704 33.095 9.182 1 65.86 195 GLY A O 1
ATOM 1534 N N . PRO A 1 196 ? -18.965 33.883 10.204 1 70.34 196 PRO A N 1
ATOM 1535 C CA . PRO A 1 196 ? -17.993 32.898 9.726 1 70.34 196 PRO A CA 1
ATOM 1536 C C . PRO A 1 196 ? -18.33 31.475 10.164 1 70.34 196 PRO A C 1
ATOM 1538 O O . PRO A 1 196 ? -18.077 30.521 9.424 1 70.34 196 PRO A O 1
ATOM 1541 N N . THR A 1 197 ? -18.976 31.349 11.292 1 75.11 197 THR A N 1
ATOM 1542 C CA . THR A 1 197 ? -19.321 30.029 11.809 1 75.11 197 THR A CA 1
ATOM 1543 C C . THR A 1 197 ? -20.426 29.391 10.971 1 75.11 197 THR A C 1
ATOM 1545 O O . THR A 1 197 ? -20.373 28.197 10.671 1 75.11 197 THR A O 1
ATOM 1548 N N . LYS A 1 198 ? -21.351 30.198 10.602 1 77.49 198 LYS A N 1
ATOM 1549 C CA . LYS A 1 198 ? -22.444 29.713 9.765 1 77.49 198 LYS A CA 1
ATOM 1550 C C . LYS A 1 198 ? -21.927 29.221 8.416 1 77.49 198 LYS A C 1
ATOM 1552 O O . LYS A 1 198 ? -22.347 28.169 7.93 1 77.49 198 LYS A O 1
ATOM 1557 N N . SER A 1 199 ? -21.035 30.032 7.871 1 81.19 199 SER A N 1
ATOM 1558 C CA . SER A 1 199 ? -20.479 29.673 6.57 1 81.19 199 SER A CA 1
ATOM 1559 C C . SER A 1 199 ? -19.68 28.377 6.649 1 81.19 199 SER A C 1
ATOM 1561 O O . SER A 1 199 ? -19.744 27.546 5.74 1 81.19 199 SER A O 1
ATOM 1563 N N . LYS A 1 200 ? -18.972 28.145 7.699 1 83.31 200 LYS A N 1
ATOM 1564 C CA . LYS A 1 200 ? -18.187 26.929 7.894 1 83.31 200 LYS A CA 1
ATOM 1565 C C . LYS A 1 200 ? -19.091 25.711 8.053 1 83.31 200 LYS A C 1
ATOM 1567 O O . LYS A 1 200 ? -18.827 24.655 7.475 1 83.31 200 LYS A O 1
ATOM 1572 N N . LEU A 1 201 ? -20.131 25.876 8.776 1 84.01 201 LEU A N 1
ATOM 1573 C CA . LEU A 1 201 ? -21.049 24.766 9.009 1 84.01 201 LEU A CA 1
ATOM 1574 C C . LEU A 1 201 ? -21.777 24.384 7.725 1 84.01 201 LEU A C 1
ATOM 1576 O O . LEU A 1 201 ? -22.021 23.201 7.473 1 84.01 201 LEU A O 1
ATOM 1580 N N . ARG A 1 202 ? -22.124 25.367 6.98 1 86.57 202 ARG A N 1
ATOM 1581 C CA . ARG A 1 202 ? -22.777 25.099 5.703 1 86.57 202 ARG A CA 1
ATOM 1582 C C . ARG A 1 202 ? -21.839 24.366 4.751 1 86.57 202 ARG A C 1
ATOM 1584 O O . ARG A 1 202 ? -22.267 23.482 4.006 1 86.57 202 ARG A O 1
ATOM 1591 N N . ALA A 1 203 ? -20.632 24.756 4.798 1 86.84 203 ALA A N 1
ATOM 1592 C CA . ALA A 1 203 ? -19.637 24.097 3.955 1 86.84 203 ALA A CA 1
ATOM 1593 C C . ALA A 1 203 ? -19.467 22.633 4.351 1 86.84 203 ALA A C 1
ATOM 1595 O O . ALA A 1 203 ? -19.382 21.756 3.488 1 86.84 203 ALA A O 1
ATOM 1596 N N . VAL A 1 204 ? -19.435 22.418 5.598 1 87.06 204 VAL A N 1
ATOM 1597 C CA . VAL A 1 204 ? -19.312 21.055 6.105 1 87.06 204 VAL A CA 1
ATOM 1598 C C . VAL A 1 204 ? -20.541 20.242 5.705 1 87.06 204 VAL A C 1
ATOM 1600 O O . VAL A 1 204 ? -20.419 19.1 5.256 1 87.06 204 VAL A O 1
ATOM 1603 N N . ALA A 1 205 ? -21.678 20.821 5.843 1 88.77 205 ALA A N 1
ATOM 1604 C CA . ALA A 1 205 ? -22.921 20.137 5.496 1 88.77 205 ALA A CA 1
ATOM 1605 C C . ALA A 1 205 ? -22.972 19.813 4.006 1 88.77 205 ALA A C 1
ATOM 1607 O O . ALA A 1 205 ? -23.386 18.719 3.616 1 88.77 205 ALA A O 1
ATOM 1608 N N . ARG A 1 206 ? -22.605 20.732 3.193 1 90.67 206 ARG A N 1
ATOM 1609 C CA . ARG A 1 206 ? -22.624 20.532 1.747 1 90.67 206 ARG A CA 1
ATOM 1610 C C . ARG A 1 206 ? -21.65 19.435 1.333 1 90.67 206 ARG A C 1
ATOM 1612 O O . ARG A 1 206 ? -21.988 18.57 0.522 1 90.67 206 ARG A O 1
ATOM 1619 N N . ARG A 1 207 ? -20.484 19.405 1.895 1 91.59 207 ARG A N 1
ATOM 1620 C CA . ARG A 1 207 ? -19.476 18.398 1.58 1 91.59 207 ARG A CA 1
ATOM 1621 C C . ARG A 1 207 ? -19.923 17.014 2.038 1 91.59 207 ARG A C 1
ATOM 1623 O O . ARG A 1 207 ? -19.726 16.026 1.328 1 91.59 207 ARG A O 1
ATOM 1630 N N . THR A 1 208 ? -20.501 17.003 3.161 1 90.96 208 THR A N 1
ATOM 1631 C CA . THR A 1 208 ? -20.956 15.72 3.687 1 90.96 208 THR A CA 1
ATOM 1632 C C . THR A 1 208 ? -22.139 15.194 2.88 1 90.96 208 THR A C 1
ATOM 1634 O O . THR A 1 208 ? -22.255 13.988 2.653 1 90.96 208 THR A O 1
ATOM 1637 N N . LEU A 1 209 ? -22.944 16.118 2.471 1 92.46 209 LEU A N 1
ATOM 1638 C CA . LEU A 1 209 ? -24.05 15.732 1.601 1 92.46 209 LEU A CA 1
ATOM 1639 C C . LEU A 1 209 ? -23.534 15.089 0.319 1 92.46 209 LEU A C 1
ATOM 1641 O O . LEU A 1 209 ? -24.005 14.021 -0.078 1 92.46 209 LEU A O 1
ATOM 1645 N N . GLN A 1 210 ? -22.598 15.696 -0.28 1 93.3 210 GLN A N 1
ATOM 1646 C CA . GLN A 1 210 ? -21.993 15.15 -1.49 1 93.3 210 GLN A CA 1
ATOM 1647 C C . GLN A 1 210 ? -21.351 13.792 -1.219 1 93.3 210 GLN A C 1
ATOM 1649 O O . GLN A 1 210 ? -21.51 12.856 -2.006 1 93.3 210 GLN A O 1
ATOM 1654 N N . GLY A 1 211 ? -20.615 13.69 -0.154 1 92.14 211 GLY A N 1
ATOM 1655 C CA . GLY A 1 211 ? -20.007 12.426 0.23 1 92.14 211 GLY A CA 1
ATOM 1656 C C . GLY A 1 211 ? -21.022 11.323 0.465 1 92.14 211 GLY A C 1
ATOM 1657 O O . GLY A 1 211 ? -20.816 10.183 0.044 1 92.14 211 GLY A O 1
ATOM 1658 N N . SER A 1 212 ? -22.109 11.655 1.08 1 92.84 212 SER A N 1
ATOM 1659 C CA . SER A 1 212 ? -23.136 10.666 1.394 1 92.84 212 SER A CA 1
ATOM 1660 C C . SER A 1 212 ? -23.844 10.185 0.132 1 92.84 212 SER A C 1
ATOM 1662 O O . SER A 1 212 ? -24.157 8.999 0.003 1 92.84 212 SER A O 1
ATOM 1664 N N . LEU A 1 213 ? -24.104 11.066 -0.762 1 92.36 213 LEU A N 1
ATOM 1665 C CA . LEU A 1 213 ? -24.706 10.692 -2.037 1 92.36 213 LEU A CA 1
ATOM 1666 C C . LEU A 1 213 ? -23.793 9.75 -2.814 1 92.36 213 LEU A C 1
ATOM 1668 O O . LEU A 1 213 ? -24.253 8.752 -3.374 1 92.36 213 LEU A O 1
ATOM 1672 N N . PHE A 1 214 ? -22.585 10.073 -2.812 1 93.31 214 PHE A N 1
ATOM 1673 C CA . PHE A 1 214 ? -21.587 9.23 -3.46 1 93.31 214 PHE A CA 1
ATOM 1674 C C . PHE A 1 214 ? -21.544 7.849 -2.816 1 93.31 214 PHE A C 1
ATOM 1676 O O . PHE A 1 214 ? -21.546 6.833 -3.514 1 93.31 214 PHE A O 1
ATOM 1683 N N . ALA A 1 215 ? -21.501 7.757 -1.532 1 91.23 215 ALA A N 1
ATOM 1684 C CA . ALA A 1 215 ? -21.46 6.497 -0.793 1 91.23 215 ALA A CA 1
ATOM 1685 C C . ALA A 1 215 ? -22.705 5.659 -1.069 1 91.23 215 ALA A C 1
ATOM 1687 O O . ALA A 1 215 ? -22.621 4.436 -1.202 1 91.23 215 ALA A O 1
ATOM 1688 N N . LEU A 1 216 ? -23.831 6.31 -1.141 1 90.68 216 LEU A N 1
ATOM 1689 C CA . LEU A 1 216 ? -25.092 5.626 -1.407 1 90.68 216 LEU A CA 1
ATOM 1690 C C . LEU A 1 216 ? -25.074 4.966 -2.782 1 90.68 216 LEU A C 1
ATOM 1692 O O . LEU A 1 216 ? -25.454 3.802 -2.921 1 90.68 216 LEU A O 1
ATOM 1696 N N . VAL A 1 217 ? -24.579 5.651 -3.752 1 92.37 217 VAL A N 1
ATOM 1697 C CA . VAL A 1 217 ? -24.522 5.126 -5.113 1 92.37 217 VAL A CA 1
ATOM 1698 C C . VAL A 1 217 ? -23.578 3.928 -5.167 1 92.37 217 VAL A C 1
ATOM 1700 O O . VAL A 1 217 ? -23.908 2.895 -5.755 1 92.37 217 VAL A O 1
ATOM 1703 N N . LEU A 1 218 ? -22.455 4.024 -4.535 1 93.14 218 LEU A N 1
ATOM 1704 C CA . LEU A 1 218 ? -21.461 2.956 -4.535 1 93.14 218 LEU A CA 1
ATOM 1705 C C . LEU A 1 218 ? -21.996 1.716 -3.828 1 93.14 218 LEU A C 1
ATOM 1707 O O . LEU A 1 218 ? -21.844 0.598 -4.326 1 93.14 218 LEU A O 1
ATOM 1711 N N . SER A 1 219 ? -22.62 1.915 -2.709 1 90.92 219 SER A N 1
ATOM 1712 C CA . SER A 1 219 ? -23.151 0.799 -1.933 1 90.92 219 SER A CA 1
ATOM 1713 C C . SER A 1 219 ? -24.281 0.096 -2.677 1 90.92 219 SER A C 1
ATOM 1715 O O . SER A 1 219 ? -24.356 -1.135 -2.683 1 90.92 219 SER A O 1
ATOM 1717 N N . CYS A 1 220 ? -25.142 0.837 -3.305 1 89.75 220 CYS A N 1
ATOM 1718 C CA . CYS A 1 220 ? -26.239 0.257 -4.072 1 89.75 220 CYS A CA 1
ATOM 1719 C C . CYS A 1 220 ? -25.712 -0.556 -5.249 1 89.75 220 CYS A C 1
ATOM 1721 O O . CYS A 1 220 ? -26.199 -1.656 -5.517 1 89.75 220 CYS A O 1
ATOM 1723 N N . ALA A 1 221 ? -24.735 -0.042 -5.909 1 91.15 221 ALA A N 1
ATOM 1724 C CA . ALA A 1 221 ? -24.141 -0.754 -7.038 1 91.15 221 ALA A CA 1
ATOM 1725 C C . ALA A 1 221 ? -23.508 -2.067 -6.586 1 91.15 221 ALA A C 1
ATOM 1727 O O . ALA A 1 221 ? -23.666 -3.098 -7.245 1 91.15 221 ALA A O 1
ATOM 1728 N N . ASN A 1 222 ? -22.856 -2.069 -5.488 1 92.33 222 ASN A N 1
ATOM 1729 C CA . ASN A 1 222 ? -22.194 -3.261 -4.97 1 92.33 222 ASN A CA 1
ATOM 1730 C C . ASN A 1 222 ? -23.202 -4.341 -4.587 1 92.33 222 ASN A C 1
ATOM 1732 O O . ASN A 1 222 ? -23.082 -5.489 -5.019 1 92.33 222 ASN A O 1
ATOM 1736 N N . ILE A 1 223 ? -24.209 -3.972 -3.871 1 89.28 223 ILE A N 1
ATOM 1737 C CA . ILE A 1 223 ? -25.187 -4.948 -3.405 1 89.28 223 ILE A CA 1
ATOM 1738 C C . ILE A 1 223 ? -26.065 -5.397 -4.571 1 89.28 223 ILE A C 1
ATOM 1740 O O . ILE A 1 223 ? -26.48 -6.557 -4.634 1 89.28 223 ILE A O 1
ATOM 1744 N N . ALA A 1 224 ? -26.284 -4.5 -5.504 1 88.85 224 ALA A N 1
ATOM 1745 C CA . ALA A 1 224 ? -27.034 -4.869 -6.701 1 88.85 224 ALA A CA 1
ATOM 1746 C C . ALA A 1 224 ? -26.334 -5.99 -7.464 1 88.85 224 ALA A C 1
ATOM 1748 O O . ALA A 1 224 ? -26.989 -6.866 -8.034 1 88.85 224 ALA A O 1
ATOM 1749 N N . THR A 1 225 ? -25.032 -5.933 -7.488 1 90.02 225 THR A N 1
ATOM 1750 C CA . THR A 1 225 ? -24.28 -7.006 -8.129 1 90.02 225 THR A CA 1
ATOM 1751 C C . THR A 1 225 ? -24.501 -8.33 -7.405 1 90.02 225 THR A C 1
ATOM 1753 O O . THR A 1 225 ? -24.651 -9.375 -8.041 1 90.02 225 THR A O 1
ATOM 1756 N N . LEU A 1 226 ? -24.575 -8.321 -6.092 1 88.09 226 LEU A N 1
ATOM 1757 C CA . LEU A 1 226 ? -24.824 -9.522 -5.303 1 88.09 226 LEU A CA 1
ATOM 1758 C C . LEU A 1 226 ? -26.204 -10.096 -5.607 1 88.09 226 LEU A C 1
ATOM 1760 O O . LEU A 1 226 ? -26.358 -11.311 -5.75 1 88.09 226 LEU A O 1
ATOM 1764 N N . VAL A 1 227 ? -27.179 -9.209 -5.688 1 88.58 227 VAL A N 1
ATOM 1765 C CA . VAL A 1 227 ? -28.543 -9.638 -5.979 1 88.58 227 VAL A CA 1
ATOM 1766 C C . VAL A 1 227 ? -28.617 -10.197 -7.398 1 88.58 227 VAL A C 1
ATOM 1768 O O . VAL A 1 227 ? -29.278 -11.21 -7.639 1 88.58 227 VAL A O 1
ATOM 1771 N N . TYR A 1 228 ? -27.885 -9.563 -8.278 1 89.38 228 TYR A N 1
ATOM 1772 C CA . TYR A 1 228 ? -27.896 -9.952 -9.683 1 89.38 228 TYR A CA 1
ATOM 1773 C C . TYR A 1 228 ? -27.355 -11.366 -9.861 1 89.38 228 TYR A C 1
ATOM 1775 O O . TYR A 1 228 ? -27.918 -12.162 -10.618 1 89.38 228 TYR A O 1
ATOM 1783 N N . PHE A 1 229 ? -26.319 -11.791 -9.131 1 91.78 229 PHE A N 1
ATOM 1784 C CA . PHE A 1 229 ? -25.686 -13.096 -9.28 1 91.78 229 PHE A CA 1
ATOM 1785 C C . PHE A 1 229 ? -26.354 -14.128 -8.379 1 91.78 229 PHE A C 1
ATOM 1787 O O . PHE A 1 229 ? -25.993 -15.307 -8.402 1 91.78 229 PHE A O 1
ATOM 1794 N N . GLU A 1 230 ? -27.32 -13.741 -7.63 1 89.91 230 GLU A N 1
ATOM 1795 C CA . GLU A 1 230 ? -28.141 -14.62 -6.802 1 89.91 230 GLU A CA 1
ATOM 1796 C C . GLU A 1 230 ? -27.274 -15.51 -5.916 1 89.91 230 GLU A C 1
ATOM 1798 O O . GLU A 1 230 ? -27.501 -16.719 -5.829 1 89.91 230 GLU A O 1
ATOM 1803 N N . GLY A 1 231 ? -26.165 -14.941 -5.423 1 84.37 231 GLY A N 1
ATOM 1804 C CA . GLY A 1 231 ? -25.336 -15.649 -4.46 1 84.37 231 GLY A CA 1
ATOM 1805 C C . GLY A 1 231 ? -24.25 -16.486 -5.109 1 84.37 231 GLY A C 1
ATOM 1806 O O . GLY A 1 231 ? -23.512 -17.195 -4.422 1 84.37 231 GLY A O 1
ATOM 1807 N N . HIS A 1 232 ? -24.109 -16.413 -6.456 1 90.58 232 HIS A N 1
ATOM 1808 C CA . HIS A 1 232 ? -23.125 -17.241 -7.144 1 90.58 232 HIS A CA 1
ATOM 1809 C C . HIS A 1 232 ? -22.176 -16.389 -7.981 1 90.58 232 HIS A C 1
ATOM 1811 O O . HIS A 1 232 ? -22.036 -16.609 -9.186 1 90.58 232 HIS A O 1
ATOM 1817 N N . GLU A 1 233 ? -21.621 -15.543 -7.309 1 93.3 233 GLU A N 1
ATOM 1818 C CA . GLU A 1 233 ? -20.633 -14.664 -7.929 1 93.3 233 GLU A CA 1
ATOM 1819 C C . GLU A 1 233 ? -19.219 -15.207 -7.743 1 93.3 233 GLU A C 1
ATOM 1821 O O . GLU A 1 233 ? -18.906 -15.796 -6.706 1 93.3 233 GLU A O 1
ATOM 1826 N N . ARG A 1 234 ? -18.436 -15.078 -8.841 1 95.1 234 ARG A N 1
ATOM 1827 C CA . ARG A 1 234 ? -17.044 -15.478 -8.659 1 95.1 234 ARG A CA 1
ATOM 1828 C C . ARG A 1 234 ? -16.413 -14.746 -7.479 1 95.1 234 ARG A C 1
ATOM 1830 O O . ARG A 1 234 ? -16.624 -13.544 -7.304 1 95.1 234 ARG A O 1
ATOM 1837 N N . GLY A 1 235 ? -15.72 -15.431 -6.718 1 96 235 GLY A N 1
ATOM 1838 C CA . GLY A 1 235 ? -15.114 -14.873 -5.519 1 96 235 GLY A CA 1
ATOM 1839 C C . GLY A 1 235 ? -14.287 -13.631 -5.791 1 96 235 GLY A C 1
ATOM 1840 O O . GLY A 1 235 ? -14.31 -12.68 -5.007 1 96 235 GLY A O 1
ATOM 1841 N N . LEU A 1 236 ? -13.576 -13.652 -6.954 1 95.77 236 LEU A N 1
ATOM 1842 C CA . LEU A 1 236 ? -12.71 -12.519 -7.264 1 95.77 236 LEU A CA 1
ATOM 1843 C C . LEU A 1 236 ? -13.533 -11.264 -7.535 1 95.77 236 LEU A C 1
ATOM 1845 O O . LEU A 1 236 ? -13.111 -10.156 -7.199 1 95.77 236 LEU A O 1
ATOM 1849 N N . ILE A 1 237 ? -14.745 -11.377 -8.103 1 95.24 237 ILE A N 1
ATOM 1850 C CA . ILE A 1 237 ? -15.596 -10.234 -8.417 1 95.24 237 ILE A CA 1
ATOM 1851 C C . ILE A 1 237 ? -16.189 -9.663 -7.131 1 95.24 237 ILE A C 1
ATOM 1853 O O . ILE A 1 237 ? -16.184 -8.448 -6.924 1 95.24 237 ILE A O 1
ATOM 1857 N N . CYS A 1 238 ? -16.659 -10.534 -6.309 1 95.19 238 CYS A N 1
ATOM 1858 C CA . CYS A 1 238 ? -17.223 -10.1 -5.036 1 95.19 238 CYS A CA 1
ATOM 1859 C C . CYS A 1 238 ? -16.182 -9.364 -4.201 1 95.19 238 CYS A C 1
ATOM 1861 O O . CYS A 1 238 ? -16.446 -8.273 -3.692 1 9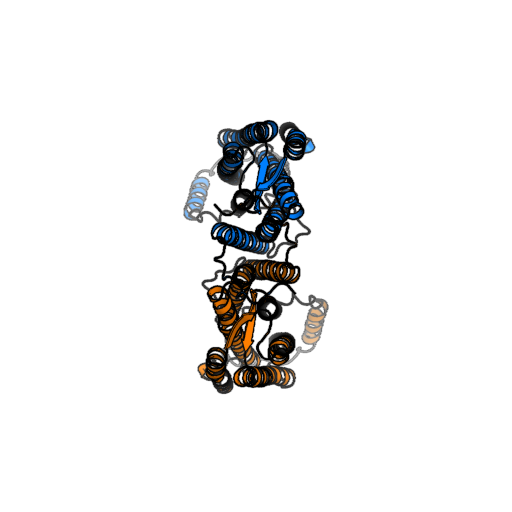5.19 238 CYS A O 1
ATOM 1863 N N . LEU A 1 239 ? -15.024 -9.937 -4.111 1 96.65 239 LEU A N 1
ATOM 1864 C CA . LEU A 1 239 ? -13.95 -9.323 -3.338 1 96.65 239 LEU A CA 1
ATOM 1865 C C . LEU A 1 239 ? -13.536 -7.988 -3.948 1 96.65 239 LEU A C 1
ATOM 1867 O O . LEU A 1 239 ? -13.32 -7.011 -3.227 1 96.65 239 LEU A O 1
ATOM 1871 N N . ALA A 1 240 ? -13.433 -7.962 -5.247 1 96.53 240 ALA A N 1
ATOM 1872 C CA . ALA A 1 240 ? -13.004 -6.742 -5.926 1 96.53 240 ALA A CA 1
ATOM 1873 C C . ALA A 1 240 ? -14.028 -5.625 -5.745 1 96.53 240 ALA A C 1
ATOM 1875 O O . ALA A 1 240 ? -13.666 -4.49 -5.425 1 96.53 240 ALA A O 1
ATOM 1876 N N . THR A 1 241 ? -15.302 -5.9 -5.929 1 95.73 241 THR A N 1
ATOM 1877 C CA . THR A 1 241 ? -16.343 -4.882 -5.833 1 95.73 241 THR A CA 1
ATOM 1878 C C . THR A 1 241 ? -16.463 -4.365 -4.402 1 95.73 241 THR A C 1
ATOM 1880 O O . THR A 1 241 ? -16.627 -3.163 -4.183 1 95.73 241 THR A O 1
ATOM 1883 N N . CYS A 1 242 ? -16.381 -5.221 -3.439 1 95.99 242 CYS A N 1
ATOM 1884 C CA . CYS A 1 242 ? -16.424 -4.808 -2.041 1 95.99 242 CYS A CA 1
ATOM 1885 C C . CYS A 1 242 ? -15.208 -3.959 -1.686 1 95.99 242 CYS A C 1
ATOM 1887 O O . CYS A 1 242 ? -15.325 -2.977 -0.951 1 95.99 242 CYS A O 1
ATOM 1889 N N . THR A 1 243 ? -14.058 -4.408 -2.192 1 97.49 243 THR A N 1
ATOM 1890 C CA . THR A 1 243 ? -12.832 -3.662 -1.928 1 97.49 243 THR A CA 1
ATOM 1891 C C . THR A 1 243 ? -12.932 -2.244 -2.483 1 97.49 243 THR A C 1
ATOM 1893 O O . THR A 1 243 ? -12.574 -1.28 -1.804 1 97.49 243 THR A O 1
ATOM 1896 N N . ILE A 1 244 ? -13.418 -2.135 -3.687 1 97.04 244 ILE A N 1
ATOM 1897 C CA . ILE A 1 244 ? -13.582 -0.834 -4.325 1 97.04 244 ILE A CA 1
ATOM 1898 C C . ILE A 1 244 ? -14.581 0.007 -3.533 1 97.04 244 ILE A C 1
ATOM 1900 O O . ILE A 1 244 ? -14.344 1.191 -3.281 1 97.04 244 ILE A O 1
ATOM 1904 N N . ASP A 1 245 ? -15.633 -0.573 -3.134 1 96.42 245 ASP A N 1
ATOM 1905 C CA . ASP A 1 245 ? -16.671 0.114 -2.371 1 96.42 245 ASP A CA 1
ATOM 1906 C C . ASP A 1 245 ? -16.113 0.675 -1.066 1 96.42 245 ASP A C 1
ATOM 1908 O O . ASP A 1 245 ? -16.217 1.875 -0.805 1 96.42 245 ASP A O 1
ATOM 1912 N N . VAL A 1 246 ? -15.472 -0.157 -0.309 1 96.92 246 VAL A N 1
ATOM 1913 C CA . VAL A 1 246 ? -14.954 0.234 0.998 1 96.92 246 VAL A CA 1
ATOM 1914 C C . VAL A 1 246 ? -13.876 1.302 0.829 1 96.92 246 VAL A C 1
ATOM 1916 O O . VAL A 1 246 ? -13.843 2.283 1.575 1 96.92 246 VAL A O 1
ATOM 1919 N N . THR A 1 247 ? -13.038 1.156 -0.18 1 97.66 247 THR A N 1
ATOM 1920 C CA . THR A 1 247 ? -11.938 2.087 -0.4 1 97.66 247 THR A CA 1
ATOM 1921 C C . THR A 1 247 ? -12.461 3.44 -0.873 1 97.66 247 THR A C 1
ATOM 1923 O O . THR A 1 247 ? -12.04 4.485 -0.372 1 97.66 247 THR A O 1
ATOM 1926 N N . LEU A 1 248 ? -13.381 3.437 -1.788 1 97.2 248 LEU A N 1
ATOM 1927 C CA . LEU A 1 248 ? -13.911 4.693 -2.307 1 97.2 248 LEU A CA 1
ATOM 1928 C C . LEU A 1 248 ? -14.7 5.435 -1.232 1 97.2 248 LEU A C 1
ATOM 1930 O O . LEU A 1 248 ? -14.701 6.667 -1.197 1 97.2 248 LEU A O 1
ATOM 1934 N N . ASN A 1 249 ? -15.36 4.738 -0.4 1 96.21 249 ASN A N 1
ATOM 1935 C CA . ASN A 1 249 ? -16.028 5.379 0.728 1 96.21 249 ASN A CA 1
ATOM 1936 C C . ASN A 1 249 ? -15.026 6.018 1.684 1 96.21 249 ASN A C 1
ATOM 1938 O O . ASN A 1 249 ? -15.255 7.121 2.183 1 96.21 249 ASN A O 1
ATOM 1942 N N . ALA A 1 250 ? -13.946 5.277 1.92 1 96.2 250 ALA A N 1
ATOM 1943 C CA . ALA A 1 250 ? -12.896 5.846 2.761 1 96.2 250 ALA A CA 1
ATOM 1944 C C . ALA A 1 250 ? -12.302 7.099 2.124 1 96.2 250 ALA A C 1
ATOM 1946 O O . ALA A 1 250 ? -12.014 8.079 2.816 1 96.2 250 ALA A O 1
ATOM 1947 N N . MET A 1 251 ? -12.162 7.066 0.839 1 95.45 251 MET A N 1
ATOM 1948 C CA . MET A 1 251 ? -11.653 8.229 0.118 1 95.45 251 MET A CA 1
ATOM 1949 C C . MET A 1 251 ? -12.634 9.394 0.204 1 95.45 251 MET A C 1
ATOM 1951 O O . MET A 1 251 ? -12.223 10.547 0.35 1 95.45 251 MET A O 1
ATOM 1955 N N . ALA A 1 252 ? -13.866 9.112 0.102 1 94.31 252 ALA A N 1
ATOM 1956 C CA . ALA A 1 252 ? -14.893 10.144 0.221 1 94.31 252 ALA A CA 1
ATOM 1957 C C . ALA A 1 252 ? -14.846 10.81 1.593 1 94.31 252 ALA A C 1
ATOM 1959 O O . ALA A 1 252 ? -14.914 12.037 1.698 1 94.31 252 ALA A O 1
ATOM 1960 N N . ILE A 1 253 ? -14.699 9.995 2.559 1 93.86 253 ILE A N 1
ATOM 1961 C CA . ILE A 1 253 ? -14.63 10.526 3.915 1 93.86 253 ILE A CA 1
ATOM 1962 C C . ILE A 1 253 ? -13.354 11.348 4.084 1 93.86 253 ILE A C 1
ATOM 1964 O O . ILE A 1 253 ? -13.359 12.384 4.753 1 93.86 253 ILE A O 1
ATOM 1968 N N . HIS A 1 254 ? -12.284 10.875 3.5 1 92.61 254 HIS A N 1
ATOM 1969 C CA . HIS A 1 254 ? -11.051 11.653 3.51 1 92.61 254 HIS A CA 1
ATOM 1970 C C . HIS A 1 254 ? -11.265 13.033 2.898 1 92.61 254 HIS A C 1
ATOM 1972 O O . HIS A 1 254 ? -10.826 14.04 3.457 1 92.61 254 HIS A O 1
ATOM 1978 N N . TRP A 1 255 ? -11.907 13.071 1.853 1 91.43 255 TRP A N 1
ATOM 1979 C CA . TRP A 1 255 ? -12.177 14.317 1.144 1 91.43 255 TRP A CA 1
ATOM 1980 C C . TRP A 1 255 ? -13.06 15.239 1.978 1 91.43 255 TRP A C 1
ATOM 1982 O O . TRP A 1 255 ? -12.801 16.441 2.07 1 91.43 255 TRP A O 1
ATOM 1992 N N . VAL A 1 256 ? -14.02 14.677 2.618 1 91.04 256 VAL A N 1
ATOM 1993 C CA . VAL A 1 256 ? -14.961 15.441 3.431 1 91.04 256 VAL A CA 1
ATOM 1994 C C . VAL A 1 256 ? -14.236 16.04 4.635 1 91.04 256 VAL A C 1
ATOM 1996 O O . VAL A 1 256 ? -14.596 17.12 5.109 1 91.04 256 VAL A O 1
ATOM 1999 N N . THR A 1 257 ? -13.2 15.384 5.072 1 88.6 257 THR A N 1
ATOM 2000 C CA . THR A 1 257 ? -12.531 15.816 6.295 1 88.6 257 THR A CA 1
ATOM 2001 C C . THR A 1 257 ? -11.284 16.633 5.97 1 88.6 257 THR A C 1
ATOM 2003 O O . THR A 1 257 ? -10.627 17.159 6.871 1 88.6 257 THR A O 1
ATOM 2006 N N . SER A 1 258 ? -10.899 16.674 4.747 1 83.7 258 SER A N 1
ATOM 2007 C CA . SER A 1 258 ? -9.739 17.465 4.348 1 83.7 258 SER A CA 1
ATOM 2008 C C . SER A 1 258 ? -10.108 18.933 4.165 1 83.7 258 SER A C 1
ATOM 2010 O O . SER A 1 258 ? -11.208 19.25 3.709 1 83.7 258 SER A O 1
ATOM 2012 N N . ARG A 1 259 ? -9.603 19.899 5.041 1 65.19 259 ARG A N 1
ATOM 2013 C CA . ARG A 1 259 ? -9.877 21.332 5.063 1 65.19 259 ARG A CA 1
ATOM 2014 C C . ARG A 1 259 ? -9.843 21.917 3.655 1 65.19 259 ARG A C 1
ATOM 2016 O O . ARG A 1 259 ? -8.981 21.561 2.85 1 65.19 259 ARG A O 1
ATOM 2023 N N . ALA A 1 260 ? -11.005 22.376 3.2 1 51.92 260 ALA A N 1
ATOM 2024 C CA . ALA A 1 260 ? -10.986 23.206 1.999 1 51.92 260 ALA A CA 1
ATOM 2025 C C . ALA A 1 260 ? -9.882 24.256 2.075 1 51.92 260 ALA A C 1
ATOM 2027 O O . ALA A 1 260 ? -9.609 24.804 3.146 1 51.92 260 ALA A O 1
ATOM 2028 N N . GLY A 1 261 ? -8.759 24.176 1.47 1 42.78 261 GLY A N 1
ATOM 2029 C CA . GLY A 1 261 ? -7.81 25.278 1.431 1 42.78 261 GLY A CA 1
ATOM 2030 C C . GLY A 1 261 ? -8.45 26.627 1.7 1 42.78 261 GLY A C 1
ATOM 2031 O O . GLY A 1 261 ? -9.672 26.768 1.614 1 42.78 261 GLY A O 1
ATOM 2032 N N . PRO A 1 262 ? -7.807 27.57 2.409 1 39.15 262 PRO A N 1
ATOM 2033 C CA . PRO A 1 262 ? -8.348 28.925 2.536 1 39.15 262 PRO A CA 1
ATOM 2034 C C . PRO A 1 262 ? -9.153 29.356 1.312 1 39.15 262 PRO A C 1
ATOM 2036 O O . PRO A 1 262 ? -8.692 29.196 0.179 1 39.15 262 PRO A O 1
ATOM 2039 N N . SER A 1 263 ? -10.394 29.052 1.103 1 35.21 263 SER A N 1
ATOM 2040 C CA . SER A 1 263 ? -11.025 29.879 0.08 1 35.21 263 SER A CA 1
ATOM 2041 C C . SER A 1 263 ? -10.233 31.16 -0.161 1 35.21 263 SER A C 1
ATOM 2043 O O . SER A 1 263 ? -9.517 31.629 0.726 1 35.21 263 SER A O 1
ATOM 2045 N N . HIS A 1 264 ? -10.307 31.804 -1.395 1 34.42 264 HIS A N 1
ATOM 2046 C CA . HIS A 1 264 ? -9.788 33.106 -1.8 1 34.42 264 HIS A CA 1
ATOM 2047 C C . HIS A 1 264 ? -9.92 34.126 -0.675 1 34.42 264 HIS A C 1
ATOM 2049 O O . HIS A 1 264 ? -10.98 34.239 -0.054 1 34.42 264 HIS A O 1
ATOM 2055 N N . ARG A 1 265 ? -8.794 34.731 -0.172 1 34.92 265 ARG A N 1
ATOM 2056 C CA . ARG A 1 265 ? -8.634 36.022 0.488 1 34.92 265 ARG A CA 1
ATOM 2057 C C . ARG A 1 265 ? -9.79 36.957 0.15 1 34.92 265 ARG A C 1
ATOM 2059 O O . ARG A 1 265 ? -10.006 37.29 -1.017 1 34.92 265 ARG A O 1
ATOM 2066 N N . GLU A 1 266 ? -10.932 36.941 0.705 1 34.68 266 GLU A N 1
ATOM 2067 C CA . GLU A 1 266 ? -11.711 38.174 0.636 1 34.68 266 GLU A CA 1
ATOM 2068 C C . GLU A 1 266 ? -10.804 39.394 0.499 1 34.68 266 GLU A C 1
ATOM 2070 O O . GLU A 1 266 ? -9.747 39.461 1.131 1 34.68 266 GLU A O 1
ATOM 2075 N N . ASN A 1 267 ? -10.853 40.14 -0.652 1 33.35 267 ASN A N 1
ATOM 2076 C CA . ASN A 1 267 ? -10.223 41.427 -0.93 1 33.35 267 ASN A CA 1
ATOM 2077 C C . ASN A 1 267 ? -10.154 42.298 0.321 1 33.35 267 ASN A C 1
ATOM 2079 O O . ASN A 1 267 ? -11.184 42.626 0.912 1 33.35 267 ASN A O 1
ATOM 2083 N N . PRO A 1 268 ? -9.113 42.35 1.03 1 38.95 268 PRO A N 1
ATOM 2084 C CA . PRO A 1 268 ? -8.966 43.334 2.105 1 38.95 268 PRO A CA 1
ATOM 2085 C C . PRO A 1 268 ? -9.726 44.629 1.829 1 38.95 268 PRO A C 1
ATOM 2087 O O . PRO A 1 268 ? -9.836 45.486 2.71 1 38.95 268 PRO A O 1
ATOM 2090 N N . HIS A 1 269 ? -9.947 44.877 0.495 1 38.07 269 HIS A N 1
ATOM 2091 C CA . HIS A 1 269 ? -10.485 46.197 0.187 1 38.07 269 HIS A CA 1
ATOM 2092 C C . HIS A 1 269 ? -11.892 46.364 0.752 1 38.07 269 HIS A C 1
ATOM 2094 O O . HIS A 1 269 ? -12.423 47.476 0.786 1 38.07 269 HIS A O 1
ATOM 2100 N N . GLN A 1 270 ? -12.603 45.211 0.903 1 34.28 270 GLN A N 1
ATOM 2101 C CA . GLN A 1 270 ? -13.964 45.541 1.313 1 34.28 270 GLN A CA 1
ATOM 2102 C C . GLN A 1 270 ? -14.038 45.805 2.815 1 34.28 270 GLN A C 1
ATOM 2104 O O . GLN A 1 270 ? -15.006 46.394 3.3 1 34.28 270 GLN A O 1
ATOM 2109 N N . GLN A 1 271 ? -13.095 45.191 3.562 1 35.75 271 GLN A N 1
ATOM 2110 C CA . GLN A 1 271 ? -13.193 45.538 4.976 1 35.75 271 GLN A CA 1
ATOM 2111 C C . GLN A 1 271 ? -12.761 46.981 5.219 1 35.75 271 GLN A C 1
ATOM 2113 O O . GLN A 1 271 ? -13.053 47.553 6.271 1 35.75 271 GLN A O 1
ATOM 2118 N N . GLU A 1 272 ? -11.845 47.48 4.331 1 35.6 272 GLU A N 1
ATOM 2119 C CA . GLU A 1 272 ? -11.486 48.879 4.546 1 35.6 272 GLU A CA 1
ATOM 2120 C C . GLU A 1 272 ? -12.683 49.797 4.318 1 35.6 272 GLU A C 1
ATOM 2122 O O . GLU A 1 272 ? -12.747 50.893 4.879 1 35.6 272 GLU A O 1
ATOM 2127 N N . GLN A 1 273 ? -13.538 49.328 3.372 1 36.34 273 GLN A N 1
ATOM 2128 C CA . GLN A 1 273 ? -14.576 50.295 3.031 1 36.34 273 GLN A CA 1
ATOM 2129 C C . GLN A 1 273 ? -15.625 50.389 4.135 1 36.34 273 GLN A C 1
ATOM 2131 O O . GLN A 1 273 ? -16.27 51.427 4.299 1 36.34 273 GLN A O 1
ATOM 2136 N N . TRP A 1 274 ? -15.861 49.185 4.794 1 37.34 274 TRP A N 1
ATOM 2137 C CA . TRP A 1 274 ? -16.909 49.329 5.799 1 37.34 274 TRP A CA 1
ATOM 2138 C C . TRP A 1 274 ? -16.409 50.132 6.995 1 37.34 274 TRP A C 1
ATOM 2140 O O . TRP A 1 274 ? -17.196 50.784 7.685 1 37.34 274 TRP A O 1
ATOM 2150 N N . SER A 1 275 ? -15.062 49.919 7.186 1 36.67 275 SER A N 1
ATOM 2151 C CA . SER A 1 275 ? -14.604 50.698 8.332 1 36.67 275 SER A CA 1
ATOM 2152 C C . SER A 1 275 ? -14.754 52.195 8.079 1 36.67 275 SER A C 1
ATOM 2154 O O . SER A 1 275 ? -14.943 52.972 9.016 1 36.67 275 SER A O 1
ATOM 2156 N N . SER A 1 276 ? -14.529 52.476 6.766 1 38.51 276 SER A N 1
ATOM 2157 C CA . SER A 1 276 ? -14.541 53.919 6.551 1 38.51 276 SER A CA 1
ATOM 2158 C C . SER A 1 276 ? -15.95 54.487 6.687 1 38.51 276 SER A C 1
ATOM 2160 O O . SER A 1 276 ? -16.123 55.69 6.889 1 38.51 276 SER A O 1
ATOM 2162 N N . ARG A 1 277 ? -16.928 53.655 6.203 1 39.46 277 ARG A N 1
ATOM 2163 C CA . ARG A 1 277 ? -18.239 54.296 6.185 1 39.46 277 ARG A CA 1
ATOM 2164 C C . ARG A 1 277 ? -18.791 54.451 7.598 1 39.46 277 ARG A C 1
ATOM 2166 O O . ARG A 1 277 ? -19.539 55.391 7.879 1 39.46 277 ARG A O 1
ATOM 2173 N N . GLU A 1 278 ? -18.511 53.356 8.37 1 36.65 278 GLU A N 1
ATOM 2174 C CA . GLU A 1 278 ? -19.141 53.452 9.684 1 36.65 278 GLU A CA 1
ATOM 2175 C C . GLU A 1 278 ? -18.522 54.575 10.511 1 36.65 278 GLU A C 1
ATOM 2177 O O . GLU A 1 278 ? -19.062 54.956 11.552 1 36.65 278 GLU A O 1
ATOM 2182 N N . ALA A 1 279 ? -17.254 54.863 10.063 1 37.32 279 ALA A N 1
ATOM 2183 C CA . ALA A 1 279 ? -16.642 55.909 10.878 1 37.32 279 ALA A CA 1
ATOM 2184 C C . ALA A 1 279 ? -17.403 57.225 10.744 1 37.32 279 ALA A C 1
ATOM 2186 O O . ALA A 1 279 ? -17.191 58.155 11.526 1 37.32 279 ALA A O 1
ATOM 2187 N N . GLY A 1 280 ? -18.024 57.284 9.49 1 33.51 280 GLY A N 1
ATOM 2188 C CA . GLY A 1 280 ? -18.526 58.639 9.322 1 33.51 280 GLY A CA 1
ATOM 2189 C C . GLY A 1 280 ? -19.681 58.966 10.25 1 33.51 280 GLY A C 1
ATOM 2190 O O . GLY A 1 280 ? -20.002 60.138 10.46 1 33.51 280 GLY A O 1
ATOM 2191 N N . HIS A 1 281 ? -20.579 57.944 10.309 1 32.2 281 HIS A N 1
ATOM 2192 C CA . HIS A 1 281 ? -21.842 58.472 10.811 1 32.2 281 HIS A CA 1
ATOM 2193 C C . HIS A 1 281 ? -21.815 58.617 12.329 1 32.2 281 HIS A C 1
ATOM 2195 O O . HIS A 1 281 ? -22.813 59.009 12.938 1 32.2 281 HIS A O 1
ATOM 2201 N N . PHE A 1 282 ? -20.953 57.781 13.005 1 31.24 282 PHE A N 1
ATOM 2202 C CA . PHE A 1 282 ? -21.193 57.756 14.443 1 31.24 282 PHE A CA 1
ATOM 2203 C C . PHE A 1 282 ? -20.863 59.104 15.071 1 31.24 282 PHE A C 1
ATOM 2205 O O . PHE A 1 282 ? -19.807 59.265 15.688 1 31.24 282 PHE A O 1
ATOM 2212 N N . GLY A 1 283 ? -21.039 60.173 14.24 1 25.88 283 GLY A N 1
ATOM 2213 C CA . GLY A 1 283 ? -20.727 61.382 14.985 1 25.88 283 GLY A CA 1
ATOM 2214 C C . GLY A 1 283 ? -21.422 61.449 16.332 1 25.88 283 GLY A C 1
ATOM 2215 O O . GLY A 1 283 ? -20.805 61.805 17.338 1 25.88 283 GLY A O 1
ATOM 2216 N N . MET A 1 284 ? -22.703 61.66 16.332 1 25.26 284 MET A N 1
ATOM 2217 C CA . MET A 1 284 ? -23.16 62.641 17.312 1 25.26 284 MET A CA 1
ATOM 2218 C C . MET A 1 284 ? -23.368 61.991 18.676 1 25.26 284 MET A C 1
ATOM 2220 O O . MET A 1 284 ? -23.268 62.658 19.708 1 25.26 284 MET A O 1
ATOM 2224 N N . HIS A 1 285 ? -24.238 60.92 18.746 1 25.27 285 HIS A N 1
ATOM 2225 C CA . HIS A 1 285 ? -25.129 61.018 19.896 1 25.27 285 HIS A CA 1
ATOM 2226 C C . HIS A 1 285 ? -24.411 60.628 21.184 1 25.27 285 HIS A C 1
ATOM 2228 O O . HIS A 1 285 ? -23.438 59.872 21.153 1 25.27 285 HIS A O 1
ATOM 2234 N N . GLY A 1 286 ? -24.885 61.211 22.46 1 23.27 286 GLY A N 1
ATOM 2235 C CA . GLY A 1 286 ? -24.484 61.423 23.841 1 23.27 286 GLY A CA 1
ATOM 2236 C C . GLY A 1 286 ? -24.202 60.132 24.586 1 23.27 286 GLY A C 1
ATOM 2237 O O . GLY A 1 286 ? -24.455 59.043 24.068 1 23.27 286 GLY A O 1
ATOM 2238 N N . MET A 1 287 ? -24.475 60.105 25.995 1 22.85 287 MET A N 1
ATOM 2239 C CA . MET A 1 287 ? -23.838 59.791 27.271 1 22.85 287 MET A CA 1
ATOM 2240 C C . MET A 1 287 ? -24.053 58.327 27.64 1 22.85 287 MET A C 1
ATOM 2242 O O . MET A 1 287 ? -23.222 57.726 28.323 1 22.85 287 MET A O 1
ATOM 2246 N N . ASP A 1 288 ? -25.353 57.817 27.702 1 25.47 288 ASP A N 1
ATOM 2247 C CA . ASP A 1 288 ? -25.655 57.122 28.95 1 25.47 288 ASP A CA 1
ATOM 2248 C C . ASP A 1 288 ? -24.982 55.752 28.992 1 25.47 288 ASP A C 1
ATOM 2250 O O . ASP A 1 288 ? -24.85 55.087 27.963 1 25.47 288 ASP A O 1
ATOM 2254 N N . LYS A 1 289 ? -24.39 55.335 30.179 1 27.75 289 LYS A N 1
ATOM 2255 C CA . LYS A 1 289 ? -23.49 54.382 30.823 1 27.75 289 LYS A CA 1
ATOM 2256 C C . LYS A 1 289 ? -24.052 52.965 30.758 1 27.75 289 LYS A C 1
ATOM 2258 O O . LYS A 1 289 ? -24.467 52.409 31.777 1 27.75 289 LYS A O 1
ATOM 2263 N N . GLN A 1 290 ? -25.028 52.641 29.849 1 23.03 290 GLN A N 1
ATOM 2264 C CA . GLN A 1 290 ? -25.594 51.344 30.208 1 23.03 290 GLN A CA 1
ATOM 2265 C C . GLN A 1 290 ? -24.513 50.269 30.261 1 23.03 290 GLN A C 1
ATOM 2267 O O . GLN A 1 290 ? -23.636 50.219 29.396 1 23.03 290 GLN A O 1
ATOM 2272 N N . VAL A 1 291 ? -24.536 49.615 31.45 1 26.21 291 VAL A N 1
ATOM 2273 C CA . VAL A 1 291 ? -23.778 48.568 32.126 1 26.21 291 VAL A CA 1
ATOM 2274 C C . VAL A 1 291 ? -23.56 47.392 31.177 1 26.21 291 VAL A C 1
ATOM 2276 O O . VAL A 1 291 ? -24.307 47.219 30.211 1 26.21 291 VAL A O 1
ATOM 2279 N N . ALA A 1 292 ? -22.747 46.452 31.679 1 23.18 292 ALA A N 1
ATOM 2280 C CA . ALA A 1 292 ? -21.695 45.492 31.355 1 23.18 292 ALA A CA 1
ATOM 2281 C C . ALA A 1 292 ? -22.288 44.167 30.884 1 23.18 292 ALA A C 1
ATOM 2283 O O . ALA A 1 292 ? -22.905 43.443 31.669 1 23.18 292 ALA A O 1
ATOM 2284 N N . PRO A 1 293 ? -23.124 44.107 29.841 1 24.42 293 PRO A N 1
ATOM 2285 C CA . PRO A 1 293 ? -23.604 42.73 29.705 1 24.42 293 PRO A CA 1
ATOM 2286 C C . PRO A 1 293 ? -22.467 41.715 29.611 1 24.42 293 PRO A C 1
ATOM 2288 O O . PRO A 1 293 ? -21.497 41.936 28.881 1 24.42 293 PRO A O 1
ATOM 2291 N N . VAL A 1 294 ? -22.17 40.98 30.729 1 26.07 294 VAL A N 1
ATOM 2292 C CA . VAL A 1 294 ? -21.237 39.865 30.862 1 26.07 294 VAL A CA 1
ATOM 2293 C C . VAL A 1 294 ? -21.356 38.945 29.649 1 26.07 294 VAL A C 1
ATOM 2295 O O . VAL A 1 294 ? -22.463 38.592 29.236 1 26.07 294 VAL A O 1
ATOM 2298 N N . GLU A 1 295 ? -20.265 38.775 29.047 1 23.09 295 GLU A N 1
ATOM 2299 C CA . GLU A 1 295 ? -19.71 38.067 27.897 1 23.09 295 GLU A CA 1
ATOM 2300 C C . GLU A 1 295 ? -19.959 36.565 28.002 1 23.09 295 GLU A C 1
ATOM 2302 O O . GLU A 1 295 ? -19.55 35.93 28.976 1 23.09 295 GLU A O 1
ATOM 2307 N N . SER A 1 296 ? -21.177 36.026 27.634 1 23.74 296 SER A N 1
ATOM 2308 C CA . SER A 1 296 ? -21.422 34.622 27.321 1 23.74 296 SER A CA 1
ATOM 2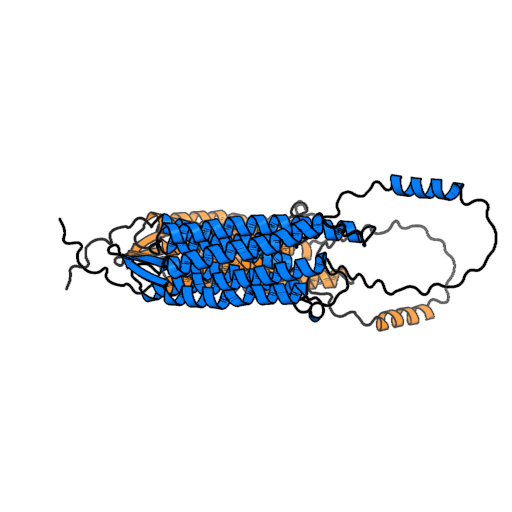309 C C . SER A 1 296 ? -20.25 34.013 26.559 1 23.74 296 SER A C 1
ATOM 2311 O O . SER A 1 296 ? -19.644 34.672 25.712 1 23.74 296 SER A O 1
ATOM 2313 N N . HIS A 1 297 ? -19.593 32.877 27.089 1 23.75 297 HIS A N 1
ATOM 2314 C CA . HIS A 1 297 ? -18.517 31.934 26.806 1 23.75 297 HIS A CA 1
ATOM 2315 C C . HIS A 1 297 ? -18.735 31.235 25.468 1 23.75 297 HIS A C 1
ATOM 2317 O O . HIS A 1 297 ? -19.632 30.4 25.337 1 23.75 297 HIS A O 1
ATOM 2323 N N . ILE A 1 298 ? -18.666 31.831 24.3 1 25.08 298 ILE A N 1
ATOM 2324 C CA . ILE A 1 298 ? -18.678 31.215 22.978 1 25.08 298 ILE A CA 1
ATOM 2325 C C . ILE A 1 298 ? -17.472 30.29 22.828 1 25.08 298 ILE A C 1
ATOM 2327 O O . ILE A 1 298 ? -16.343 30.756 22.658 1 25.08 298 ILE A O 1
ATOM 2331 N N . SER A 1 299 ? -17.21 29.211 23.618 1 24.22 299 SER A N 1
ATOM 2332 C CA . SER A 1 299 ? -16.095 28.334 23.275 1 24.22 299 SER A CA 1
ATOM 2333 C C . SER A 1 299 ? -16.33 27.639 21.938 1 24.22 299 SER A C 1
ATOM 2335 O O . SER A 1 299 ? -17.163 26.735 21.841 1 24.22 299 SER A O 1
ATOM 2337 N N . VAL A 1 300 ? -16.449 28.261 20.756 1 28 300 VAL A N 1
ATOM 2338 C CA . VAL A 1 300 ? -16.511 27.577 19.469 1 28 300 VAL A CA 1
ATOM 2339 C C . VAL A 1 300 ? -15.171 26.907 19.174 1 28 300 VAL A C 1
ATOM 2341 O O . VAL A 1 300 ? -14.172 27.586 18.922 1 28 300 VAL A O 1
ATOM 2344 N N . SER A 1 301 ? -14.616 25.991 19.947 1 25.32 301 SER A N 1
ATOM 2345 C CA . SER A 1 301 ? -13.443 25.286 19.442 1 25.32 301 SER A CA 1
ATOM 2346 C C . SER A 1 301 ? -13.76 24.538 18.151 1 25.32 301 SER A C 1
ATOM 2348 O O . SER A 1 301 ? -14.478 23.536 18.168 1 25.32 301 SER A O 1
ATOM 2350 N N . ILE A 1 302 ? -14.043 25.191 17.016 1 27.32 302 ILE A N 1
ATOM 2351 C CA . ILE A 1 302 ? -14.127 24.555 15.706 1 27.32 302 ILE A CA 1
ATOM 2352 C C . ILE A 1 302 ? -12.795 23.889 15.369 1 27.32 302 ILE A C 1
ATOM 2354 O O . ILE A 1 302 ? -11.82 24.568 15.038 1 27.32 302 ILE A O 1
ATOM 2358 N N . GLU A 1 303 ? -12.194 23.097 16.24 1 24.94 303 GLU A N 1
ATOM 2359 C CA . GLU A 1 303 ? -11.002 22.393 15.779 1 24.94 303 GLU A CA 1
ATOM 2360 C C . GLU A 1 303 ? -11.255 21.691 14.448 1 24.94 303 GLU A C 1
ATOM 2362 O O . GLU A 1 303 ? -12.197 20.906 14.323 1 24.94 303 GLU A O 1
ATOM 2367 N N . SER A 1 304 ? -10.951 22.345 13.31 1 21.72 304 SER A N 1
ATOM 2368 C CA . SER A 1 304 ? -10.878 21.836 11.944 1 21.72 304 SER A CA 1
ATOM 2369 C C . SER A 1 304 ? -10.047 20.559 11.874 1 21.72 304 SER A C 1
ATOM 2371 O O . SER A 1 304 ? -9.05 20.421 12.585 1 21.72 304 SER A O 1
ATOM 2373 N N . MET B 1 1 ? -15.062 -36.775 -25.707 1 22.19 1 MET B N 1
ATOM 2374 C CA . MET B 1 1 ? -15.802 -36.059 -24.672 1 22.19 1 MET B CA 1
ATOM 2375 C C . MET B 1 1 ? -15.191 -36.304 -23.297 1 22.19 1 MET B C 1
ATOM 2377 O O . MET B 1 1 ? -15.382 -37.37 -22.709 1 22.19 1 MET B O 1
ATOM 2381 N N . GLU B 1 2 ? -13.876 -36.053 -23.052 1 30.9 2 GLU B N 1
ATOM 2382 C CA . GLU B 1 2 ? -13.094 -36.492 -21.9 1 30.9 2 GLU B CA 1
ATOM 2383 C C . GLU B 1 2 ? -13.804 -36.159 -20.591 1 30.9 2 GLU B C 1
ATOM 2385 O O . GLU B 1 2 ? -14.423 -35.101 -20.466 1 30.9 2 GLU B O 1
ATOM 2390 N N . ASN B 1 3 ? -14.416 -37.114 -19.858 1 33.27 3 ASN B N 1
ATOM 2391 C CA . ASN B 1 3 ? -15.206 -37.232 -18.637 1 33.27 3 ASN B CA 1
ATOM 2392 C C . ASN B 1 3 ? -14.644 -36.359 -17.518 1 33.27 3 ASN B C 1
ATOM 2394 O O . ASN B 1 3 ? -13.62 -36.693 -16.919 1 33.27 3 ASN B O 1
ATOM 2398 N N . PHE B 1 4 ? -14.626 -35.03 -17.663 1 39.35 4 PHE B N 1
ATOM 2399 C CA . PHE B 1 4 ? -14.323 -33.885 -16.813 1 39.35 4 PHE B CA 1
ATOM 2400 C C . PHE B 1 4 ? -14.982 -34.036 -15.447 1 39.35 4 PHE B C 1
ATOM 2402 O O . PHE B 1 4 ? -15.195 -33.047 -14.742 1 39.35 4 PHE B O 1
ATOM 2409 N N . ASP B 1 5 ? -15.639 -35.16 -15.127 1 39.94 5 ASP B N 1
ATOM 2410 C CA . ASP B 1 5 ? -16.433 -35.501 -13.951 1 39.94 5 ASP B CA 1
ATOM 2411 C C . ASP B 1 5 ? -15.565 -35.539 -12.695 1 39.94 5 ASP B C 1
ATOM 2413 O O . ASP B 1 5 ? -16.012 -35.992 -11.639 1 39.94 5 ASP B O 1
ATOM 2417 N N . GLU B 1 6 ? -14.21 -35.653 -12.763 1 46.7 6 GLU B N 1
ATOM 2418 C CA . GLU B 1 6 ? -13.589 -35.807 -11.451 1 46.7 6 GLU B CA 1
ATOM 2419 C C . GLU B 1 6 ? -13.696 -34.522 -10.635 1 46.7 6 GLU B C 1
ATOM 2421 O O . GLU B 1 6 ? -13.524 -33.425 -11.169 1 46.7 6 GLU B O 1
ATOM 2426 N N . PRO B 1 7 ? -14.343 -34.524 -9.425 1 55.25 7 PRO B N 1
ATOM 2427 C CA . PRO B 1 7 ? -14.411 -33.379 -8.514 1 55.25 7 PRO B CA 1
ATOM 2428 C C . PRO B 1 7 ? -13.086 -32.627 -8.412 1 55.25 7 PRO B C 1
ATOM 2430 O O . PRO B 1 7 ? -12.018 -33.231 -8.533 1 55.25 7 PRO B O 1
ATOM 2433 N N . PRO B 1 8 ? -13.117 -31.364 -8.813 1 59.77 8 PRO B N 1
ATOM 2434 C CA . PRO B 1 8 ? -11.885 -30.572 -8.801 1 59.77 8 PRO B CA 1
ATOM 2435 C C . PRO B 1 8 ? -11.031 -30.828 -7.56 1 59.77 8 PRO B C 1
ATOM 2437 O O . PRO B 1 8 ? -11.561 -30.919 -6.45 1 59.77 8 PRO B O 1
ATOM 2440 N N . ARG B 1 9 ? -9.933 -31.537 -7.707 1 65.99 9 ARG B N 1
ATOM 2441 C CA . ARG B 1 9 ? -8.995 -31.82 -6.625 1 65.99 9 ARG B CA 1
ATOM 2442 C C . ARG B 1 9 ? -8.647 -30.549 -5.856 1 65.99 9 ARG B C 1
ATOM 2444 O O . ARG B 1 9 ? -8.23 -29.553 -6.451 1 65.99 9 ARG B O 1
ATOM 2451 N N . LEU B 1 10 ? -9.142 -30.414 -4.636 1 71.47 10 LEU B N 1
ATOM 2452 C CA . LEU B 1 10 ? -8.801 -29.336 -3.714 1 71.47 10 LEU B CA 1
ATOM 2453 C C . LEU B 1 10 ? -7.291 -29.249 -3.514 1 71.47 10 LEU B C 1
ATOM 2455 O O . LEU B 1 10 ? -6.598 -30.268 -3.538 1 71.47 10 LEU B O 1
ATOM 2459 N N . HIS B 1 11 ? -6.733 -28.073 -3.786 1 80.08 11 HIS B N 1
ATOM 2460 C CA . HIS B 1 11 ? -5.298 -27.834 -3.681 1 80.08 11 HIS B CA 1
ATOM 2461 C C . HIS B 1 11 ? -4.971 -26.964 -2.473 1 80.08 11 HIS B C 1
ATOM 2463 O O . HIS B 1 11 ? -5.783 -26.132 -2.063 1 80.08 11 HIS B O 1
ATOM 2469 N N . THR B 1 12 ? -3.861 -27.372 -1.771 1 82.76 12 THR B N 1
ATOM 2470 C CA . THR B 1 12 ? -3.322 -26.536 -0.704 1 82.76 12 THR B CA 1
ATOM 2471 C C . THR B 1 12 ? -2.453 -25.421 -1.279 1 82.76 12 THR B C 1
ATOM 2473 O O . THR B 1 12 ? -1.593 -25.671 -2.126 1 82.76 12 THR B O 1
ATOM 2476 N N . PRO B 1 13 ? -2.764 -24.243 -0.875 1 86.97 13 PRO B N 1
ATOM 2477 C CA . PRO B 1 13 ? -1.966 -23.124 -1.38 1 86.97 13 PRO B CA 1
ATOM 2478 C C . PRO B 1 13 ? -0.488 -23.241 -1.014 1 86.97 13 PRO B C 1
ATOM 2480 O O . PRO B 1 13 ? -0.149 -23.814 0.025 1 86.97 13 PRO B O 1
ATOM 2483 N N . ASP B 1 14 ? 0.437 -22.828 -1.907 1 90.95 14 ASP B N 1
ATOM 2484 C CA . ASP B 1 14 ? 1.876 -22.766 -1.674 1 90.95 14 ASP B CA 1
ATOM 2485 C C . ASP B 1 14 ? 2.211 -21.766 -0.57 1 90.95 14 ASP B C 1
ATOM 2487 O O . ASP B 1 14 ? 2.049 -20.557 -0.75 1 90.95 14 ASP B O 1
ATOM 2491 N N . ALA B 1 15 ? 2.672 -22.256 0.537 1 92.55 15 ALA B N 1
ATOM 2492 C CA . ALA B 1 15 ? 2.964 -21.407 1.69 1 92.55 15 ALA B CA 1
ATOM 2493 C C . ALA B 1 15 ? 4.016 -20.357 1.346 1 92.55 15 ALA B C 1
ATOM 2495 O O . ALA B 1 15 ? 3.944 -19.219 1.817 1 92.55 15 ALA B O 1
ATOM 2496 N N . GLY B 1 16 ? 5.068 -20.758 0.581 1 94.4 16 GLY B N 1
ATOM 2497 C CA . GLY B 1 16 ? 6.096 -19.812 0.178 1 94.4 16 GLY B CA 1
ATOM 2498 C C . GLY B 1 16 ? 5.552 -18.645 -0.624 1 94.4 16 GLY B C 1
ATOM 2499 O O . GLY B 1 16 ? 5.95 -17.498 -0.41 1 94.4 16 GLY B O 1
ATOM 2500 N N . GLU B 1 17 ? 4.641 -18.913 -1.483 1 94.92 17 GLU B N 1
ATOM 2501 C CA . GLU B 1 17 ? 4.029 -17.87 -2.301 1 94.92 17 GLU B CA 1
ATOM 2502 C C . GLU B 1 17 ? 3.182 -16.928 -1.451 1 94.92 17 GLU B C 1
ATOM 2504 O O . GLU B 1 17 ? 3.192 -15.714 -1.663 1 94.92 17 GLU B O 1
ATOM 2509 N N . SER B 1 18 ? 2.454 -17.536 -0.517 1 95.07 18 SER B N 1
ATOM 2510 C CA . SER B 1 18 ? 1.618 -16.725 0.361 1 95.07 18 SER B CA 1
ATOM 2511 C C . SER B 1 18 ? 2.462 -15.787 1.218 1 95.07 18 SER B C 1
ATOM 2513 O O . SER B 1 18 ? 2.109 -14.621 1.404 1 95.07 18 SER B O 1
ATOM 2515 N N . VAL B 1 19 ? 3.543 -16.312 1.685 1 96.46 19 VAL B N 1
ATOM 2516 C CA . VAL B 1 19 ? 4.432 -15.496 2.506 1 96.46 19 VAL B CA 1
ATOM 2517 C C . VAL B 1 19 ? 5.05 -14.388 1.655 1 96.46 19 VAL B C 1
ATOM 2519 O O . VAL B 1 19 ? 5.126 -13.235 2.086 1 96.46 19 VAL B O 1
ATOM 2522 N N . SER B 1 20 ? 5.535 -14.736 0.473 1 97.07 20 SER B N 1
ATOM 2523 C CA . SER B 1 20 ? 6.111 -13.747 -0.433 1 97.07 20 SER B CA 1
ATOM 2524 C C . SER B 1 20 ? 5.102 -12.656 -0.773 1 97.07 20 SER B C 1
ATOM 2526 O O . SER B 1 20 ? 5.448 -11.473 -0.81 1 97.07 20 SER B O 1
ATOM 2528 N N . LEU B 1 21 ? 3.882 -13.091 -1.034 1 97.35 21 LEU B N 1
ATOM 2529 C CA . LEU B 1 21 ? 2.831 -12.117 -1.306 1 97.35 21 LEU B CA 1
ATOM 2530 C C . LEU B 1 21 ? 2.614 -11.201 -0.107 1 97.35 21 LEU B C 1
ATOM 2532 O O . LEU B 1 21 ? 2.521 -9.981 -0.261 1 97.35 21 LEU B O 1
ATOM 2536 N N . PHE B 1 22 ? 2.559 -11.78 1.077 1 97.35 22 PHE B N 1
ATOM 2537 C CA . PHE B 1 22 ? 2.367 -10.992 2.289 1 97.35 22 PHE B CA 1
ATOM 2538 C C . PHE B 1 22 ? 3.485 -9.969 2.453 1 97.35 22 PHE B C 1
ATOM 2540 O O . PHE B 1 22 ? 3.234 -8.821 2.824 1 97.35 22 PHE B O 1
ATOM 2547 N N . ILE B 1 23 ? 4.708 -10.374 2.171 1 97.67 23 ILE B N 1
ATOM 2548 C CA . ILE B 1 23 ? 5.86 -9.483 2.253 1 97.67 23 ILE B CA 1
ATOM 2549 C C . ILE B 1 23 ? 5.685 -8.322 1.276 1 97.67 23 ILE B C 1
ATOM 2551 O O . ILE B 1 23 ? 5.888 -7.161 1.639 1 97.67 23 ILE B O 1
ATOM 2555 N N . SER B 1 24 ? 5.3 -8.625 0.09 1 98.32 24 SER B N 1
ATOM 2556 C CA . SER B 1 24 ? 5.108 -7.582 -0.913 1 98.32 24 SER B CA 1
ATOM 2557 C C . SER B 1 24 ? 4.009 -6.61 -0.497 1 98.32 24 SER B C 1
ATOM 2559 O O . SER B 1 24 ? 4.146 -5.398 -0.673 1 98.32 24 SER B O 1
ATOM 2561 N N . LEU B 1 25 ? 2.909 -7.129 0.053 1 98.45 25 LEU B N 1
ATOM 2562 C CA . LEU B 1 25 ? 1.808 -6.276 0.488 1 98.45 25 LEU B CA 1
ATOM 2563 C C . LEU B 1 25 ? 2.247 -5.361 1.626 1 98.45 25 LEU B C 1
ATOM 2565 O O . LEU B 1 25 ? 1.878 -4.185 1.66 1 98.45 25 LEU B O 1
ATOM 2569 N N . ALA B 1 26 ? 3.025 -5.909 2.513 1 98.06 26 ALA B N 1
ATOM 2570 C CA . ALA B 1 26 ? 3.562 -5.108 3.61 1 98.06 26 ALA B CA 1
ATOM 2571 C C . ALA B 1 26 ? 4.476 -4.004 3.087 1 98.06 26 ALA B C 1
ATOM 2573 O O . ALA B 1 26 ? 4.419 -2.866 3.559 1 98.06 26 ALA B O 1
ATOM 2574 N N . CYS B 1 27 ? 5.262 -4.337 2.131 1 98.42 27 CYS B N 1
ATOM 2575 C CA . CYS B 1 27 ? 6.2 -3.369 1.573 1 98.42 27 CYS B CA 1
ATOM 2576 C C . CYS B 1 27 ? 5.465 -2.276 0.808 1 98.42 27 CYS B C 1
ATOM 2578 O O . CYS B 1 27 ? 5.829 -1.101 0.892 1 98.42 27 CYS B O 1
ATOM 2580 N N . ILE B 1 28 ? 4.448 -2.669 0.107 1 98.46 28 ILE B N 1
ATOM 2581 C CA . ILE B 1 28 ? 3.619 -1.69 -0.586 1 98.46 28 ILE B CA 1
ATOM 2582 C C . ILE B 1 28 ? 3.004 -0.725 0.425 1 98.46 28 ILE B C 1
ATOM 2584 O O . ILE B 1 28 ? 3.012 0.49 0.217 1 98.46 28 ILE B O 1
ATOM 2588 N N . SER B 1 29 ? 2.506 -1.265 1.487 1 98.2 29 SER B N 1
ATOM 2589 C CA . SER B 1 29 ? 1.889 -0.456 2.534 1 98.2 29 SER B CA 1
ATOM 2590 C C . SER B 1 29 ? 2.894 0.511 3.15 1 98.2 29 SER B C 1
ATOM 2592 O O . SER B 1 29 ? 2.61 1.702 3.294 1 98.2 29 SER B O 1
ATOM 2594 N N . LEU B 1 30 ? 4.048 0.015 3.409 1 97.38 30 LEU B N 1
ATOM 2595 C CA . LEU B 1 30 ? 5.071 0.82 4.066 1 97.38 30 LEU B CA 1
ATOM 2596 C C . LEU B 1 30 ? 5.547 1.945 3.153 1 97.38 30 LEU B C 1
ATOM 2598 O O . LEU B 1 30 ? 5.669 3.093 3.586 1 97.38 30 LEU B O 1
ATOM 2602 N N . MET B 1 31 ? 5.777 1.613 1.945 1 97.82 31 MET B N 1
ATOM 2603 C CA . MET B 1 31 ? 6.269 2.62 1.009 1 97.82 31 MET B CA 1
ATOM 2604 C C . MET B 1 31 ? 5.219 3.699 0.767 1 97.82 31 MET B C 1
ATOM 2606 O O . MET B 1 31 ? 5.546 4.885 0.699 1 97.82 31 MET B O 1
ATOM 2610 N N . SER B 1 32 ? 3.99 3.278 0.686 1 97.32 32 SER B N 1
ATOM 2611 C CA . SER B 1 32 ? 2.912 4.24 0.478 1 97.32 32 SER B CA 1
ATOM 2612 C C . SER B 1 32 ? 2.706 5.114 1.71 1 97.32 32 SER B C 1
ATOM 2614 O O . SER B 1 32 ? 2.485 6.321 1.591 1 97.32 32 SER B O 1
ATOM 2616 N N . LEU B 1 33 ? 2.797 4.516 2.829 1 95.84 33 LEU B N 1
ATOM 2617 C CA . LEU B 1 33 ? 2.659 5.242 4.087 1 95.84 33 LEU B CA 1
ATOM 2618 C C . LEU B 1 33 ? 3.756 6.292 4.231 1 95.84 33 LEU B C 1
ATOM 2620 O O . LEU B 1 33 ? 3.473 7.454 4.533 1 95.84 33 LEU B O 1
ATOM 2624 N N . LEU B 1 34 ? 4.95 5.898 3.984 1 94.37 34 LEU B N 1
ATOM 2625 C CA . LEU B 1 34 ? 6.081 6.807 4.132 1 94.37 34 LEU B CA 1
ATOM 2626 C C . LEU B 1 34 ? 6.043 7.9 3.07 1 94.37 34 LEU B C 1
ATOM 2628 O O . LEU B 1 34 ? 6.392 9.051 3.344 1 94.37 34 LEU B O 1
ATOM 2632 N N . PHE B 1 35 ? 5.645 7.525 1.882 1 93.5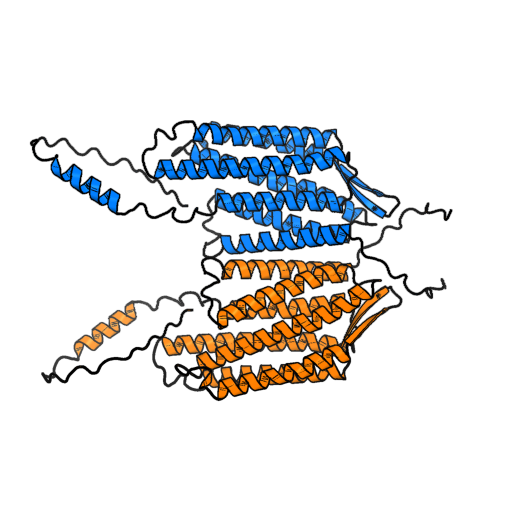9 35 PHE B N 1
ATOM 2633 C CA . PHE B 1 35 ? 5.471 8.509 0.82 1 93.59 35 PHE B CA 1
ATOM 2634 C C . PHE B 1 35 ? 4.424 9.546 1.208 1 93.59 35 PHE B C 1
ATOM 2636 O O . PHE B 1 35 ? 4.632 10.746 1.02 1 93.59 35 PHE B O 1
ATOM 2643 N N . GLY B 1 36 ? 3.371 9.093 1.757 1 91.44 36 GLY B N 1
ATOM 2644 C CA . GLY B 1 36 ? 2.327 10.001 2.205 1 91.44 36 GLY B CA 1
ATOM 2645 C C . GLY B 1 36 ? 2.782 10.934 3.311 1 91.44 36 GLY B C 1
ATOM 2646 O O . GLY B 1 36 ? 2.487 12.131 3.281 1 91.44 36 GLY B O 1
ATOM 2647 N N . ARG B 1 37 ? 3.482 10.436 4.202 1 89.09 37 ARG B N 1
ATOM 2648 C CA . ARG B 1 37 ? 3.971 11.238 5.319 1 89.09 37 ARG B CA 1
ATOM 2649 C C . ARG B 1 37 ? 4.955 12.3 4.841 1 89.09 37 ARG B C 1
ATOM 2651 O O . ARG B 1 37 ? 4.925 13.438 5.314 1 89.09 37 ARG B O 1
ATOM 2658 N N . LYS B 1 38 ? 5.781 11.863 3.907 1 86.22 38 LYS B N 1
ATOM 2659 C CA . LYS B 1 38 ? 6.828 12.765 3.434 1 86.22 38 LYS B CA 1
ATOM 2660 C C . LYS B 1 38 ? 6.252 13.848 2.528 1 86.22 38 LYS B C 1
ATOM 2662 O O . LYS B 1 38 ? 6.801 14.948 2.44 1 86.22 38 LYS B O 1
ATOM 2667 N N . THR B 1 39 ? 5.193 13.597 1.972 1 83.29 39 THR B N 1
ATOM 2668 C CA . THR B 1 39 ? 4.632 14.546 1.017 1 83.29 39 THR B CA 1
ATOM 2669 C C . THR B 1 39 ? 3.504 15.352 1.654 1 83.29 39 THR B C 1
ATOM 2671 O O . THR B 1 39 ? 2.937 16.244 1.021 1 83.29 39 THR B O 1
ATOM 2674 N N . ALA B 1 40 ? 3.314 14.959 2.879 1 82.17 40 ALA B N 1
ATOM 2675 C CA . ALA B 1 40 ? 2.262 15.701 3.568 1 82.17 40 ALA B CA 1
ATOM 2676 C C . ALA B 1 40 ? 2.677 17.15 3.804 1 82.17 40 ALA B C 1
ATOM 2678 O O . ALA B 1 40 ? 3.718 17.413 4.411 1 82.17 40 ALA B O 1
ATOM 2679 N N . GLY B 1 41 ? 2.063 18.116 3.205 1 72.98 41 GLY B N 1
ATOM 2680 C CA . GLY B 1 41 ? 2.284 19.528 3.473 1 72.98 41 GLY B CA 1
ATOM 2681 C C . GLY B 1 41 ? 3.322 20.153 2.561 1 72.98 41 GLY B C 1
ATOM 2682 O O . GLY B 1 41 ? 3.562 21.361 2.62 1 72.98 41 GLY B O 1
ATOM 2683 N N . THR B 1 42 ? 4.104 19.281 1.948 1 71.63 42 THR B N 1
ATOM 2684 C CA . THR B 1 42 ? 5.157 19.848 1.113 1 71.63 42 THR B CA 1
ATOM 2685 C C . THR B 1 42 ? 4.773 19.78 -0.362 1 71.63 42 THR B C 1
ATOM 2687 O O . THR B 1 42 ? 4.101 18.84 -0.792 1 71.63 42 THR B O 1
ATOM 2690 N N . LYS B 1 43 ? 5.026 20.877 -0.995 1 67.36 43 LYS B N 1
ATOM 2691 C CA . LYS B 1 43 ? 4.79 20.911 -2.435 1 67.36 43 LYS B CA 1
ATOM 2692 C C . LYS B 1 43 ? 5.864 20.129 -3.187 1 67.36 43 LYS B C 1
ATOM 2694 O O . LYS B 1 43 ? 7.058 20.383 -3.016 1 67.36 43 LYS B O 1
ATOM 2699 N N . ILE B 1 44 ? 5.546 19.204 -3.804 1 66.11 44 ILE B N 1
ATOM 2700 C CA . ILE B 1 44 ? 6.405 18.348 -4.614 1 66.11 44 ILE B CA 1
ATOM 2701 C C . ILE B 1 44 ? 7.176 19.196 -5.623 1 66.11 44 ILE B C 1
ATOM 2703 O O . ILE B 1 44 ? 8.303 18.859 -5.994 1 66.11 44 ILE B O 1
ATOM 2707 N N . THR B 1 45 ? 6.721 20.263 -5.967 1 62.23 45 THR B N 1
ATOM 2708 C CA . THR B 1 45 ? 7.319 21.113 -6.99 1 62.23 45 THR B CA 1
ATOM 2709 C C . THR B 1 45 ? 8.516 21.875 -6.428 1 62.23 45 THR B C 1
ATOM 2711 O O . THR B 1 45 ? 9.361 22.359 -7.185 1 62.23 45 THR B O 1
ATOM 2714 N N . SER B 1 46 ? 8.688 21.983 -5.188 1 68.29 46 SER B N 1
ATOM 2715 C CA . SER B 1 46 ? 9.814 22.692 -4.589 1 68.29 46 SER B CA 1
ATOM 2716 C C . SER B 1 46 ? 10.888 21.72 -4.112 1 68.29 46 SER B C 1
ATOM 2718 O O . SER B 1 46 ? 11.627 22.016 -3.17 1 68.29 46 SER B O 1
ATOM 2720 N N . LEU B 1 47 ? 10.973 20.64 -4.938 1 69.94 47 LEU B N 1
ATOM 2721 C CA . LEU B 1 47 ? 11.839 19.596 -4.402 1 69.94 47 LEU B CA 1
ATOM 2722 C C . LEU B 1 47 ? 13.299 19.869 -4.749 1 69.94 47 LEU B C 1
ATOM 2724 O O . LEU B 1 47 ? 13.62 20.179 -5.898 1 69.94 47 LEU B O 1
ATOM 2728 N N . ASN B 1 48 ? 14.111 19.916 -3.798 1 81.97 48 ASN B N 1
ATOM 2729 C CA . ASN B 1 48 ? 15.563 19.896 -3.946 1 81.97 48 ASN B CA 1
ATOM 2730 C C . ASN B 1 48 ? 16.056 18.546 -4.459 1 81.97 48 ASN B C 1
ATOM 2732 O O . ASN B 1 48 ? 15.283 17.589 -4.543 1 81.97 48 ASN B O 1
ATOM 2736 N N . TYR B 1 49 ? 17.244 18.546 -5.028 1 84.83 49 TYR B N 1
ATOM 2737 C CA . TYR B 1 49 ? 17.841 17.362 -5.636 1 84.83 49 TYR B CA 1
ATOM 2738 C C . TYR B 1 49 ? 17.815 16.182 -4.671 1 84.83 49 TYR B C 1
ATOM 2740 O O . TYR B 1 49 ? 17.383 15.086 -5.033 1 84.83 49 TYR B O 1
ATOM 2748 N N . ALA B 1 50 ? 18.158 16.352 -3.462 1 84.79 50 ALA B N 1
ATOM 2749 C CA . ALA B 1 50 ? 18.185 15.28 -2.47 1 84.79 50 ALA B CA 1
ATOM 2750 C C . ALA B 1 50 ? 16.781 14.743 -2.205 1 84.79 50 ALA B C 1
ATOM 2752 O O . ALA B 1 50 ? 16.581 13.529 -2.114 1 84.79 50 ALA B O 1
ATOM 2753 N N . ARG B 1 51 ? 15.897 15.639 -2.168 1 87.77 51 ARG B N 1
ATOM 2754 C CA . ARG B 1 51 ? 14.516 15.238 -1.919 1 87.77 51 ARG B CA 1
ATOM 2755 C C . ARG B 1 51 ? 13.947 14.467 -3.105 1 87.77 51 ARG B C 1
ATOM 2757 O O . ARG B 1 51 ? 13.163 13.533 -2.927 1 87.77 51 ARG B O 1
ATOM 2764 N N . SER B 1 52 ? 14.303 14.903 -4.27 1 91.46 52 SER B N 1
ATOM 2765 C CA . SER B 1 52 ? 13.844 14.197 -5.462 1 91.46 52 SER B CA 1
ATOM 2766 C C . SER B 1 52 ? 14.381 12.77 -5.5 1 91.46 52 SER B C 1
ATOM 2768 O O . SER B 1 52 ? 13.701 11.858 -5.975 1 91.46 52 SER B O 1
ATOM 2770 N N . LEU B 1 53 ? 15.55 12.574 -5.03 1 93.87 53 LEU B N 1
ATOM 2771 C CA . LEU B 1 53 ? 16.127 11.235 -4.981 1 93.87 53 LEU B CA 1
ATOM 2772 C C . LEU B 1 53 ? 15.382 10.358 -3.979 1 93.87 53 LEU B C 1
ATOM 2774 O O . LEU B 1 53 ? 15.106 9.189 -4.256 1 93.87 53 LEU B O 1
ATOM 2778 N N . VAL B 1 54 ? 15.029 10.933 -2.905 1 92.94 54 VAL B N 1
ATOM 2779 C CA . VAL B 1 54 ? 14.302 10.192 -1.879 1 92.94 54 VAL B CA 1
ATOM 2780 C C . VAL B 1 54 ? 12.925 9.795 -2.406 1 92.94 54 VAL B C 1
ATOM 2782 O O . VAL B 1 54 ? 12.505 8.644 -2.258 1 92.94 54 VAL B O 1
ATOM 2785 N N . VAL B 1 55 ? 12.244 10.715 -3.044 1 92.77 55 VAL B N 1
ATOM 2786 C CA . VAL B 1 55 ? 10.939 10.435 -3.633 1 92.77 55 VAL B CA 1
ATOM 2787 C C . VAL B 1 55 ? 11.08 9.372 -4.721 1 92.77 55 VAL B C 1
ATOM 2789 O O . VAL B 1 55 ? 10.241 8.476 -4.834 1 92.77 55 VAL B O 1
ATOM 2792 N N . GLY B 1 56 ? 12.11 9.524 -5.512 1 94.92 56 GLY B N 1
ATOM 2793 C CA . GLY B 1 56 ? 12.382 8.516 -6.524 1 94.92 56 GLY B CA 1
ATOM 2794 C C . GLY B 1 56 ? 12.572 7.126 -5.946 1 94.92 56 GLY B C 1
ATOM 2795 O O . GLY B 1 56 ? 12.123 6.138 -6.531 1 94.92 56 GLY B O 1
ATOM 2796 N N . LEU B 1 57 ? 13.206 7.053 -4.839 1 96.21 57 LEU B N 1
ATOM 2797 C CA . LEU B 1 57 ? 13.452 5.772 -4.185 1 96.21 57 LEU B CA 1
ATOM 2798 C C . LEU B 1 57 ? 12.148 5.156 -3.688 1 96.21 57 LEU B C 1
ATOM 2800 O O . LEU B 1 57 ? 11.951 3.943 -3.789 1 96.21 57 LEU B O 1
ATOM 2804 N N . TYR B 1 58 ? 11.233 5.995 -3.144 1 96.2 58 TYR B N 1
ATOM 2805 C CA . TYR B 1 58 ? 9.927 5.502 -2.719 1 96.2 58 TYR B CA 1
ATOM 2806 C C . TYR B 1 58 ? 9.16 4.908 -3.895 1 96.2 58 TYR B C 1
ATOM 2808 O O . TYR B 1 58 ? 8.597 3.816 -3.788 1 96.2 58 TYR B O 1
ATOM 2816 N N . ILE B 1 59 ? 9.199 5.585 -4.981 1 96.54 59 ILE B N 1
ATOM 2817 C CA . ILE B 1 59 ? 8.463 5.155 -6.165 1 96.54 59 ILE B CA 1
ATOM 2818 C C . ILE B 1 59 ? 9.063 3.857 -6.701 1 96.54 59 ILE B C 1
ATOM 2820 O O . ILE B 1 59 ? 8.334 2.925 -7.048 1 96.54 59 ILE B O 1
ATOM 2824 N N . CYS B 1 60 ? 10.345 3.812 -6.745 1 97.5 60 CYS B N 1
ATOM 2825 C CA . CYS B 1 60 ? 11.033 2.619 -7.225 1 97.5 60 CYS B CA 1
ATOM 2826 C C . CYS B 1 60 ? 10.722 1.417 -6.342 1 97.5 60 CYS B C 1
ATOM 2828 O O . CYS B 1 60 ? 10.415 0.335 -6.845 1 97.5 60 CYS B O 1
ATOM 2830 N N . SER B 1 61 ? 10.828 1.582 -5.072 1 98.05 61 SER B N 1
ATOM 2831 C CA . SER B 1 61 ? 10.549 0.509 -4.123 1 98.05 61 SER B CA 1
ATOM 2832 C C . SER B 1 61 ? 9.088 0.078 -4.19 1 98.05 61 SER B C 1
ATOM 2834 O O . SER B 1 61 ? 8.785 -1.117 -4.146 1 98.05 61 SER B O 1
ATOM 2836 N N . TRP B 1 62 ? 8.163 1.004 -4.259 1 98.14 62 TRP B N 1
ATOM 2837 C CA . TRP B 1 62 ? 6.741 0.71 -4.4 1 98.14 62 TRP B CA 1
ATOM 2838 C C . TRP B 1 62 ? 6.473 -0.086 -5.674 1 98.14 62 TRP B C 1
ATOM 2840 O O . TRP B 1 62 ? 5.766 -1.095 -5.645 1 98.14 62 TRP B O 1
ATOM 2850 N N . LEU B 1 63 ? 7.05 0.417 -6.767 1 98.3 63 LEU B N 1
ATOM 2851 C CA . LEU B 1 63 ? 6.883 -0.259 -8.049 1 98.3 63 LEU B CA 1
ATOM 2852 C C . LEU B 1 63 ? 7.434 -1.679 -7.992 1 98.3 63 LEU B C 1
ATOM 2854 O O . LEU B 1 63 ? 6.822 -2.609 -8.521 1 98.3 63 LEU B O 1
ATOM 2858 N N . PHE B 1 64 ? 8.555 -1.839 -7.435 1 98.49 64 PHE B N 1
ATOM 2859 C CA . PHE B 1 64 ? 9.142 -3.165 -7.29 1 98.49 64 PHE B CA 1
ATOM 2860 C C . PHE B 1 64 ? 8.203 -4.093 -6.528 1 98.49 64 PHE B C 1
ATOM 2862 O O . PHE B 1 64 ? 7.968 -5.228 -6.947 1 98.49 64 PHE B O 1
ATOM 2869 N N . SER B 1 65 ? 7.674 -3.619 -5.371 1 98.35 65 SER B N 1
ATOM 2870 C CA . SER B 1 65 ? 6.787 -4.43 -4.543 1 98.35 65 SER B CA 1
ATOM 2871 C C . SER B 1 65 ? 5.506 -4.785 -5.289 1 98.35 65 SER B C 1
ATOM 2873 O O . SER B 1 65 ? 4.99 -5.897 -5.155 1 98.35 65 SER B O 1
ATOM 2875 N N . LEU B 1 66 ? 4.984 -3.843 -6.087 1 98.27 66 LEU B N 1
ATOM 2876 C CA . LEU B 1 66 ? 3.793 -4.088 -6.893 1 98.27 66 LEU B CA 1
ATOM 2877 C C . LEU B 1 66 ? 4.053 -5.176 -7.93 1 98.27 66 LEU B C 1
ATOM 2879 O O . LEU B 1 66 ? 3.267 -6.118 -8.058 1 98.27 66 LEU B O 1
ATOM 2883 N N . MET B 1 67 ? 5.178 -5.09 -8.607 1 98.1 67 MET B N 1
ATOM 2884 C CA . MET B 1 67 ? 5.538 -6.075 -9.624 1 98.1 67 MET B CA 1
ATOM 2885 C C . MET B 1 67 ? 5.797 -7.439 -8.993 1 98.1 67 MET B C 1
ATOM 2887 O O . MET B 1 67 ? 5.388 -8.466 -9.536 1 98.1 67 MET B O 1
ATOM 2891 N N . ALA B 1 68 ? 6.496 -7.385 -7.873 1 98.16 68 ALA B N 1
ATOM 2892 C CA . ALA B 1 68 ? 6.776 -8.638 -7.176 1 98.16 68 ALA B CA 1
ATOM 2893 C C . ALA B 1 68 ? 5.484 -9.347 -6.782 1 98.16 68 ALA B C 1
ATOM 2895 O O . ALA B 1 68 ? 5.363 -10.564 -6.943 1 98.16 68 ALA B O 1
ATOM 2896 N N . ALA B 1 69 ? 4.483 -8.612 -6.278 1 97.82 69 ALA B N 1
ATOM 2897 C CA . ALA B 1 69 ? 3.204 -9.19 -5.872 1 97.82 69 ALA B CA 1
ATOM 2898 C C . ALA B 1 69 ? 2.478 -9.807 -7.064 1 97.82 69 ALA B C 1
ATOM 2900 O O . ALA B 1 69 ? 1.923 -10.903 -6.962 1 97.82 69 ALA B O 1
ATOM 2901 N N . MET B 1 70 ? 2.527 -9.154 -8.183 1 97.59 70 MET B N 1
ATOM 2902 C CA . MET B 1 70 ? 1.802 -9.618 -9.363 1 97.59 70 MET B CA 1
ATOM 2903 C C . MET B 1 70 ? 2.51 -10.807 -10.004 1 97.59 70 MET B C 1
ATOM 2905 O O . MET B 1 70 ? 1.867 -11.79 -10.379 1 97.59 70 MET B O 1
ATOM 2909 N N . LEU B 1 71 ? 3.811 -10.761 -10.053 1 97.19 71 LEU B N 1
ATOM 2910 C CA . LEU B 1 71 ? 4.564 -11.765 -10.797 1 97.19 71 LEU B CA 1
ATOM 2911 C C . LEU B 1 71 ? 4.694 -13.053 -9.991 1 97.19 71 LEU B C 1
ATOM 2913 O O . LEU B 1 71 ? 4.723 -14.146 -10.561 1 97.19 71 LEU B O 1
ATOM 2917 N N . VAL B 1 72 ? 4.75 -12.944 -8.674 1 95.91 72 VAL B N 1
ATOM 2918 C CA . VAL B 1 72 ? 4.887 -14.135 -7.843 1 95.91 72 VAL B CA 1
ATOM 2919 C C . VAL B 1 72 ? 3.664 -15.032 -8.019 1 95.91 72 VAL B C 1
ATOM 2921 O O . VAL B 1 72 ? 3.768 -16.258 -7.93 1 95.91 72 VAL B O 1
ATOM 2924 N N . GLN B 1 73 ? 2.515 -14.451 -8.375 1 93.76 73 GLN B N 1
ATOM 2925 C CA . GLN B 1 73 ? 1.275 -15.212 -8.488 1 93.76 73 GLN B CA 1
ATOM 2926 C C . GLN B 1 73 ? 1.12 -15.807 -9.885 1 93.76 73 GLN B C 1
ATOM 2928 O O . GLN B 1 73 ? 0.275 -16.677 -10.104 1 93.76 73 GLN B O 1
ATOM 2933 N N . THR B 1 74 ? 1.974 -15.412 -10.829 1 94.47 74 THR B N 1
ATOM 2934 C CA . THR B 1 74 ? 1.74 -15.84 -12.204 1 94.47 74 THR B CA 1
ATOM 2935 C C . THR B 1 74 ? 2.99 -16.494 -12.786 1 94.47 74 THR B C 1
ATOM 2937 O O . THR B 1 74 ? 2.949 -17.057 -13.882 1 94.47 74 THR B O 1
ATOM 2940 N N . ASN B 1 75 ? 4.105 -16.465 -12.049 1 94.87 75 ASN B N 1
ATOM 2941 C CA . ASN B 1 75 ? 5.359 -16.851 -12.686 1 94.87 75 ASN B CA 1
ATOM 2942 C C . ASN B 1 75 ? 5.524 -18.367 -12.728 1 94.87 75 ASN B C 1
ATOM 2944 O O . ASN B 1 75 ? 6.305 -18.89 -13.525 1 94.87 75 ASN B O 1
ATOM 2948 N N . ASN B 1 76 ? 4.764 -19.099 -11.923 1 93.45 76 ASN B N 1
ATOM 2949 C CA . ASN B 1 76 ? 4.783 -20.552 -12.052 1 93.45 76 ASN B CA 1
ATOM 2950 C C . ASN B 1 76 ? 4.041 -21.013 -13.304 1 93.45 76 ASN B C 1
ATOM 2952 O O . ASN B 1 76 ? 3.005 -20.45 -13.659 1 93.45 76 ASN B O 1
ATOM 2956 N N . TYR B 1 77 ? 4.571 -21.939 -14.044 1 92.8 77 TYR B N 1
ATOM 2957 C CA . TYR B 1 77 ? 3.997 -22.543 -15.241 1 92.8 77 TYR B CA 1
ATOM 2958 C C . TYR B 1 77 ? 3.855 -21.514 -16.356 1 92.8 77 TYR B C 1
ATOM 2960 O O . TYR B 1 77 ? 3.043 -21.685 -17.268 1 92.8 77 TYR B O 1
ATOM 2968 N N . ASN B 1 78 ? 4.535 -20.349 -16.248 1 94.73 78 ASN B N 1
ATOM 2969 C CA . ASN B 1 78 ? 4.492 -19.288 -17.248 1 94.73 78 ASN B CA 1
ATOM 2970 C C . ASN B 1 78 ? 5.874 -18.688 -17.489 1 94.73 78 ASN B C 1
ATOM 2972 O O . ASN B 1 78 ? 6.383 -17.935 -16.656 1 94.73 78 ASN B O 1
ATOM 2976 N N . LEU B 1 79 ? 6.442 -18.965 -18.655 1 94.93 79 LEU B N 1
ATOM 2977 C CA . LEU B 1 79 ? 7.814 -18.574 -18.958 1 94.93 79 LEU B CA 1
ATOM 2978 C C . LEU B 1 79 ? 7.928 -17.061 -19.111 1 94.93 79 LEU B C 1
ATOM 2980 O O . LEU B 1 79 ? 8.911 -16.461 -18.67 1 94.93 79 LEU B O 1
ATOM 2984 N N . LEU B 1 80 ? 6.969 -16.466 -19.756 1 95.07 80 LEU B N 1
ATOM 2985 C CA . LEU B 1 80 ? 7.001 -15.019 -19.943 1 95.07 80 LEU B CA 1
ATOM 2986 C C . LEU B 1 80 ? 7.011 -14.298 -18.599 1 95.07 80 LEU B C 1
ATOM 2988 O O . LEU B 1 80 ? 7.83 -13.402 -18.377 1 95.07 80 LEU B O 1
ATOM 2992 N N . SER B 1 81 ? 6.071 -14.701 -17.736 1 96.29 81 SER B N 1
ATOM 2993 C CA . SER B 1 81 ? 6.016 -14.108 -16.404 1 96.29 81 SER B CA 1
ATOM 2994 C C . SER B 1 81 ? 7.295 -14.387 -15.622 1 96.29 81 SER B C 1
ATOM 2996 O O . SER B 1 81 ? 7.757 -13.54 -14.854 1 96.29 81 SER B O 1
ATOM 2998 N N . CYS B 1 82 ? 7.873 -15.486 -15.809 1 96.66 82 CYS B N 1
ATOM 2999 C CA . CYS B 1 82 ? 9.126 -15.84 -15.151 1 96.66 82 CYS B CA 1
ATOM 3000 C C . CYS B 1 82 ? 10.268 -14.958 -15.644 1 96.66 82 CYS B C 1
ATOM 3002 O O . CYS B 1 82 ? 11.073 -14.475 -14.846 1 96.66 82 CYS B O 1
ATOM 3004 N N . GLN B 1 83 ? 10.334 -14.701 -16.943 1 96.85 83 GLN B N 1
ATOM 3005 C CA . GLN B 1 83 ? 11.337 -13.807 -17.512 1 96.85 83 GLN B CA 1
ATOM 3006 C C . GLN B 1 83 ? 11.156 -12.381 -17.001 1 96.85 83 GLN B C 1
ATOM 3008 O O . GLN B 1 83 ? 12.134 -11.705 -16.675 1 96.85 83 GLN B O 1
ATOM 3013 N N . LEU B 1 84 ? 9.935 -12.007 -16.889 1 97.19 84 LEU B N 1
ATOM 3014 C CA . LEU B 1 84 ? 9.666 -10.659 -16.401 1 97.19 84 LEU B CA 1
ATOM 3015 C C . LEU B 1 84 ? 10.091 -10.513 -14.944 1 97.19 84 LEU B C 1
ATOM 3017 O O . LEU B 1 84 ? 10.475 -9.425 -14.51 1 97.19 84 LEU B O 1
ATOM 3021 N N . SER B 1 85 ? 10.025 -11.615 -14.208 1 97.58 85 SER B N 1
ATOM 3022 C CA . SER B 1 85 ? 10.437 -11.583 -12.808 1 97.58 85 SER B CA 1
ATOM 3023 C C . SER B 1 85 ? 11.921 -11.255 -12.677 1 97.58 85 SER B C 1
ATOM 3025 O O . SER B 1 85 ? 12.303 -10.392 -11.884 1 97.58 85 SER B O 1
ATOM 3027 N N . ILE B 1 86 ? 12.784 -11.853 -13.456 1 97.55 86 ILE B N 1
ATOM 3028 C CA . ILE B 1 86 ? 14.216 -11.593 -13.348 1 97.55 86 ILE B CA 1
ATOM 3029 C C . ILE B 1 86 ? 14.527 -10.193 -13.872 1 97.55 86 ILE B C 1
ATOM 3031 O O . ILE B 1 86 ? 15.39 -9.498 -13.33 1 97.55 86 ILE B O 1
ATOM 3035 N N . PHE B 1 87 ? 13.839 -9.755 -14.875 1 97.46 87 PHE B N 1
ATOM 3036 C CA . PHE B 1 87 ? 14.057 -8.409 -15.392 1 97.46 87 PHE B CA 1
ATOM 3037 C C . PHE B 1 87 ? 13.665 -7.361 -14.357 1 97.46 87 PHE B C 1
ATOM 3039 O O . PHE B 1 87 ? 14.331 -6.332 -14.225 1 97.46 87 PHE B O 1
ATOM 3046 N N . THR B 1 88 ? 12.554 -7.634 -13.668 1 97.36 88 THR B N 1
ATOM 3047 C CA . THR B 1 88 ? 12.138 -6.719 -12.612 1 97.36 88 THR B CA 1
ATOM 3048 C C . THR B 1 88 ? 13.205 -6.625 -11.525 1 97.36 88 THR B C 1
ATOM 3050 O O . THR B 1 88 ? 13.531 -5.531 -11.061 1 97.36 88 THR B O 1
ATOM 3053 N N . CYS B 1 89 ? 13.778 -7.711 -11.144 1 96.15 89 CYS B N 1
ATOM 3054 C CA . CYS B 1 89 ? 14.827 -7.741 -10.131 1 96.15 89 CYS B CA 1
ATOM 3055 C C . CYS B 1 89 ? 16.062 -6.982 -10.602 1 96.15 89 CYS B C 1
ATOM 3057 O O . CYS B 1 89 ? 16.639 -6.197 -9.847 1 96.15 89 CYS B O 1
ATOM 3059 N N . ILE B 1 90 ? 16.38 -7.16 -11.847 1 96.35 90 ILE B N 1
ATOM 3060 C CA . ILE B 1 90 ? 17.599 -6.547 -12.364 1 96.35 90 ILE B CA 1
ATOM 3061 C C . ILE B 1 90 ? 17.389 -5.043 -12.53 1 96.35 90 ILE B C 1
ATOM 3063 O O . ILE B 1 90 ? 18.159 -4.241 -11.997 1 96.35 90 ILE B O 1
ATOM 3067 N N . VAL B 1 91 ? 16.296 -4.641 -13.135 1 97.16 91 VAL B N 1
ATOM 3068 C CA . VAL B 1 91 ? 16.095 -3.256 -13.545 1 97.16 91 VAL B CA 1
ATOM 3069 C C . VAL B 1 91 ? 15.747 -2.401 -12.329 1 97.16 91 VAL B C 1
ATOM 3071 O O . VAL B 1 91 ? 16.37 -1.363 -12.093 1 97.16 91 VAL B O 1
ATOM 3074 N N . LEU B 1 92 ? 14.806 -2.835 -11.533 1 97.24 92 LEU B N 1
ATOM 3075 C CA . LEU B 1 92 ? 14.349 -2.006 -10.423 1 97.24 92 LEU B CA 1
ATOM 3076 C C . LEU B 1 92 ? 15.344 -2.047 -9.268 1 97.24 92 LEU B C 1
ATOM 3078 O O . LEU B 1 92 ? 15.515 -1.057 -8.554 1 97.24 92 LEU B O 1
ATOM 3082 N N . TYR B 1 93 ? 16.022 -3.128 -9.147 1 95.33 93 TYR B N 1
ATOM 3083 C CA . TYR B 1 93 ? 17.084 -3.18 -8.149 1 95.33 93 TYR B CA 1
ATOM 3084 C C . TYR B 1 93 ? 18.236 -2.257 -8.53 1 95.33 93 TYR B C 1
ATOM 3086 O O . TYR B 1 93 ? 18.727 -1.491 -7.697 1 95.33 93 TYR B O 1
ATOM 3094 N N . ALA B 1 94 ? 18.638 -2.361 -9.739 1 94.92 94 ALA B N 1
ATOM 3095 C CA . ALA B 1 94 ? 19.71 -1.496 -10.226 1 94.92 94 ALA B CA 1
ATOM 3096 C C . ALA B 1 94 ? 19.332 -0.024 -10.089 1 94.92 94 ALA B C 1
ATOM 3098 O O . ALA B 1 94 ? 20.146 0.794 -9.655 1 94.92 94 ALA B O 1
ATOM 3099 N N . ALA B 1 95 ? 18.114 0.287 -10.463 1 96.43 95 ALA B N 1
ATOM 3100 C CA . ALA B 1 95 ? 17.645 1.666 -10.353 1 96.43 95 ALA B CA 1
ATOM 3101 C C . ALA B 1 95 ? 17.698 2.149 -8.907 1 96.43 95 ALA B C 1
ATOM 3103 O O . ALA B 1 95 ? 18.154 3.263 -8.634 1 96.43 95 ALA B O 1
ATOM 3104 N N . SER B 1 96 ? 17.251 1.324 -7.973 1 96.25 96 SER B N 1
ATOM 3105 C CA . SER B 1 96 ? 17.266 1.701 -6.563 1 96.25 96 SER B CA 1
ATOM 3106 C C . SER B 1 96 ? 18.691 1.923 -6.066 1 96.25 96 SER B C 1
ATOM 3108 O O . SER B 1 96 ? 18.954 2.868 -5.32 1 96.25 96 SER B O 1
ATOM 3110 N N . LYS B 1 97 ? 19.644 1.14 -6.48 1 94.28 97 LYS B N 1
ATOM 3111 C CA . LYS B 1 97 ? 21.035 1.262 -6.053 1 94.28 97 LYS B CA 1
ATOM 3112 C C . LYS B 1 97 ? 21.661 2.551 -6.579 1 94.28 97 LYS B C 1
ATOM 3114 O O . LYS B 1 97 ? 22.36 3.252 -5.846 1 94.28 97 LYS B O 1
ATOM 3119 N N . VAL B 1 98 ? 21.37 2.777 -7.785 1 95.28 98 VAL B N 1
ATOM 3120 C CA . VAL B 1 98 ? 21.902 4.003 -8.37 1 95.28 98 VAL B CA 1
ATOM 3121 C C . VAL B 1 98 ? 21.375 5.214 -7.603 1 95.28 98 VAL B C 1
ATOM 3123 O O . VAL B 1 98 ? 22.135 6.126 -7.271 1 95.28 98 VAL B O 1
ATOM 3126 N N . ILE B 1 99 ? 20.119 5.228 -7.311 1 96.16 99 ILE B N 1
ATOM 3127 C CA . ILE B 1 99 ? 19.516 6.326 -6.565 1 96.16 99 ILE B CA 1
ATOM 3128 C C . ILE B 1 99 ? 20.176 6.442 -5.193 1 96.16 99 ILE B C 1
ATOM 3130 O O . ILE B 1 99 ? 20.501 7.543 -4.744 1 96.16 99 ILE B O 1
ATOM 3134 N N . ILE B 1 100 ? 20.405 5.366 -4.559 1 95.01 100 ILE B N 1
ATOM 3135 C CA . ILE B 1 100 ? 21.004 5.354 -3.229 1 95.01 100 ILE B CA 1
ATOM 3136 C C . ILE B 1 100 ? 22.429 5.898 -3.299 1 95.01 100 ILE B C 1
ATOM 3138 O O . ILE B 1 100 ? 22.827 6.72 -2.471 1 95.01 100 ILE B O 1
ATOM 3142 N N . TYR B 1 101 ? 23.227 5.564 -4.312 1 94.74 101 TYR B N 1
ATOM 3143 C CA . TYR B 1 101 ? 24.601 6.032 -4.45 1 94.74 101 TYR B CA 1
ATOM 3144 C C . TYR B 1 101 ? 24.642 7.53 -4.729 1 94.74 101 TYR B C 1
ATOM 3146 O O . TYR B 1 101 ? 25.498 8.243 -4.201 1 94.74 101 TYR B O 1
ATOM 3154 N N . LEU B 1 102 ? 23.701 7.927 -5.541 1 94.35 102 LEU B N 1
ATOM 3155 C CA . LEU B 1 102 ? 23.622 9.357 -5.819 1 94.35 102 LEU B CA 1
ATOM 3156 C C . LEU B 1 102 ? 23.239 10.135 -4.565 1 94.35 102 LEU B C 1
ATOM 3158 O O . LEU B 1 102 ? 23.772 11.218 -4.314 1 94.35 102 LEU B O 1
ATOM 3162 N N . PHE B 1 103 ? 22.389 9.604 -3.831 1 94.64 103 PHE B N 1
ATOM 3163 C CA . PHE B 1 103 ? 21.992 10.227 -2.574 1 94.64 103 PHE B CA 1
ATOM 3164 C C . PHE B 1 103 ? 23.173 10.311 -1.614 1 94.64 103 PHE B C 1
ATOM 3166 O O . PHE B 1 103 ? 23.42 11.359 -1.015 1 94.64 103 PHE B O 1
ATOM 3173 N N . LEU B 1 104 ? 23.876 9.233 -1.451 1 92.97 104 LEU B N 1
ATOM 3174 C CA . LEU B 1 104 ? 25.02 9.203 -0.546 1 92.97 104 LEU B CA 1
ATOM 3175 C C . LEU B 1 104 ? 26.108 10.163 -1.014 1 92.97 104 LEU B C 1
ATOM 3177 O O . LEU B 1 104 ? 26.744 10.833 -0.197 1 92.97 104 LEU B O 1
ATOM 3181 N N . THR B 1 105 ? 26.323 10.237 -2.295 1 92.39 105 THR B N 1
ATOM 3182 C CA . THR B 1 105 ? 27.289 11.176 -2.854 1 92.39 105 THR B CA 1
ATOM 3183 C C . THR B 1 105 ? 26.896 12.614 -2.53 1 92.39 105 THR B C 1
ATOM 3185 O O . THR B 1 105 ? 27.749 13.434 -2.184 1 92.39 105 THR B O 1
ATOM 3188 N N . GLU B 1 106 ? 25.624 12.824 -2.651 1 90.88 106 GLU B N 1
ATOM 3189 C CA . GLU B 1 106 ? 25.121 14.151 -2.307 1 90.88 106 GLU B CA 1
ATOM 3190 C C . GLU B 1 106 ? 25.337 14.457 -0.828 1 90.88 106 GLU B C 1
ATOM 3192 O O . GLU B 1 106 ? 25.751 15.562 -0.471 1 90.88 106 GLU B O 1
ATOM 3197 N N . ARG B 1 107 ? 25.11 13.54 -0.004 1 90.31 107 ARG B N 1
ATOM 3198 C CA . ARG B 1 107 ? 25.272 13.734 1.433 1 90.31 107 ARG B CA 1
ATOM 3199 C C . ARG B 1 107 ? 26.74 13.935 1.796 1 90.31 107 ARG B C 1
ATOM 3201 O O . ARG B 1 107 ? 27.062 14.733 2.679 1 90.31 107 ARG B O 1
ATOM 3208 N N . VAL B 1 108 ? 27.61 13.243 1.177 1 89.66 108 VAL B N 1
ATOM 3209 C CA . VAL B 1 108 ? 29.04 13.419 1.407 1 89.66 108 VAL B CA 1
ATOM 3210 C C . VAL B 1 108 ? 29.455 14.838 1.027 1 89.66 108 VAL B C 1
ATOM 3212 O O . VAL B 1 108 ? 30.231 15.477 1.741 1 89.66 108 VAL B O 1
ATOM 3215 N N . HIS B 1 109 ? 28.915 15.26 -0.041 1 88.06 109 HIS B N 1
ATOM 3216 C CA . HIS B 1 109 ? 29.229 16.612 -0.491 1 88.06 109 HIS B CA 1
ATOM 3217 C C . HIS B 1 109 ? 28.771 17.651 0.528 1 88.06 109 HIS B C 1
ATOM 3219 O O . HIS B 1 109 ? 29.514 18.583 0.846 1 88.06 109 HIS B O 1
ATOM 3225 N N . VAL B 1 110 ? 27.62 17.445 1.057 1 84.65 110 VAL B N 1
ATOM 3226 C CA . VAL B 1 110 ? 27.027 18.396 1.992 1 84.65 110 VAL B CA 1
ATOM 3227 C C . VAL B 1 110 ? 27.841 18.426 3.283 1 84.65 110 VAL B C 1
ATOM 3229 O O . VAL B 1 110 ? 28.023 19.487 3.885 1 84.65 110 VAL B O 1
ATOM 3232 N N . VAL B 1 111 ? 28.354 17.341 3.684 1 84.5 111 VAL B N 1
ATOM 3233 C CA . VAL B 1 111 ? 29.03 17.261 4.975 1 84.5 111 VAL B CA 1
ATOM 3234 C C . VAL B 1 111 ? 30.5 17.639 4.813 1 84.5 111 VAL B C 1
ATOM 3236 O O . VAL B 1 111 ? 31.142 18.083 5.768 1 84.5 111 VAL B O 1
ATOM 3239 N N . THR B 1 112 ? 31.032 17.528 3.627 1 82.19 112 THR B N 1
ATOM 3240 C CA . THR B 1 112 ? 32.467 17.727 3.459 1 82.19 112 THR B CA 1
ATOM 3241 C C . THR B 1 112 ? 32.752 19.063 2.78 1 82.19 112 THR B C 1
ATOM 3243 O O . THR B 1 112 ? 33.822 19.646 2.969 1 82.19 112 THR B O 1
ATOM 3246 N N . ALA B 1 113 ? 31.961 19.465 1.888 1 75.89 113 ALA B N 1
ATOM 3247 C CA . ALA B 1 113 ? 32.253 20.654 1.091 1 75.89 113 ALA B CA 1
ATOM 3248 C C . ALA B 1 113 ? 31.215 21.746 1.334 1 75.89 113 ALA B C 1
ATOM 3250 O O . ALA B 1 113 ? 30.489 22.136 0.416 1 75.89 113 ALA B O 1
ATOM 3251 N N . VAL B 1 114 ? 31.306 22.205 2.598 1 71.82 114 VAL B N 1
ATOM 3252 C CA . VAL B 1 114 ? 30.356 23.253 2.955 1 71.82 114 VAL B CA 1
ATOM 3253 C C . VAL B 1 114 ? 30.647 24.514 2.144 1 71.82 114 VAL B C 1
ATOM 3255 O O . VAL B 1 114 ? 31.782 24.997 2.122 1 71.82 114 VAL B O 1
ATOM 3258 N N . GLY B 1 115 ? 29.704 24.879 1.356 1 71.59 115 GLY B N 1
ATOM 3259 C CA . GLY B 1 115 ? 29.843 26.144 0.651 1 71.59 115 GLY B CA 1
ATOM 3260 C C . GLY B 1 115 ? 30.414 25.989 -0.746 1 71.59 115 GLY B C 1
ATOM 3261 O O . GLY B 1 115 ? 30.61 26.978 -1.455 1 71.59 115 GLY B O 1
ATOM 3262 N N . VAL B 1 116 ? 30.864 24.862 -1.078 1 77.38 116 VAL B N 1
ATOM 3263 C CA . VAL B 1 116 ? 31.398 24.622 -2.415 1 77.38 116 VAL B CA 1
ATOM 3264 C C . VAL B 1 116 ? 30.32 23.999 -3.298 1 77.38 116 VAL B C 1
ATOM 3266 O O . VAL B 1 116 ? 29.555 23.144 -2.845 1 77.38 116 VAL B O 1
ATOM 3269 N N . THR B 1 117 ? 30.203 24.599 -4.518 1 81.96 117 THR B N 1
ATOM 3270 C CA . THR B 1 117 ? 29.219 24.057 -5.448 1 81.96 117 THR B CA 1
ATOM 3271 C C . THR B 1 117 ? 29.625 22.661 -5.912 1 81.96 117 THR B C 1
ATOM 3273 O O . THR B 1 117 ? 30.81 22.322 -5.914 1 81.96 117 THR B O 1
ATOM 3276 N N . ARG B 1 118 ? 28.751 21.841 -6.271 1 80.78 118 ARG B N 1
ATOM 3277 C CA . ARG B 1 118 ? 28.92 20.436 -6.626 1 80.78 118 ARG B CA 1
ATOM 3278 C C . ARG B 1 118 ? 29.918 20.276 -7.768 1 80.78 118 ARG B C 1
ATOM 3280 O O . ARG B 1 118 ? 30.859 19.486 -7.671 1 80.78 118 ARG B O 1
ATOM 3287 N N . TRP B 1 119 ? 29.702 21.182 -8.803 1 83.78 119 TRP B N 1
ATOM 3288 C CA . TRP B 1 119 ? 30.48 21.001 -10.025 1 83.78 119 TRP B CA 1
ATOM 3289 C C . TRP B 1 119 ? 31.896 21.54 -9.853 1 83.78 119 TRP B C 1
ATOM 3291 O O . TRP B 1 119 ? 32.772 21.276 -10.681 1 83.78 119 TRP B O 1
ATOM 3301 N N . ASN B 1 120 ? 32.147 22.192 -8.712 1 84.14 120 ASN B N 1
ATOM 3302 C CA . ASN B 1 120 ? 33.489 22.689 -8.429 1 84.14 120 ASN B CA 1
ATOM 3303 C C . ASN B 1 120 ? 34.201 21.824 -7.393 1 84.14 120 ASN B C 1
ATOM 3305 O O . ASN B 1 120 ? 35.374 22.048 -7.091 1 84.14 120 ASN B O 1
ATOM 3309 N N . CYS B 1 121 ? 33.491 20.823 -6.932 1 84.67 121 CYS B N 1
ATOM 3310 C CA . CYS B 1 121 ? 34.07 19.915 -5.949 1 84.67 121 CYS B CA 1
ATOM 3311 C C . CYS B 1 121 ? 34.631 18.668 -6.622 1 84.67 121 CYS B C 1
ATOM 3313 O O . CYS B 1 121 ? 33.884 17.888 -7.215 1 84.67 121 CYS B O 1
ATOM 3315 N N . ARG B 1 122 ? 35.93 18.49 -6.592 1 85.69 122 ARG B N 1
ATOM 3316 C CA . ARG B 1 122 ? 36.609 17.359 -7.216 1 85.69 122 ARG B CA 1
ATOM 3317 C C . ARG B 1 122 ? 36.14 16.038 -6.616 1 85.69 122 ARG B C 1
ATOM 3319 O O . ARG B 1 122 ? 35.973 15.049 -7.332 1 85.69 122 ARG B O 1
ATOM 3326 N N . MET B 1 123 ? 35.943 16.013 -5.396 1 86.35 123 MET B N 1
ATOM 3327 C CA . MET B 1 123 ? 35.5 14.795 -4.723 1 86.35 123 MET B CA 1
ATOM 3328 C C . MET B 1 123 ? 34.118 14.375 -5.213 1 86.35 123 MET B C 1
ATOM 3330 O O . MET B 1 123 ? 33.848 13.185 -5.379 1 86.35 123 MET B O 1
ATOM 3334 N N . TYR B 1 124 ? 33.273 15.33 -5.432 1 90.33 124 TYR B N 1
ATOM 3335 C CA . TYR B 1 124 ? 31.933 15.05 -5.935 1 90.33 124 TYR B CA 1
ATOM 3336 C C . TYR B 1 124 ? 31.992 14.417 -7.32 1 90.33 124 TYR B C 1
ATOM 3338 O O . TYR B 1 124 ? 31.321 13.415 -7.581 1 90.33 124 TYR B O 1
ATOM 3346 N N . LYS B 1 125 ? 32.83 14.968 -8.204 1 91.54 125 LYS B N 1
ATOM 3347 C CA . LYS B 1 125 ? 32.982 14.44 -9.557 1 91.54 125 LYS B CA 1
ATOM 3348 C C . LYS B 1 125 ? 33.566 13.031 -9.534 1 91.54 125 LYS B C 1
ATOM 3350 O O . LYS B 1 125 ? 33.158 12.172 -10.319 1 91.54 125 LYS B O 1
ATOM 3355 N N . PHE B 1 126 ? 34.466 12.822 -8.672 1 91.87 126 PHE B N 1
ATOM 3356 C CA . PHE B 1 126 ? 35.081 11.506 -8.545 1 91.87 126 PHE B CA 1
ATOM 3357 C C . PHE B 1 126 ? 34.059 10.471 -8.09 1 91.87 126 PHE B C 1
ATOM 3359 O O . PHE B 1 126 ? 34.011 9.361 -8.624 1 91.87 126 PHE B O 1
ATOM 3366 N N . ASN B 1 127 ? 33.298 10.799 -7.125 1 92.11 127 ASN B N 1
ATOM 3367 C CA . ASN B 1 127 ? 32.26 9.893 -6.644 1 92.11 127 ASN B CA 1
ATOM 3368 C C . ASN B 1 127 ? 31.231 9.593 -7.73 1 92.11 127 ASN B C 1
ATOM 3370 O O . ASN B 1 127 ? 30.74 8.468 -7.833 1 92.11 127 ASN B O 1
ATOM 3374 N N . LEU B 1 128 ? 30.905 10.571 -8.551 1 92.24 128 LEU B N 1
ATOM 3375 C CA . LEU B 1 128 ? 29.978 10.364 -9.658 1 92.24 128 LEU B CA 1
ATOM 3376 C C . LEU B 1 128 ? 30.572 9.418 -10.696 1 92.24 128 LEU B C 1
ATOM 3378 O O . LEU B 1 128 ? 29.864 8.574 -11.25 1 92.24 128 LEU B O 1
ATOM 3382 N N . LEU B 1 129 ? 31.815 9.604 -10.913 1 92.2 129 LEU B N 1
ATOM 3383 C CA . LEU B 1 129 ? 32.518 8.735 -11.85 1 92.2 129 LEU B CA 1
ATOM 3384 C C . LEU B 1 129 ? 32.54 7.296 -11.344 1 92.2 129 LEU B C 1
ATOM 3386 O O . LEU B 1 129 ? 32.427 6.355 -12.132 1 92.2 129 LEU B O 1
ATOM 3390 N N . LEU B 1 130 ? 32.618 7.118 -10.045 1 91.9 130 LEU B N 1
ATOM 3391 C CA . LEU B 1 130 ? 32.677 5.796 -9.431 1 91.9 130 LEU B CA 1
ATOM 3392 C C . LEU B 1 130 ? 31.34 5.074 -9.567 1 91.9 130 LEU B C 1
ATOM 3394 O O . LEU B 1 130 ? 31.271 3.853 -9.412 1 91.9 130 LEU B O 1
ATOM 3398 N N . VAL B 1 131 ? 30.24 5.741 -9.837 1 92.89 131 VAL B N 1
ATOM 3399 C CA . VAL B 1 131 ? 28.92 5.143 -10.009 1 92.89 131 VAL B CA 1
ATOM 3400 C C . VAL B 1 131 ? 28.76 4.648 -11.444 1 92.89 131 VAL B C 1
ATOM 3402 O O . VAL B 1 131 ? 27.96 3.748 -11.712 1 92.89 131 VAL B O 1
ATOM 3405 N N . THR B 1 132 ? 29.514 5.08 -12.432 1 91.6 132 THR B N 1
ATOM 3406 C CA . THR B 1 132 ? 29.355 4.814 -13.858 1 91.6 132 THR B CA 1
ATOM 3407 C C . THR B 1 132 ? 29.631 3.345 -14.168 1 91.6 132 THR B C 1
ATOM 3409 O O . THR B 1 132 ? 28.96 2.746 -15.011 1 91.6 132 THR B O 1
ATOM 3412 N N . PRO B 1 133 ? 30.602 2.668 -13.462 1 93.16 133 PRO B N 1
ATOM 3413 C CA . PRO B 1 133 ? 30.836 1.249 -13.74 1 93.16 133 PRO B CA 1
ATOM 3414 C C . PRO B 1 133 ? 29.617 0.38 -13.443 1 93.16 133 PRO B C 1
ATOM 3416 O O . PRO B 1 133 ? 29.56 -0.777 -13.867 1 93.16 133 PRO B O 1
ATOM 3419 N N . TYR B 1 134 ? 28.67 0.899 -12.764 1 92.98 134 TYR B N 1
ATOM 3420 C CA . TYR B 1 134 ? 27.446 0.155 -12.491 1 92.98 134 TYR B CA 1
ATOM 3421 C C . TYR B 1 134 ? 26.728 -0.208 -13.786 1 92.98 134 TYR B C 1
ATOM 3423 O O . TYR B 1 134 ? 25.992 -1.196 -13.839 1 92.98 134 TYR B O 1
ATOM 3431 N N . MET B 1 135 ? 26.994 0.545 -14.842 1 93.79 135 MET B N 1
ATOM 3432 C CA . MET B 1 135 ? 26.42 0.235 -16.148 1 93.79 135 MET B CA 1
ATOM 3433 C C . MET B 1 135 ? 26.944 -1.099 -16.67 1 93.79 135 MET B C 1
ATOM 3435 O O . MET B 1 135 ? 26.199 -1.867 -17.281 1 93.79 135 MET B O 1
ATOM 3439 N N . ILE B 1 136 ? 28.16 -1.315 -16.447 1 95.21 136 ILE B N 1
ATOM 3440 C CA . ILE B 1 136 ? 28.767 -2.574 -16.863 1 95.21 136 ILE B CA 1
ATOM 3441 C C . ILE B 1 136 ? 28.152 -3.729 -16.076 1 95.21 136 ILE B C 1
ATOM 3443 O O . ILE B 1 136 ? 27.805 -4.764 -16.649 1 95.21 136 ILE B O 1
ATOM 3447 N N . ILE B 1 137 ? 27.987 -3.562 -14.753 1 94.54 137 ILE B N 1
ATOM 3448 C CA . ILE B 1 137 ? 27.388 -4.573 -13.888 1 94.54 137 ILE B CA 1
ATOM 3449 C C . ILE B 1 137 ? 25.959 -4.861 -14.344 1 94.54 137 ILE B C 1
ATOM 3451 O O . ILE B 1 137 ? 25.533 -6.017 -14.378 1 94.54 137 ILE B O 1
ATOM 3455 N N . PHE B 1 138 ? 25.28 -3.847 -14.748 1 95.5 138 PHE B N 1
ATOM 3456 C CA . PHE B 1 138 ? 23.905 -3.963 -15.218 1 95.5 138 PHE B CA 1
ATOM 3457 C C . PHE B 1 138 ? 23.836 -4.805 -16.487 1 95.5 138 PHE B C 1
ATOM 3459 O O . PHE B 1 138 ? 22.998 -5.702 -16.598 1 95.5 138 PHE B O 1
ATOM 3466 N N . VAL B 1 139 ? 24.704 -4.538 -17.439 1 96.41 139 VAL B N 1
ATOM 3467 C CA . VAL B 1 139 ? 24.738 -5.272 -18.7 1 96.41 139 VAL B CA 1
ATOM 3468 C C . VAL B 1 139 ? 25.106 -6.731 -18.438 1 96.41 139 VAL B C 1
ATOM 3470 O O . VAL B 1 139 ? 24.504 -7.642 -19.011 1 96.41 139 VAL B O 1
ATOM 3473 N N . LEU B 1 140 ? 26.06 -6.99 -17.58 1 96.62 140 LEU B N 1
ATOM 3474 C CA . LEU B 1 140 ? 26.441 -8.351 -17.222 1 96.62 140 LEU B CA 1
ATOM 3475 C C . LEU B 1 140 ? 25.268 -9.097 -16.595 1 96.62 140 LEU B C 1
ATOM 3477 O O . LEU B 1 140 ? 25.071 -10.286 -16.857 1 96.62 140 LEU B O 1
ATOM 3481 N N . ALA B 1 141 ? 24.467 -8.413 -15.76 1 96.17 141 ALA B N 1
ATOM 3482 C CA . ALA B 1 141 ? 23.308 -9.024 -15.114 1 96.17 141 ALA B CA 1
ATOM 3483 C C . ALA B 1 141 ? 22.278 -9.472 -16.147 1 96.17 141 ALA B C 1
ATOM 3485 O O . ALA B 1 141 ? 21.68 -10.542 -16.013 1 96.17 141 ALA B O 1
ATOM 3486 N N . ILE B 1 142 ? 22.126 -8.673 -17.24 1 96.68 142 ILE B N 1
ATOM 3487 C CA . ILE B 1 142 ? 21.17 -9.003 -18.29 1 96.68 142 ILE B CA 1
ATOM 3488 C C . ILE B 1 142 ? 21.696 -10.174 -19.118 1 96.68 142 ILE B C 1
ATOM 3490 O O . ILE B 1 142 ? 20.945 -11.093 -19.453 1 96.68 142 ILE B O 1
ATOM 3494 N N . LEU B 1 143 ? 22.96 -10.228 -19.396 1 96.43 143 LEU B N 1
ATOM 3495 C CA . LEU B 1 143 ? 23.561 -11.237 -20.262 1 96.43 143 LEU B CA 1
ATOM 3496 C C . LEU B 1 143 ? 23.623 -12.589 -19.56 1 96.43 143 LEU B C 1
ATOM 3498 O O . LEU B 1 143 ? 23.46 -13.632 -20.197 1 96.43 143 LEU B O 1
ATOM 3502 N N . TYR B 1 144 ? 23.814 -12.655 -18.27 1 96.45 144 TYR B N 1
ATOM 3503 C CA . TYR B 1 144 ? 24.03 -13.9 -17.541 1 96.45 144 TYR B CA 1
ATOM 3504 C C . TYR B 1 144 ? 22.843 -14.216 -16.638 1 96.45 144 TYR B C 1
ATOM 3506 O O . TYR B 1 144 ? 22.998 -14.876 -15.608 1 96.45 144 TYR B O 1
ATOM 3514 N N . ARG B 1 145 ? 21.672 -13.732 -17.005 1 96.49 145 ARG B N 1
ATOM 3515 C CA . ARG B 1 145 ? 20.454 -14.017 -16.254 1 96.49 145 ARG B CA 1
ATOM 3516 C C . ARG B 1 145 ? 19.929 -15.413 -16.57 1 96.49 145 ARG B C 1
ATOM 3518 O O . ARG B 1 145 ? 20.16 -15.936 -17.662 1 96.49 145 ARG B O 1
ATOM 3525 N N . VAL B 1 146 ? 19.306 -15.981 -15.59 1 95.58 146 VAL B N 1
ATOM 3526 C CA . VAL B 1 146 ? 18.672 -17.286 -15.743 1 95.58 146 VAL B CA 1
ATOM 3527 C C . VAL B 1 146 ? 17.181 -17.176 -15.431 1 95.58 146 VAL B C 1
ATOM 3529 O O . VAL B 1 146 ? 16.794 -16.582 -14.422 1 95.58 146 VAL B O 1
ATOM 3532 N N . ALA B 1 147 ? 16.323 -17.637 -16.324 1 95.99 147 ALA B N 1
ATOM 3533 C CA . ALA B 1 147 ? 14.883 -17.772 -16.122 1 95.99 147 ALA B CA 1
ATOM 3534 C C . ALA B 1 147 ? 14.362 -19.068 -16.735 1 95.99 147 ALA B C 1
ATOM 3536 O O . ALA B 1 147 ? 14.368 -19.231 -17.958 1 95.99 147 ALA B O 1
ATOM 3537 N N . ARG B 1 148 ? 13.992 -20.003 -15.873 1 94.94 148 ARG B N 1
ATOM 3538 C CA . ARG B 1 148 ? 13.516 -21.29 -16.371 1 94.94 148 ARG B CA 1
ATOM 3539 C C . ARG B 1 148 ? 12.408 -21.845 -15.482 1 94.94 148 ARG B C 1
ATOM 3541 O O . ARG B 1 148 ? 12.275 -21.444 -14.324 1 94.94 148 ARG B O 1
ATOM 3548 N N . ILE B 1 149 ? 11.618 -22.692 -16.077 1 94.75 149 ILE B N 1
ATOM 3549 C CA . ILE B 1 149 ? 10.598 -23.429 -15.34 1 94.75 149 ILE B CA 1
ATOM 3550 C C . ILE B 1 149 ? 11.09 -24.845 -15.052 1 94.75 149 ILE B C 1
ATOM 3552 O O . ILE B 1 149 ? 11.501 -25.564 -15.967 1 94.75 149 ILE B O 1
ATOM 3556 N N . ASP B 1 150 ? 11.106 -25.209 -13.845 1 92.7 150 ASP B N 1
ATOM 3557 C CA . ASP B 1 150 ? 11.602 -26.527 -13.462 1 92.7 150 ASP B CA 1
ATOM 3558 C C . ASP B 1 150 ? 10.563 -27.609 -13.75 1 92.7 150 ASP B C 1
ATOM 3560 O O . ASP B 1 150 ? 9.496 -27.323 -14.295 1 92.7 150 ASP B O 1
ATOM 3564 N N . ASP B 1 151 ? 10.797 -28.872 -13.441 1 90.65 151 ASP B N 1
ATOM 3565 C CA . ASP B 1 151 ? 9.959 -30.031 -13.73 1 90.65 151 ASP B CA 1
ATOM 3566 C C . ASP B 1 151 ? 8.652 -29.974 -12.943 1 90.65 151 ASP B C 1
ATOM 3568 O O . ASP B 1 151 ? 7.646 -30.553 -13.357 1 90.65 151 ASP B O 1
ATOM 3572 N N . LYS B 1 152 ? 8.7 -29.249 -11.845 1 89.87 152 LYS B N 1
ATOM 3573 C CA . LYS B 1 152 ? 7.504 -29.133 -11.015 1 89.87 152 LYS B CA 1
ATOM 3574 C C . LYS B 1 152 ? 6.659 -27.933 -11.433 1 89.87 152 LYS B C 1
ATOM 3576 O O . LYS B 1 152 ? 5.638 -27.639 -10.809 1 89.87 152 LYS B O 1
ATOM 3581 N N . GLY B 1 153 ? 7.177 -27.197 -12.502 1 92.06 153 GLY B N 1
ATOM 3582 C CA . GLY B 1 153 ? 6.438 -26.053 -13.012 1 92.06 153 GLY B CA 1
ATOM 3583 C C . GLY B 1 153 ? 6.759 -24.763 -12.281 1 92.06 153 GLY B C 1
ATOM 3584 O O . GLY B 1 153 ? 6.103 -23.741 -12.497 1 92.06 153 GLY B O 1
ATOM 3585 N N . GLN B 1 154 ? 7.765 -24.824 -11.427 1 94.05 154 GLN B N 1
ATOM 3586 C CA . GLN B 1 154 ? 8.111 -23.658 -10.621 1 94.05 154 GLN B CA 1
ATOM 3587 C C . GLN B 1 154 ? 9.12 -22.77 -11.342 1 94.05 154 GLN B C 1
ATOM 3589 O O . GLN B 1 154 ? 10.029 -23.269 -12.009 1 94.05 154 GLN B O 1
ATOM 3594 N N . CYS B 1 155 ? 8.954 -21.536 -11.2 1 95.41 155 CYS B N 1
ATOM 3595 C CA . CYS B 1 155 ? 9.838 -20.541 -11.795 1 95.41 155 CYS B CA 1
ATOM 3596 C C . CYS B 1 155 ? 11.144 -20.436 -11.016 1 95.41 155 CYS B C 1
ATOM 3598 O O . CYS B 1 155 ? 11.131 -20.236 -9.8 1 95.41 155 CYS B O 1
ATOM 3600 N N . GLN B 1 156 ? 12.32 -20.595 -11.729 1 96.46 156 GLN B N 1
ATOM 3601 C CA . GLN B 1 156 ? 13.653 -20.393 -11.171 1 96.46 156 GLN B CA 1
ATOM 3602 C C . GLN B 1 156 ? 14.379 -19.253 -11.879 1 96.46 156 GLN B C 1
ATOM 3604 O O . GLN B 1 156 ? 14.491 -19.249 -13.107 1 96.46 156 GLN B O 1
ATOM 3609 N N . ILE B 1 157 ? 14.756 -18.334 -11.075 1 96.66 157 ILE B N 1
ATOM 3610 C CA . ILE B 1 157 ? 15.442 -17.177 -11.641 1 96.66 157 ILE B CA 1
ATOM 3611 C C . ILE B 1 157 ? 16.695 -16.869 -10.823 1 96.66 157 ILE B C 1
ATOM 3613 O O . ILE B 1 157 ? 16.81 -17.292 -9.67 1 96.66 157 ILE B O 1
ATOM 3617 N N . GLY B 1 158 ? 17.668 -16.114 -11.481 1 95.32 158 GLY B N 1
ATOM 3618 C CA . GLY B 1 158 ? 18.888 -15.699 -10.808 1 95.32 158 GLY B CA 1
ATOM 3619 C C . GLY B 1 158 ? 19.977 -15.253 -11.766 1 95.32 158 GLY B C 1
ATOM 3620 O O . GLY B 1 158 ? 19.701 -14.947 -12.928 1 95.32 158 GLY B O 1
ATOM 3621 N N . LEU B 1 159 ? 21.108 -14.999 -11.22 1 95.17 159 LEU B N 1
ATOM 3622 C CA . LEU B 1 159 ? 22.292 -14.592 -11.969 1 95.17 159 LEU B CA 1
ATOM 3623 C C . LEU B 1 159 ? 23.402 -15.629 -11.838 1 95.17 159 LEU B C 1
ATOM 3625 O O . LEU B 1 159 ? 23.637 -16.159 -10.75 1 95.17 159 LEU B O 1
ATOM 3629 N N . LEU B 1 160 ? 24.031 -15.89 -12.966 1 95.16 160 LEU B N 1
ATOM 3630 C CA . LEU B 1 160 ? 25.175 -16.795 -12.942 1 95.16 160 LEU B CA 1
ATOM 3631 C C . LEU B 1 160 ? 26.383 -16.126 -12.294 1 95.16 160 LEU B C 1
ATOM 3633 O O . LEU B 1 160 ? 26.393 -14.908 -12.098 1 95.16 160 LEU B O 1
ATOM 3637 N N . ARG B 1 161 ? 27.451 -16.787 -12.008 1 93.41 161 ARG B N 1
ATOM 3638 C CA . ARG B 1 161 ? 28.613 -16.356 -11.236 1 93.41 161 ARG B CA 1
ATOM 3639 C C . ARG B 1 161 ? 29.331 -15.201 -11.927 1 93.41 161 ARG B C 1
ATOM 3641 O O . ARG B 1 161 ? 29.763 -14.251 -11.272 1 93.41 161 ARG B O 1
ATOM 3648 N N . PRO B 1 162 ? 29.448 -15.194 -13.194 1 93.96 162 PRO B N 1
ATOM 3649 C CA . PRO B 1 162 ? 30.165 -14.096 -13.846 1 93.96 162 PRO B CA 1
ATOM 3650 C C . PRO B 1 162 ? 29.466 -12.75 -13.674 1 93.96 162 PRO B C 1
ATOM 3652 O O . PRO B 1 162 ? 30.085 -11.7 -13.867 1 93.96 162 PRO B O 1
ATOM 3655 N N . ALA B 1 163 ? 28.246 -12.777 -13.38 1 94.26 163 ALA B N 1
ATOM 3656 C CA . ALA B 1 163 ? 27.516 -11.536 -13.136 1 94.26 163 ALA B CA 1
ATOM 3657 C C . ALA B 1 163 ? 27.352 -11.28 -11.641 1 94.26 163 ALA B C 1
ATOM 3659 O O . ALA B 1 163 ? 27.573 -10.163 -11.167 1 94.26 163 ALA B O 1
ATOM 3660 N N . ALA B 1 164 ? 27.034 -12.328 -10.828 1 93.47 164 ALA B N 1
ATOM 3661 C CA . ALA B 1 164 ? 26.701 -12.19 -9.413 1 93.47 164 ALA B CA 1
ATOM 3662 C C . ALA B 1 164 ? 27.922 -11.771 -8.6 1 93.47 164 ALA B C 1
ATOM 3664 O O . ALA B 1 164 ? 27.825 -10.914 -7.718 1 93.47 164 ALA B O 1
ATOM 3665 N N . VAL B 1 165 ? 29.086 -12.284 -8.901 1 92.94 165 VAL B N 1
ATOM 3666 C CA . VAL B 1 165 ? 30.279 -12.017 -8.104 1 92.94 165 VAL B CA 1
ATOM 3667 C C . VAL B 1 165 ? 30.757 -10.588 -8.352 1 92.94 165 VAL B C 1
ATOM 3669 O O . VAL B 1 165 ? 30.942 -9.816 -7.408 1 92.94 165 VAL B O 1
ATOM 3672 N N . PRO B 1 166 ? 30.968 -10.175 -9.62 1 93.36 166 PRO B N 1
ATOM 3673 C CA . PRO B 1 166 ? 31.329 -8.774 -9.848 1 93.36 166 PRO B CA 1
ATOM 3674 C C . PRO B 1 166 ? 30.311 -7.799 -9.259 1 93.36 166 PRO B C 1
ATOM 3676 O O . PRO B 1 166 ? 30.685 -6.728 -8.776 1 93.36 166 PRO B O 1
ATOM 3679 N N . PHE B 1 167 ? 29.072 -8.185 -9.317 1 93.45 167 PHE B N 1
ATOM 3680 C CA . PHE B 1 167 ? 28.021 -7.363 -8.73 1 93.45 167 PHE B CA 1
ATOM 3681 C C . PHE B 1 167 ? 28.246 -7.185 -7.233 1 93.45 167 PHE B C 1
ATOM 3683 O O . PHE B 1 167 ? 28.243 -6.06 -6.729 1 93.45 167 PHE B O 1
ATOM 3690 N N . MET B 1 168 ? 28.483 -8.224 -6.533 1 92.11 168 MET B N 1
ATOM 3691 C CA . MET B 1 168 ? 28.696 -8.19 -5.089 1 92.11 168 MET B CA 1
ATOM 3692 C C . MET B 1 168 ? 29.957 -7.405 -4.743 1 92.11 168 MET B C 1
ATOM 3694 O O . MET B 1 168 ? 29.942 -6.563 -3.844 1 92.11 168 MET B O 1
ATOM 3698 N N . VAL B 1 169 ? 31.06 -7.644 -5.436 1 93.4 169 VAL B N 1
ATOM 3699 C CA . VAL B 1 169 ? 32.341 -6.997 -5.17 1 93.4 169 VAL B CA 1
ATOM 3700 C C . VAL B 1 169 ? 32.215 -5.491 -5.393 1 93.4 169 VAL B C 1
ATOM 3702 O O . VAL B 1 169 ? 32.661 -4.695 -4.564 1 93.4 169 VAL B O 1
ATOM 3705 N N . TYR B 1 170 ? 31.634 -5.173 -6.457 1 93.79 170 TYR B N 1
ATOM 3706 C CA . TYR B 1 170 ? 31.449 -3.758 -6.757 1 93.79 170 TYR B CA 1
ATOM 3707 C C . TYR B 1 170 ? 30.612 -3.076 -5.681 1 93.79 170 TYR B C 1
ATOM 3709 O O . TYR B 1 170 ? 30.956 -1.988 -5.214 1 93.79 170 TYR B O 1
ATOM 3717 N N . ASP B 1 171 ? 29.544 -3.668 -5.328 1 91.66 171 ASP B N 1
ATOM 3718 C CA . ASP B 1 171 ? 28.653 -3.107 -4.317 1 91.66 171 ASP B CA 1
ATOM 3719 C C . ASP B 1 171 ? 29.387 -2.898 -2.995 1 91.66 171 ASP B C 1
ATOM 3721 O O . ASP B 1 171 ? 29.253 -1.847 -2.364 1 91.66 171 ASP B O 1
ATOM 3725 N N . ILE B 1 172 ? 30.162 -3.806 -2.602 1 92.27 172 ILE B N 1
ATOM 3726 C CA . ILE B 1 172 ? 30.907 -3.718 -1.351 1 92.27 172 ILE B CA 1
ATOM 3727 C C . ILE B 1 172 ? 31.944 -2.601 -1.445 1 92.27 172 ILE B C 1
ATOM 3729 O O . ILE B 1 172 ? 32.093 -1.804 -0.516 1 92.27 172 ILE B O 1
ATOM 3733 N N . LEU B 1 173 ? 32.6 -2.452 -2.552 1 94.01 173 LEU B N 1
ATOM 3734 C CA . LEU B 1 173 ? 33.659 -1.463 -2.724 1 94.01 173 LEU B CA 1
ATOM 3735 C C . LEU B 1 173 ? 33.092 -0.048 -2.685 1 94.01 173 LEU B C 1
ATOM 3737 O O . LEU B 1 173 ? 33.578 0.799 -1.933 1 94.01 173 LEU B O 1
ATOM 3741 N N . ILE B 1 174 ? 32.052 0.148 -3.445 1 93.24 174 ILE B N 1
ATOM 3742 C CA . ILE B 1 174 ? 31.517 1.502 -3.539 1 93.24 174 ILE B CA 1
ATOM 3743 C C . ILE B 1 174 ? 30.845 1.884 -2.222 1 93.24 174 ILE B C 1
ATOM 3745 O O . ILE B 1 174 ? 31 3.009 -1.741 1 93.24 174 ILE B O 1
ATOM 3749 N N . SER B 1 175 ? 30.122 0.961 -1.647 1 92.23 175 SER B N 1
ATOM 3750 C CA . SER B 1 175 ? 29.466 1.236 -0.373 1 92.23 175 SER B CA 1
ATOM 3751 C C . SER B 1 175 ? 30.488 1.478 0.733 1 92.23 175 SER B C 1
ATOM 3753 O O . SER B 1 175 ? 30.314 2.375 1.561 1 92.23 175 SER B O 1
ATOM 3755 N N . SER B 1 176 ? 31.518 0.749 0.736 1 92.51 176 SER B N 1
ATOM 3756 C CA . SER B 1 176 ? 32.571 0.931 1.73 1 92.51 176 SER B CA 1
ATOM 3757 C C . SER B 1 176 ? 33.304 2.252 1.522 1 92.51 176 SER B C 1
ATOM 3759 O O . SER B 1 176 ? 33.65 2.935 2.488 1 92.51 176 SER B O 1
ATOM 3761 N N . TRP B 1 177 ? 33.571 2.569 0.296 1 93.86 177 TRP B N 1
ATOM 3762 C CA . TRP B 1 177 ? 34.218 3.837 -0.025 1 93.86 177 TRP B CA 1
ATOM 3763 C C . TRP B 1 177 ? 33.389 5.014 0.479 1 93.86 177 TRP B C 1
ATOM 3765 O O . TRP B 1 177 ? 33.894 5.869 1.211 1 93.86 177 TRP B O 1
ATOM 3775 N N . LEU B 1 178 ? 32.137 5.044 0.179 1 91.91 178 LEU B N 1
ATOM 3776 C CA . LEU B 1 178 ? 31.262 6.142 0.577 1 91.91 178 LEU B CA 1
ATOM 3777 C C . LEU B 1 178 ? 31.087 6.175 2.092 1 91.91 178 LEU B C 1
ATOM 3779 O O . LEU B 1 178 ? 31.062 7.25 2.695 1 91.91 178 LEU B O 1
ATOM 3783 N N . THR B 1 179 ? 31.004 5.005 2.699 1 90.46 179 THR B N 1
ATOM 3784 C CA . THR B 1 179 ? 30.906 4.905 4.15 1 90.46 179 THR B CA 1
ATOM 3785 C C . THR B 1 179 ? 32.168 5.446 4.816 1 90.46 179 THR B C 1
ATOM 3787 O O . THR B 1 179 ? 32.09 6.168 5.812 1 90.46 179 THR B O 1
ATOM 3790 N N . ALA B 1 180 ? 33.32 5.149 4.262 1 91.93 180 ALA B N 1
ATOM 3791 C CA . ALA B 1 180 ? 34.589 5.635 4.797 1 91.93 180 ALA B CA 1
ATOM 3792 C C . ALA B 1 180 ? 34.659 7.158 4.746 1 91.93 180 ALA B C 1
ATOM 3794 O O . ALA B 1 180 ? 35.25 7.789 5.625 1 91.93 180 ALA B O 1
ATOM 3795 N N . LEU B 1 181 ? 34.108 7.744 3.762 1 90.97 181 LEU B N 1
ATOM 3796 C CA . LEU B 1 181 ? 34.1 9.199 3.648 1 90.97 181 LEU B CA 1
ATOM 3797 C C . LEU B 1 181 ? 33.286 9.828 4.774 1 90.97 181 LEU B C 1
ATOM 3799 O O . LEU B 1 181 ? 33.62 10.913 5.256 1 90.97 181 LEU B O 1
ATOM 3803 N N . PHE B 1 182 ? 32.252 9.16 5.208 1 89.96 182 PHE B N 1
ATOM 3804 C CA . PHE B 1 182 ? 31.487 9.664 6.342 1 89.96 182 PHE B CA 1
ATOM 3805 C C . PHE B 1 182 ? 32.276 9.512 7.637 1 89.96 182 PHE B C 1
ATOM 3807 O O . PHE B 1 182 ? 32.203 10.371 8.518 1 89.96 182 PHE B O 1
ATOM 3814 N N . VAL B 1 183 ? 32.979 8.374 7.767 1 89.13 183 VAL B N 1
ATOM 3815 C CA . VAL B 1 183 ? 33.842 8.191 8.929 1 89.13 183 VAL B CA 1
ATOM 3816 C C . VAL B 1 183 ? 34.902 9.29 8.964 1 89.13 183 VAL B C 1
ATOM 3818 O O . VAL B 1 183 ? 35.148 9.89 10.013 1 89.13 183 VAL B O 1
ATOM 3821 N N . HIS B 1 184 ? 35.515 9.573 7.871 1 88.45 184 HIS B N 1
ATOM 3822 C CA . HIS B 1 184 ? 36.522 10.623 7.761 1 88.45 184 HIS B CA 1
ATOM 3823 C C . HIS B 1 184 ? 35.939 11.985 8.122 1 88.45 184 HIS B C 1
ATOM 3825 O O . HIS B 1 184 ? 36.589 12.783 8.802 1 88.45 184 HIS B O 1
ATOM 3831 N N . ALA B 1 185 ? 34.774 12.254 7.697 1 83.35 185 ALA B N 1
ATOM 3832 C CA . ALA B 1 185 ? 34.109 13.519 7.996 1 83.35 185 ALA B CA 1
ATOM 3833 C C . ALA B 1 185 ? 33.84 13.656 9.492 1 83.35 185 ALA B C 1
ATOM 3835 O O . ALA B 1 185 ? 33.913 14.757 10.044 1 83.35 185 ALA B O 1
ATOM 3836 N N . LEU B 1 186 ? 33.512 12.549 10.133 1 85.29 186 LEU B N 1
ATOM 3837 C CA . LEU B 1 186 ? 33.212 12.558 11.56 1 85.29 186 LEU B CA 1
ATOM 3838 C C . LEU B 1 186 ? 34.483 12.748 12.382 1 85.29 186 LEU B C 1
ATOM 3840 O O . LEU B 1 186 ? 34.457 13.395 13.432 1 85.29 186 LEU B O 1
ATOM 3844 N N . ILE B 1 187 ? 35.537 12.153 11.83 1 84.95 187 ILE B N 1
ATOM 3845 C CA . ILE B 1 187 ? 36.802 12.264 12.547 1 84.95 187 ILE B CA 1
ATOM 3846 C C . ILE B 1 187 ? 37.448 13.615 12.25 1 84.95 187 ILE B C 1
ATOM 3848 O O . ILE B 1 187 ? 38.039 14.236 13.136 1 84.95 187 ILE B O 1
ATOM 3852 N N . SER B 1 188 ? 37.407 13.772 10.895 1 74.31 188 SER B N 1
ATOM 3853 C CA . SER B 1 188 ? 38.089 14.99 10.469 1 74.31 188 SER B CA 1
ATOM 3854 C C . SER B 1 188 ? 37.323 16.234 10.906 1 74.31 188 SER B C 1
ATOM 3856 O O . SER B 1 188 ? 36.091 16.227 10.953 1 74.31 188 SER B O 1
ATOM 3858 N N . SER B 1 189 ? 37.486 17.008 11.776 1 57.92 189 SER B N 1
ATOM 3859 C CA . SER B 1 189 ? 37.232 18.249 12.501 1 57.92 189 SER B CA 1
ATOM 3860 C C . SER B 1 189 ? 36.301 19.167 11.715 1 57.92 189 SER B C 1
ATOM 3862 O O . SER B 1 189 ? 36.686 19.707 10.676 1 57.92 189 SER B O 1
ATOM 3864 N N . THR B 1 190 ? 34.923 18.729 11.18 1 55.48 190 THR B N 1
ATOM 3865 C CA . THR B 1 190 ? 34.17 19.934 10.85 1 55.48 190 THR B CA 1
ATOM 3866 C C . THR B 1 190 ? 34.709 21.136 11.62 1 55.48 190 THR B C 1
ATOM 3868 O O . THR B 1 190 ? 34.126 21.548 12.625 1 55.48 190 THR B O 1
ATOM 3871 N N . SER B 1 191 ? 35.999 21.043 11.79 1 53.18 191 SER B N 1
ATOM 3872 C CA . SER B 1 191 ? 36.738 21.886 12.725 1 53.18 191 SER B CA 1
ATOM 3873 C C . SER B 1 191 ? 36.576 23.363 12.385 1 53.18 191 SER B C 1
ATOM 3875 O O . SER B 1 191 ? 36.768 24.228 13.242 1 53.18 191 SER B O 1
ATOM 3877 N N . LEU B 1 192 ? 36.455 23.441 11.006 1 54.55 192 LEU B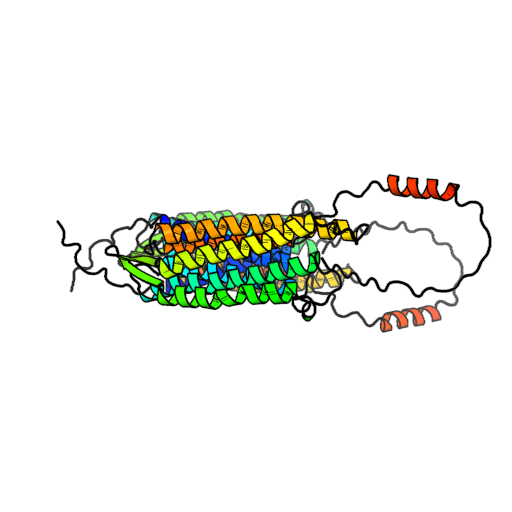 N 1
ATOM 3878 C CA . LEU B 1 192 ? 36.456 24.869 10.706 1 54.55 192 LEU B CA 1
ATOM 3879 C C . LEU B 1 192 ? 35.118 25.502 11.07 1 54.55 192 LEU B C 1
ATOM 3881 O O . LEU B 1 192 ? 34.992 26.729 11.091 1 54.55 192 LEU B O 1
ATOM 3885 N N . LEU B 1 193 ? 34.157 24.61 11.201 1 61.36 193 LEU B N 1
ATOM 3886 C CA . LEU B 1 193 ? 32.871 25.189 11.573 1 61.36 193 LEU B CA 1
ATOM 3887 C C . LEU B 1 193 ? 32.665 25.131 13.083 1 61.36 193 LEU B C 1
ATOM 3889 O O . LEU B 1 193 ? 33.244 24.279 13.76 1 61.36 193 LEU B O 1
ATOM 3893 N N . GLN B 1 194 ? 32.447 26.193 13.648 1 63.97 194 GLN B N 1
ATOM 3894 C CA . GLN B 1 194 ? 32.152 26.297 15.073 1 63.97 194 GLN B CA 1
ATOM 3895 C C . GLN B 1 194 ? 30.658 26.495 15.313 1 63.97 194 GLN B C 1
ATOM 3897 O O . GLN B 1 194 ? 29.932 26.925 14.414 1 63.97 194 GLN B O 1
ATOM 3902 N N . GLY B 1 195 ? 29.969 25.932 16.353 1 66.97 195 GLY B N 1
ATOM 3903 C CA . GLY B 1 195 ? 28.638 26.253 16.845 1 66.97 195 GLY B CA 1
ATOM 3904 C C . GLY B 1 195 ? 27.582 25.259 16.401 1 66.97 195 GLY B C 1
ATOM 3905 O O . GLY B 1 195 ? 27.863 24.066 16.264 1 66.97 195 GLY B O 1
ATOM 3906 N N . PRO B 1 196 ? 26.438 25.689 16.266 1 71.09 196 PRO B N 1
ATOM 3907 C CA . PRO B 1 196 ? 25.249 24.891 15.955 1 71.09 196 PRO B CA 1
ATOM 3908 C C . PRO B 1 196 ? 25.335 24.211 14.591 1 71.09 196 PRO B C 1
ATOM 3910 O O . PRO B 1 196 ? 24.828 23.099 14.419 1 71.09 196 PRO B O 1
ATOM 3913 N N . THR B 1 197 ? 26.048 24.814 13.675 1 75.62 197 THR B N 1
ATOM 3914 C CA . THR B 1 197 ? 26.168 24.255 12.333 1 75.62 197 THR B CA 1
ATOM 3915 C C . THR B 1 197 ? 27.047 23.007 12.343 1 75.62 197 THR B C 1
ATOM 3917 O O . THR B 1 197 ? 26.737 22.017 11.677 1 75.62 197 THR B O 1
ATOM 3920 N N . LYS B 1 198 ? 28.09 23.071 13.092 1 77.75 198 LYS B N 1
ATOM 3921 C CA . LYS B 1 198 ? 28.983 21.923 13.214 1 77.75 198 LYS B CA 1
ATOM 3922 C C . LYS B 1 198 ? 28.257 20.722 13.813 1 77.75 198 LYS B C 1
ATOM 3924 O O . LYS B 1 198 ? 28.412 19.596 13.337 1 77.75 198 LYS B O 1
ATOM 3929 N N . SER B 1 199 ? 27.508 21.035 14.849 1 81.4 199 SER B N 1
ATOM 3930 C CA . SER B 1 199 ? 26.774 19.964 15.516 1 81.4 199 SER B CA 1
ATOM 3931 C C . SER B 1 199 ? 25.741 19.339 14.584 1 81.4 199 SER B C 1
ATOM 3933 O O . SER B 1 199 ? 25.556 18.12 14.583 1 81.4 199 SER B O 1
ATOM 3935 N N . LYS B 1 200 ? 25.09 20.104 13.777 1 83.43 200 LYS B N 1
ATOM 3936 C CA . LYS B 1 200 ? 24.099 19.613 12.823 1 83.43 200 LYS B CA 1
ATOM 3937 C C . LYS B 1 200 ? 24.751 18.748 11.749 1 83.43 200 LYS B C 1
ATOM 3939 O O . LYS B 1 200 ? 24.227 17.69 11.394 1 83.43 200 LYS B O 1
ATOM 3944 N N . LEU B 1 201 ? 25.876 19.173 11.292 1 84.26 201 LEU B N 1
ATOM 3945 C CA . LEU B 1 201 ? 26.569 18.431 10.244 1 84.26 201 LEU B CA 1
ATOM 3946 C C . LEU B 1 201 ? 27.085 17.097 10.773 1 84.26 201 LEU B C 1
ATOM 3948 O O . LEU B 1 201 ? 27.059 16.09 10.061 1 84.26 201 LEU B O 1
ATOM 3952 N N . ARG B 1 202 ? 27.544 17.119 11.961 1 86.73 202 ARG B N 1
ATOM 3953 C CA . ARG B 1 202 ? 28.011 15.88 12.574 1 86.73 202 ARG B CA 1
ATOM 3954 C C . ARG B 1 202 ? 26.861 14.898 12.77 1 86.73 202 ARG B C 1
ATOM 3956 O O . ARG B 1 202 ? 27.032 13.69 12.594 1 86.73 202 ARG B O 1
ATOM 3963 N N . ALA B 1 203 ? 25.769 15.426 13.118 1 86.96 203 ALA B N 1
ATOM 3964 C CA . ALA B 1 203 ? 24.589 14.583 13.296 1 86.96 203 ALA B CA 1
ATOM 3965 C C . ALA B 1 203 ? 24.164 13.949 11.975 1 86.96 203 ALA B C 1
ATOM 3967 O O . ALA B 1 203 ? 23.829 12.763 11.927 1 86.96 203 ALA B O 1
ATOM 3968 N N . VAL B 1 204 ? 24.192 14.725 10.977 1 87.07 204 VAL B N 1
ATOM 3969 C CA . VAL B 1 204 ? 23.844 14.228 9.65 1 87.07 204 VAL B CA 1
ATOM 3970 C C . VAL B 1 204 ? 24.843 13.156 9.221 1 87.07 204 VAL B C 1
ATOM 3972 O O . VAL B 1 204 ? 24.452 12.105 8.706 1 87.07 204 VAL B O 1
ATOM 3975 N N . ALA B 1 205 ? 26.081 13.408 9.45 1 88.8 205 ALA B N 1
ATOM 3976 C CA . ALA B 1 205 ? 27.125 12.456 9.078 1 88.8 205 ALA B CA 1
ATOM 3977 C C . ALA B 1 205 ? 26.975 11.148 9.849 1 88.8 205 ALA B C 1
ATOM 3979 O O . ALA B 1 205 ? 27.123 10.064 9.279 1 88.8 205 ALA B O 1
ATOM 3980 N N . ARG B 1 206 ? 26.729 11.231 11.102 1 90.75 206 ARG B N 1
ATOM 3981 C CA . ARG B 1 206 ? 26.579 10.043 11.936 1 90.75 206 ARG B CA 1
ATOM 3982 C C . ARG B 1 206 ? 25.371 9.219 11.503 1 90.75 206 ARG B C 1
ATOM 3984 O O . ARG B 1 206 ? 25.455 7.994 11.393 1 90.75 206 ARG B O 1
ATOM 3991 N N . ARG B 1 207 ? 24.268 9.833 11.204 1 91.6 207 ARG B N 1
ATOM 3992 C CA . ARG B 1 207 ? 23.055 9.146 10.772 1 91.6 207 ARG B CA 1
ATOM 3993 C C . ARG B 1 207 ? 23.254 8.484 9.413 1 91.6 207 ARG B C 1
ATOM 3995 O O . ARG B 1 207 ? 22.801 7.359 9.192 1 91.6 207 ARG B O 1
ATOM 4002 N N . THR B 1 208 ? 23.923 9.179 8.589 1 90.95 208 THR B N 1
ATOM 4003 C CA . THR B 1 208 ? 24.158 8.633 7.257 1 90.95 208 THR B CA 1
ATOM 4004 C C . THR B 1 208 ? 25.134 7.462 7.317 1 90.95 208 THR B C 1
ATOM 4006 O O . THR B 1 208 ? 24.984 6.484 6.581 1 90.95 208 THR B O 1
ATOM 4009 N N . LEU B 1 209 ? 26.067 7.606 8.202 1 92.51 209 LEU B N 1
ATOM 4010 C CA . LEU B 1 209 ? 26.99 6.497 8.415 1 92.51 209 LEU B CA 1
ATOM 4011 C C . LEU B 1 209 ? 26.242 5.245 8.863 1 92.51 209 LEU B C 1
ATOM 4013 O O . LEU B 1 209 ? 26.452 4.162 8.313 1 92.51 209 LEU B O 1
ATOM 4017 N N . GLN B 1 210 ? 25.391 5.404 9.786 1 93.29 210 GLN B N 1
ATOM 4018 C CA . GLN B 1 210 ? 24.582 4.287 10.262 1 93.29 210 GLN B CA 1
ATOM 4019 C C . GLN B 1 210 ? 23.706 3.727 9.146 1 93.29 210 GLN B C 1
ATOM 4021 O O . GLN B 1 210 ? 23.601 2.509 8.984 1 93.29 210 GLN B O 1
ATOM 4026 N N . GLY B 1 211 ? 23.068 4.584 8.417 1 92.07 211 GLY B N 1
ATOM 4027 C CA . GLY B 1 211 ? 22.253 4.159 7.29 1 92.07 211 GLY B CA 1
ATOM 4028 C C . GLY B 1 211 ? 23.041 3.402 6.237 1 92.07 211 GLY B C 1
ATOM 4029 O O . GLY B 1 211 ? 22.572 2.39 5.712 1 92.07 211 GLY B O 1
ATOM 4030 N N . SER B 1 212 ? 24.22 3.844 5.961 1 92.81 212 SER B N 1
ATOM 4031 C CA . SER B 1 212 ? 25.051 3.217 4.938 1 92.81 212 SER B CA 1
ATOM 4032 C C . SER B 1 212 ? 25.53 1.84 5.383 1 92.81 212 SER B C 1
ATOM 4034 O O . SER B 1 212 ? 25.588 0.907 4.579 1 92.81 212 SER B O 1
ATOM 4036 N N . LEU B 1 213 ? 25.882 1.706 6.611 1 92.39 213 LEU B N 1
ATOM 4037 C CA . LEU B 1 213 ? 26.281 0.41 7.15 1 92.39 213 LEU B CA 1
ATOM 4038 C C . LEU B 1 213 ? 25.13 -0.588 7.074 1 92.39 213 LEU B C 1
ATOM 4040 O O . LEU B 1 213 ? 25.328 -1.742 6.687 1 92.39 213 LEU B O 1
ATOM 4044 N N . PHE B 1 214 ? 24.01 -0.133 7.413 1 93.22 214 PHE B N 1
ATOM 4045 C CA . PHE B 1 214 ? 22.809 -0.956 7.326 1 93.22 214 PHE B CA 1
ATOM 4046 C C . PHE B 1 214 ? 22.548 -1.382 5.887 1 93.22 214 PHE B C 1
ATOM 4048 O O . PHE B 1 214 ? 22.282 -2.555 5.619 1 93.22 214 PHE B O 1
ATOM 4055 N N . ALA B 1 215 ? 22.611 -0.499 4.951 1 91.11 215 ALA B N 1
ATOM 4056 C CA . ALA B 1 215 ? 22.385 -0.776 3.535 1 91.11 215 ALA B CA 1
ATOM 4057 C C . ALA B 1 215 ? 23.406 -1.778 3.004 1 91.11 215 ALA B C 1
ATOM 4059 O O . ALA B 1 215 ? 23.066 -2.658 2.21 1 91.11 215 ALA B O 1
ATOM 4060 N N . LEU B 1 216 ? 24.628 -1.636 3.431 1 90.45 216 LEU B N 1
ATOM 4061 C CA . LEU B 1 216 ? 25.696 -2.532 3.001 1 90.45 216 LEU B CA 1
ATOM 4062 C C . LEU B 1 216 ? 25.422 -3.962 3.454 1 90.45 216 LEU B C 1
ATOM 4064 O O . LEU B 1 216 ? 25.547 -4.902 2.666 1 90.45 216 LEU B O 1
ATOM 4068 N N . VAL B 1 217 ? 24.988 -4.119 4.657 1 92.15 217 VAL B N 1
ATOM 4069 C CA . VAL B 1 217 ? 24.705 -5.443 5.202 1 92.15 217 VAL B CA 1
ATOM 4070 C C . VAL B 1 217 ? 23.536 -6.074 4.449 1 92.15 217 VAL B C 1
ATOM 4072 O O . VAL B 1 217 ? 23.594 -7.245 4.067 1 92.15 217 VAL B O 1
ATOM 4075 N N . LEU B 1 218 ? 22.522 -5.32 4.191 1 93.07 218 LEU B N 1
ATOM 4076 C CA . LEU B 1 218 ? 21.335 -5.818 3.503 1 93.07 218 LEU B CA 1
ATOM 4077 C C . LEU B 1 218 ? 21.668 -6.226 2.072 1 93.07 218 LEU B C 1
ATOM 4079 O O . LEU B 1 218 ? 21.249 -7.29 1.611 1 93.07 218 LEU B O 1
ATOM 4083 N N . SER B 1 219 ? 22.413 -5.405 1.397 1 90.85 219 SER B N 1
ATOM 4084 C CA . SER B 1 219 ? 22.77 -5.68 0.009 1 90.85 219 SER B CA 1
ATOM 4085 C C . SER B 1 219 ? 23.665 -6.911 -0.097 1 90.85 219 SER B C 1
ATOM 4087 O O . SER B 1 219 ? 23.491 -7.736 -0.996 1 90.85 219 SER B O 1
ATOM 4089 N N . CYS B 1 220 ? 24.606 -7.054 0.794 1 89.61 220 CYS B N 1
ATOM 4090 C CA . CYS B 1 220 ? 25.491 -8.213 0.795 1 89.61 220 CYS B CA 1
ATOM 4091 C C . CYS B 1 220 ? 24.71 -9.496 1.052 1 89.61 220 CYS B C 1
ATOM 4093 O O . CYS B 1 220 ? 24.937 -10.509 0.388 1 89.61 220 CYS B O 1
ATOM 4095 N N . ALA B 1 221 ? 23.801 -9.449 1.961 1 91.02 221 ALA B N 1
ATOM 4096 C CA . ALA B 1 221 ? 22.978 -10.617 2.264 1 91.02 221 ALA B CA 1
ATOM 4097 C C . ALA B 1 221 ? 22.132 -11.02 1.059 1 91.02 221 ALA B C 1
ATOM 4099 O O . ALA B 1 221 ? 22.018 -12.207 0.743 1 91.02 221 ALA B O 1
ATOM 4100 N N . ASN B 1 222 ? 21.592 -10.086 0.376 1 92.23 222 ASN B N 1
ATOM 4101 C CA . ASN B 1 222 ? 20.749 -10.355 -0.784 1 92.23 222 ASN B CA 1
ATOM 4102 C C . ASN B 1 222 ? 21.545 -10.986 -1.922 1 92.23 222 ASN B C 1
ATOM 4104 O O . ASN B 1 222 ? 21.156 -12.027 -2.454 1 92.23 222 ASN B O 1
ATOM 4108 N N . ILE B 1 223 ? 22.669 -10.436 -2.236 1 89.12 223 ILE B N 1
ATOM 4109 C CA . ILE B 1 223 ? 23.467 -10.937 -3.35 1 89.12 223 ILE B CA 1
ATOM 4110 C C . ILE B 1 223 ? 24.122 -12.26 -2.961 1 89.12 223 ILE B C 1
ATOM 4112 O O . ILE B 1 223 ? 24.289 -13.148 -3.801 1 89.12 223 ILE B O 1
ATOM 4116 N N . ALA B 1 224 ? 24.427 -12.396 -1.691 1 88.74 224 ALA B N 1
ATOM 4117 C CA . ALA B 1 224 ? 24.98 -13.66 -1.212 1 88.74 224 ALA B CA 1
ATOM 4118 C C . ALA B 1 224 ? 24.007 -14.811 -1.453 1 88.74 224 ALA B C 1
ATOM 4120 O O . ALA B 1 224 ? 24.424 -15.93 -1.76 1 88.74 224 ALA B O 1
ATOM 4121 N N . THR B 1 225 ? 22.745 -14.535 -1.297 1 89.65 225 THR B N 1
ATOM 4122 C CA . THR B 1 225 ? 21.746 -15.561 -1.579 1 89.65 225 THR B CA 1
ATOM 4123 C C . THR B 1 225 ? 21.766 -15.943 -3.056 1 89.65 225 THR B C 1
ATOM 4125 O O . THR B 1 225 ? 21.643 -17.121 -3.4 1 89.65 225 THR B O 1
ATOM 4128 N N . LEU B 1 226 ? 21.96 -14.998 -3.942 1 87.82 226 LEU B N 1
ATOM 4129 C CA . LEU B 1 226 ? 22.038 -15.262 -5.374 1 87.82 226 LEU B CA 1
ATOM 4130 C C . LEU B 1 226 ? 23.243 -16.138 -5.701 1 87.82 226 LEU B C 1
ATOM 4132 O O . LEU B 1 226 ? 23.141 -17.065 -6.507 1 87.82 226 LEU B O 1
ATOM 4136 N N . VAL B 1 227 ? 24.358 -15.81 -5.078 1 88.27 227 VAL B N 1
ATOM 4137 C CA . VAL B 1 227 ? 25.577 -16.579 -5.308 1 88.27 227 VAL B CA 1
ATOM 4138 C C . VAL B 1 227 ? 25.408 -17.992 -4.754 1 88.27 227 VAL B C 1
ATOM 4140 O O . VAL B 1 227 ? 25.828 -18.966 -5.383 1 88.27 227 VAL B O 1
ATOM 4143 N N . TYR B 1 228 ? 24.749 -18.064 -3.625 1 89.21 228 TYR B N 1
ATOM 4144 C CA . TYR B 1 228 ? 24.554 -19.344 -2.953 1 89.21 228 TYR B CA 1
ATOM 4145 C C . TYR B 1 228 ? 23.727 -20.291 -3.815 1 89.21 228 TYR B C 1
ATOM 4147 O O . TYR B 1 228 ? 24.049 -21.476 -3.931 1 89.21 228 TYR B O 1
ATOM 4155 N N . PHE B 1 229 ? 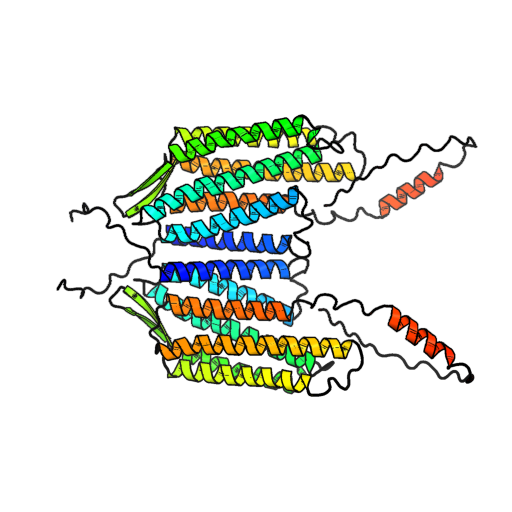22.701 -19.826 -4.54 1 91.76 229 PHE B N 1
ATOM 4156 C CA . PHE B 1 229 ? 21.808 -20.66 -5.337 1 91.76 229 PHE B CA 1
ATOM 4157 C C . PHE B 1 229 ? 22.333 -20.808 -6.76 1 91.76 229 PHE B C 1
ATOM 4159 O O . PHE B 1 229 ? 21.733 -21.51 -7.578 1 91.76 229 PHE B O 1
ATOM 4166 N N . GLU B 1 230 ? 23.413 -20.206 -7.071 1 90.13 230 GLU B N 1
ATOM 4167 C CA . GLU B 1 230 ? 24.101 -20.331 -8.352 1 90.13 230 GLU B CA 1
ATOM 4168 C C . GLU B 1 230 ? 23.152 -20.06 -9.516 1 90.13 230 GLU B C 1
ATOM 4170 O O . GLU B 1 230 ? 23.125 -20.815 -10.491 1 90.13 230 GLU B O 1
ATOM 4175 N N . GLY B 1 231 ? 22.224 -19.116 -9.31 1 84.89 231 GLY B N 1
ATOM 4176 C CA . GLY B 1 231 ? 21.355 -18.678 -10.39 1 84.89 231 GLY B CA 1
ATOM 4177 C C . GLY B 1 231 ? 20.067 -19.475 -10.48 1 84.89 231 GLY B C 1
ATOM 4178 O O . GLY B 1 231 ? 19.266 -19.268 -11.394 1 84.89 231 GLY B O 1
ATOM 4179 N N . HIS B 1 232 ? 19.815 -20.397 -9.527 1 90.85 232 HIS B N 1
ATOM 4180 C CA . HIS B 1 232 ? 18.624 -21.236 -9.592 1 90.85 232 HIS B CA 1
ATOM 4181 C C . HIS B 1 232 ? 17.79 -21.108 -8.322 1 90.85 232 HIS B C 1
ATOM 4183 O O . HIS B 1 232 ? 17.481 -22.11 -7.673 1 90.85 232 HIS B O 1
ATOM 4189 N N . GLU B 1 233 ? 17.511 -19.948 -8.092 1 93.44 233 GLU B N 1
ATOM 4190 C CA . GLU B 1 233 ? 16.664 -19.633 -6.946 1 93.44 233 GLU B CA 1
ATOM 4191 C C . GLU B 1 233 ? 15.192 -19.577 -7.345 1 93.44 233 GLU B C 1
ATOM 4193 O O . GLU B 1 233 ? 14.86 -19.149 -8.453 1 93.44 233 GLU B O 1
ATOM 4198 N N . ARG B 1 234 ? 14.358 -20.129 -6.43 1 95.17 234 ARG B N 1
ATOM 4199 C CA . ARG B 1 234 ? 12.936 -19.984 -6.724 1 95.17 234 ARG B CA 1
ATOM 4200 C C . ARG B 1 234 ? 12.567 -18.52 -6.938 1 95.17 234 ARG B C 1
ATOM 4202 O O . ARG B 1 234 ? 13.031 -17.644 -6.204 1 95.17 234 ARG B O 1
ATOM 4209 N N . GLY B 1 235 ? 11.815 -18.275 -7.889 1 96.07 235 GLY B N 1
ATOM 4210 C CA . GLY B 1 235 ? 11.439 -16.916 -8.244 1 96.07 235 GLY B CA 1
ATOM 4211 C C . GLY B 1 235 ? 10.858 -16.135 -7.08 1 96.07 235 GLY B C 1
ATOM 4212 O O . GLY B 1 235 ? 11.135 -14.944 -6.925 1 96.07 235 GLY B O 1
ATOM 4213 N N . LEU B 1 236 ? 10.061 -16.858 -6.241 1 95.91 236 LEU B N 1
ATOM 4214 C CA . LEU B 1 236 ? 9.418 -16.168 -5.128 1 95.91 236 LEU B CA 1
ATOM 4215 C C . LEU B 1 236 ? 10.451 -15.707 -4.105 1 95.91 236 LEU B C 1
ATOM 4217 O O . LEU B 1 236 ? 10.293 -14.648 -3.492 1 95.91 236 LEU B O 1
ATOM 4221 N N . ILE B 1 237 ? 11.56 -16.434 -3.907 1 95.36 237 ILE B N 1
ATOM 4222 C CA . ILE B 1 237 ? 12.593 -16.086 -2.938 1 95.36 237 ILE B CA 1
ATOM 4223 C C . ILE B 1 237 ? 13.403 -14.898 -3.451 1 95.36 237 ILE B C 1
ATOM 4225 O O . ILE B 1 237 ? 13.663 -13.948 -2.708 1 95.36 237 ILE B O 1
ATOM 4229 N N . CYS B 1 238 ? 13.762 -14.972 -4.685 1 95.27 238 CYS B N 1
ATOM 4230 C CA . CYS B 1 238 ? 14.513 -13.876 -5.286 1 95.27 238 CYS B CA 1
ATOM 4231 C C . CYS B 1 238 ? 13.723 -12.574 -5.223 1 95.27 238 CYS B C 1
ATOM 4233 O O . CYS B 1 238 ? 14.248 -11.544 -4.798 1 95.27 238 CYS B O 1
ATOM 4235 N N . LEU B 1 239 ? 12.479 -12.649 -5.6 1 96.64 239 LEU B N 1
ATOM 4236 C CA . LEU B 1 239 ? 11.628 -11.464 -5.583 1 96.64 239 LEU B CA 1
ATOM 4237 C C . LEU B 1 239 ? 11.439 -10.95 -4.16 1 96.64 239 LEU B C 1
ATOM 4239 O O . LEU B 1 239 ? 11.488 -9.742 -3.92 1 96.64 239 LEU B O 1
ATOM 4243 N N . ALA B 1 240 ? 11.229 -11.86 -3.252 1 96.53 240 ALA B N 1
ATOM 4244 C CA . ALA B 1 240 ? 10.994 -11.469 -1.865 1 96.53 240 ALA B CA 1
ATOM 4245 C C . ALA B 1 240 ? 12.233 -10.811 -1.263 1 96.53 240 ALA B C 1
ATOM 4247 O O . ALA B 1 240 ? 12.136 -9.764 -0.619 1 96.53 240 ALA B O 1
ATOM 4248 N N . THR B 1 241 ? 13.398 -11.381 -1.456 1 95.71 241 THR B N 1
ATOM 4249 C CA . THR B 1 241 ? 14.626 -10.854 -0.872 1 95.71 241 THR B CA 1
ATOM 4250 C C . THR B 1 241 ? 14.975 -9.498 -1.479 1 95.71 241 THR B C 1
ATOM 4252 O O . THR B 1 241 ? 15.393 -8.583 -0.767 1 95.71 241 THR B O 1
ATOM 4255 N N . CYS B 1 242 ? 14.815 -9.341 -2.75 1 96 242 CYS B N 1
ATOM 4256 C CA . CYS B 1 242 ? 15.061 -8.059 -3.401 1 96 242 CYS B CA 1
ATOM 4257 C C . CYS B 1 242 ? 14.078 -7.002 -2.913 1 96 242 CYS B C 1
ATOM 4259 O O . CYS B 1 242 ? 14.453 -5.846 -2.71 1 96 242 CYS B O 1
ATOM 4261 N N . THR B 1 243 ? 12.821 -7.431 -2.79 1 97.47 243 THR B N 1
ATOM 4262 C CA . THR B 1 243 ? 11.798 -6.505 -2.317 1 97.47 243 THR B CA 1
ATOM 4263 C C . THR B 1 243 ? 12.133 -5.998 -0.917 1 97.47 243 THR B C 1
ATOM 4265 O O . THR B 1 243 ? 12.039 -4.799 -0.647 1 97.47 243 THR B O 1
ATOM 4268 N N . ILE B 1 244 ? 12.521 -6.904 -0.064 1 96.98 244 ILE B N 1
ATOM 4269 C CA . ILE B 1 244 ? 12.884 -6.545 1.303 1 96.98 244 ILE B CA 1
ATOM 4270 C C . ILE B 1 244 ? 14.1 -5.621 1.288 1 96.98 244 ILE B C 1
ATOM 4272 O O . ILE B 1 244 ? 14.131 -4.614 1.999 1 96.98 244 ILE B O 1
ATOM 4276 N N . ASP B 1 245 ? 15.052 -5.924 0.501 1 96.35 245 ASP B N 1
ATOM 4277 C CA . ASP B 1 245 ? 16.272 -5.13 0.392 1 96.35 245 ASP B CA 1
ATOM 4278 C C . ASP B 1 245 ? 15.958 -3.699 -0.04 1 96.35 245 ASP B C 1
ATOM 4280 O O . ASP B 1 245 ? 16.327 -2.743 0.646 1 96.35 245 ASP B O 1
ATOM 4284 N N . VAL B 1 246 ? 15.23 -3.57 -1.101 1 96.85 246 VAL B N 1
ATOM 4285 C CA . VAL B 1 246 ? 14.924 -2.257 -1.661 1 96.85 246 VAL B CA 1
ATOM 4286 C C . VAL B 1 246 ? 14.072 -1.461 -0.675 1 96.85 246 VAL B C 1
ATOM 4288 O O . VAL B 1 246 ? 14.305 -0.267 -0.468 1 96.85 246 VAL B O 1
ATOM 4291 N N . THR B 1 247 ? 13.133 -2.122 -0.025 1 97.6 247 THR B N 1
ATOM 4292 C CA . THR B 1 247 ? 12.23 -1.447 0.9 1 97.6 247 THR B CA 1
ATOM 4293 C C . THR B 1 247 ? 12.973 -1.012 2.16 1 97.6 247 THR B C 1
ATOM 4295 O O . THR B 1 247 ? 12.822 0.124 2.614 1 97.6 247 THR B O 1
ATOM 4298 N N . LEU B 1 248 ? 13.784 -1.869 2.696 1 97.12 248 LEU B N 1
ATOM 4299 C CA . LEU B 1 248 ? 14.51 -1.53 3.915 1 97.12 248 LEU B CA 1
ATOM 4300 C C . LEU B 1 248 ? 15.526 -0.424 3.653 1 97.12 248 LEU B C 1
ATOM 4302 O O . LEU B 1 248 ? 15.78 0.41 4.525 1 97.12 248 LEU B O 1
ATOM 4306 N N . ASN B 1 249 ? 16.101 -0.403 2.523 1 96.13 249 ASN B N 1
ATOM 4307 C CA . ASN B 1 249 ? 16.986 0.701 2.163 1 96.13 249 ASN B CA 1
ATOM 4308 C C . ASN B 1 249 ? 16.226 2.02 2.068 1 96.13 249 ASN B C 1
ATOM 4310 O O . ASN B 1 249 ? 16.72 3.059 2.511 1 96.13 249 ASN B O 1
ATOM 4314 N N . ALA B 1 250 ? 15.042 1.924 1.469 1 96.1 250 ALA B N 1
ATOM 4315 C CA . ALA B 1 250 ? 14.212 3.123 1.403 1 96.1 250 ALA B CA 1
ATOM 4316 C C . ALA B 1 250 ? 13.829 3.604 2.8 1 96.1 250 ALA B C 1
ATOM 4318 O O . ALA B 1 250 ? 13.811 4.808 3.065 1 96.1 250 ALA B O 1
ATOM 4319 N N . MET B 1 251 ? 13.569 2.681 3.658 1 95.42 251 MET B N 1
ATOM 4320 C CA . MET B 1 251 ? 13.242 3.024 5.039 1 95.42 251 MET B CA 1
ATOM 4321 C C . MET B 1 251 ? 14.443 3.646 5.744 1 95.42 251 MET B C 1
ATOM 4323 O O . MET B 1 251 ? 14.291 4.59 6.522 1 95.42 251 MET B O 1
ATOM 4327 N N . ALA B 1 252 ? 15.583 3.139 5.507 1 94.25 252 ALA B N 1
ATOM 4328 C CA . ALA B 1 252 ? 16.804 3.69 6.089 1 94.25 252 ALA B CA 1
ATOM 4329 C C . ALA B 1 252 ? 17.021 5.133 5.645 1 94.25 252 ALA B C 1
ATOM 4331 O O . ALA B 1 252 ? 17.345 5.999 6.461 1 94.25 252 ALA B O 1
ATOM 4332 N N . ILE B 1 253 ? 16.804 5.33 4.41 1 93.69 253 ILE B N 1
ATOM 4333 C CA . ILE B 1 253 ? 16.97 6.679 3.88 1 93.69 253 ILE B CA 1
ATOM 4334 C C . ILE B 1 253 ? 15.908 7.601 4.474 1 93.69 253 ILE B C 1
ATOM 4336 O O . ILE B 1 253 ? 16.183 8.766 4.771 1 93.69 253 ILE B O 1
ATOM 4340 N N . HIS B 1 254 ? 14.715 7.082 4.616 1 92.49 254 HIS B N 1
ATOM 4341 C CA . HIS B 1 254 ? 13.671 7.852 5.281 1 92.49 254 HIS B CA 1
ATOM 4342 C C . HIS B 1 254 ? 14.1 8.265 6.685 1 92.49 254 HIS B C 1
ATOM 4344 O O . HIS B 1 254 ? 13.925 9.421 7.077 1 92.49 254 HIS B O 1
ATOM 4350 N N . TRP B 1 255 ? 14.628 7.394 7.373 1 91.3 255 TRP B N 1
ATOM 4351 C CA . TRP B 1 255 ? 15.074 7.639 8.741 1 91.3 255 TRP B CA 1
ATOM 4352 C C . TRP B 1 255 ? 16.199 8.668 8.77 1 91.3 255 TRP B C 1
ATOM 4354 O O . TRP B 1 255 ? 16.2 9.571 9.61 1 91.3 255 TRP B O 1
ATOM 4364 N N . VAL B 1 256 ? 17.086 8.583 7.847 1 90.99 256 VAL B N 1
ATOM 4365 C CA . VAL B 1 256 ? 18.232 9.483 7.77 1 90.99 256 VAL B CA 1
ATOM 4366 C C . VAL B 1 256 ? 17.757 10.899 7.451 1 90.99 256 VAL B C 1
ATOM 4368 O O . VAL B 1 256 ? 18.369 11.878 7.884 1 90.99 256 VAL B O 1
ATOM 4371 N N . THR B 1 257 ? 16.66 10.997 6.762 1 88.39 257 THR B N 1
ATOM 4372 C CA . THR B 1 257 ? 16.208 12.307 6.305 1 88.39 257 THR B CA 1
ATOM 4373 C C . THR B 1 257 ? 15.123 12.857 7.227 1 88.39 257 THR B C 1
ATOM 4375 O O . THR B 1 257 ? 14.676 13.993 7.059 1 88.39 257 THR B O 1
ATOM 4378 N N . SER B 1 258 ? 14.638 12.066 8.106 1 83.28 258 SER B N 1
ATOM 4379 C CA . SER B 1 258 ? 13.626 12.529 9.05 1 83.28 258 SER B CA 1
ATOM 4380 C C . SER B 1 258 ? 14.261 13.28 10.216 1 83.28 258 SER B C 1
ATOM 4382 O O . SER B 1 258 ? 15.348 12.922 10.674 1 83.28 258 SER B O 1
ATOM 4384 N N . ARG B 1 259 ? 14.03 14.655 10.36 1 64.37 259 ARG B N 1
ATOM 4385 C CA . ARG B 1 259 ? 14.581 15.555 11.367 1 64.37 259 ARG B CA 1
ATOM 4386 C C . ARG B 1 259 ? 14.525 14.926 12.755 1 64.37 259 ARG B C 1
ATOM 4388 O O . ARG B 1 259 ? 13.54 14.273 13.107 1 64.37 259 ARG B O 1
ATOM 4395 N N . ALA B 1 260 ? 15.699 14.682 13.322 1 51.82 260 ALA B N 1
ATOM 4396 C CA . ALA B 1 260 ? 15.72 14.368 14.749 1 51.82 260 ALA B CA 1
ATOM 4397 C C . ALA B 1 260 ? 14.841 15.336 15.536 1 51.82 260 ALA B C 1
ATOM 4399 O O . ALA B 1 260 ? 14.777 16.526 15.217 1 51.82 260 ALA B O 1
ATOM 4400 N N . GLY B 1 261 ? 13.673 15.073 15.996 1 42.56 261 GLY B N 1
ATOM 4401 C CA . GLY B 1 261 ? 12.952 15.969 16.886 1 42.56 261 GLY B CA 1
ATOM 4402 C C . GLY B 1 261 ? 13.856 16.956 17.6 1 42.56 261 GLY B C 1
ATOM 4403 O O . GLY B 1 261 ? 15.073 16.766 17.651 1 42.56 261 GLY B O 1
ATOM 4404 N N . PRO B 1 262 ? 13.426 18.219 17.846 1 38.6 262 PRO B N 1
ATOM 4405 C CA . PRO B 1 262 ? 14.226 19.127 18.671 1 38.6 262 PRO B CA 1
ATOM 4406 C C . PRO B 1 262 ? 15.019 18.397 19.753 1 38.6 262 PRO B C 1
ATOM 4408 O O . PRO B 1 262 ? 14.466 17.559 20.47 1 38.6 262 PRO B O 1
ATOM 4411 N N . SER B 1 263 ? 16.186 17.826 19.566 1 35.32 263 SER B N 1
ATOM 4412 C CA . SER B 1 263 ? 16.888 17.545 20.815 1 35.32 263 SER B CA 1
ATOM 4413 C C . SER B 1 263 ? 16.328 18.379 21.963 1 35.32 263 SER B C 1
ATOM 4415 O O . SER B 1 263 ? 15.765 19.452 21.74 1 35.32 263 SER B O 1
ATOM 4417 N N . HIS B 1 264 ? 16.425 17.922 23.282 1 34.27 264 HIS B N 1
ATOM 4418 C CA . HIS B 1 264 ? 16.132 18.611 24.534 1 34.27 264 HIS B CA 1
ATOM 4419 C C . HIS B 1 264 ? 16.526 20.082 24.458 1 34.27 264 HIS B C 1
ATOM 4421 O O . HIS B 1 264 ? 17.635 20.411 24.029 1 34.27 264 HIS B O 1
ATOM 4427 N N . ARG B 1 265 ? 15.544 21.032 24.557 1 34.77 265 ARG B N 1
ATOM 4428 C CA . ARG B 1 265 ? 15.689 22.409 25.02 1 34.77 265 ARG B CA 1
ATOM 4429 C C . ARG B 1 265 ? 16.944 22.571 25.871 1 34.77 265 ARG B C 1
ATOM 4431 O O . ARG B 1 265 ? 17.082 21.925 26.912 1 34.77 265 ARG B O 1
ATOM 4438 N N . GLU B 1 266 ? 18.123 22.729 25.426 1 34.37 266 GLU B N 1
ATOM 4439 C CA . GLU B 1 266 ? 19.093 23.345 26.326 1 34.37 266 GLU B CA 1
ATOM 4440 C C . GLU B 1 266 ? 18.406 24.261 27.335 1 34.37 266 GLU B C 1
ATOM 4442 O O . GLU B 1 266 ? 17.458 24.97 26.992 1 34.37 266 GLU B O 1
ATOM 4447 N N . ASN B 1 267 ? 18.457 23.944 28.687 1 33.22 267 ASN B N 1
ATOM 4448 C CA . ASN B 1 267 ? 18.054 24.755 29.831 1 33.22 267 ASN B CA 1
ATOM 4449 C C . ASN B 1 267 ? 18.29 26.241 29.577 1 33.22 267 ASN B C 1
ATOM 4451 O O . ASN B 1 267 ? 19.422 26.66 29.329 1 33.22 267 ASN B O 1
ATOM 4455 N N . PRO B 1 268 ? 17.363 26.983 29.166 1 38.52 268 PRO B N 1
ATOM 4456 C CA . PRO B 1 268 ? 17.537 28.437 29.117 1 38.52 268 PRO B CA 1
ATOM 4457 C C . PRO B 1 268 ? 18.49 28.953 30.193 1 38.52 268 PRO B C 1
ATOM 4459 O O . PRO B 1 268 ? 18.848 30.134 30.19 1 38.52 268 PRO B O 1
ATOM 4462 N N . HIS B 1 269 ? 18.593 28.127 31.286 1 37.81 269 HIS B N 1
ATOM 4463 C CA . HIS B 1 269 ? 19.337 28.682 32.411 1 37.81 269 HIS B CA 1
ATOM 4464 C C . HIS B 1 269 ? 20.802 28.9 32.05 1 37.81 269 HIS B C 1
ATOM 4466 O O . HIS B 1 269 ? 21.533 29.571 32.781 1 37.81 269 HIS B O 1
ATOM 4472 N N . GLN B 1 270 ? 21.267 28.08 31.075 1 34.51 270 GLN B N 1
ATOM 4473 C CA . GLN B 1 270 ? 22.702 28.307 30.946 1 34.51 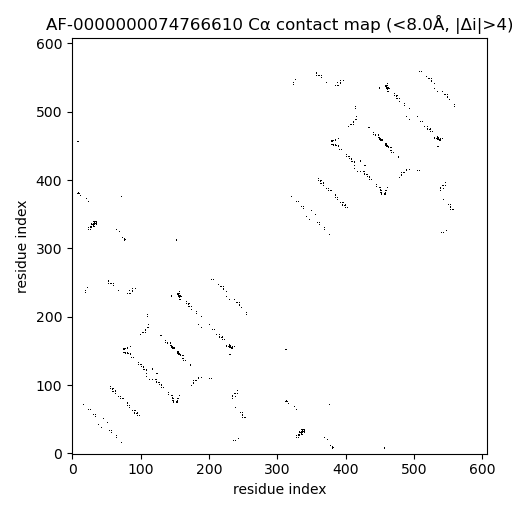270 GLN B CA 1
ATOM 4474 C C . GLN B 1 270 ? 22.991 29.535 30.087 1 34.51 270 GLN B C 1
ATOM 4476 O O . GLN B 1 270 ? 24.101 30.069 30.111 1 34.51 270 GLN B O 1
ATOM 4481 N N . GLN B 1 271 ? 22.036 29.832 29.176 1 35.77 271 GLN B N 1
ATOM 4482 C CA . GLN B 1 271 ? 22.37 31.045 28.435 1 35.77 271 GLN B CA 1
ATOM 4483 C C . GLN B 1 271 ? 22.247 32.281 29.321 1 35.77 271 GLN B C 1
ATOM 4485 O O . GLN B 1 271 ? 22.756 33.35 28.978 1 35.77 271 GLN B O 1
ATOM 4490 N N . GLU B 1 272 ? 21.32 32.181 30.337 1 35.34 272 GLU B N 1
ATOM 4491 C CA . GLU B 1 272 ? 21.268 33.353 31.205 1 35.34 272 GLU B CA 1
ATOM 4492 C C . GLU B 1 272 ? 22.589 33.552 31.943 1 35.34 272 GLU B C 1
ATOM 4494 O O . GLU B 1 272 ? 22.921 34.671 32.342 1 35.34 272 GLU B O 1
ATOM 4499 N N . GLN B 1 273 ? 23.223 32.372 32.21 1 36.22 273 GLN B N 1
ATOM 4500 C CA . GLN B 1 273 ? 24.376 32.563 33.083 1 36.22 273 GLN B CA 1
ATOM 4501 C C . GLN B 1 273 ? 25.544 33.186 32.323 1 36.22 273 GLN B C 1
ATOM 4503 O O . GLN B 1 273 ? 26.408 33.831 32.921 1 36.22 273 GLN B O 1
ATOM 4508 N N . TRP B 1 274 ? 25.605 32.772 30.987 1 37.69 274 TRP B N 1
ATOM 4509 C CA . TRP B 1 274 ? 26.778 33.358 30.346 1 37.69 274 TRP B CA 1
ATOM 4510 C C . TRP B 1 274 ? 26.585 34.853 30.119 1 37.69 274 TRP B C 1
ATOM 4512 O O . TRP B 1 274 ? 27.557 35.609 30.058 1 37.69 274 TRP B O 1
ATOM 4522 N N . SER B 1 275 ? 25.253 35.132 29.889 1 35.78 275 SER B N 1
ATOM 4523 C CA . SER B 1 275 ? 25.098 36.565 29.661 1 35.78 275 SER B CA 1
ATOM 4524 C C . SER B 1 275 ? 25.478 37.367 30.902 1 35.78 275 SER B C 1
ATOM 4526 O O . SER B 1 275 ? 25.897 38.522 30.796 1 35.78 275 SER B O 1
ATOM 4528 N N . SER B 1 276 ? 25.131 36.666 32.035 1 37.19 276 SER B N 1
ATOM 4529 C CA . SER B 1 276 ? 25.378 37.501 33.206 1 37.19 276 SER B CA 1
ATOM 4530 C C . SER B 1 276 ? 26.873 37.693 33.442 1 37.19 276 SER B C 1
ATOM 4532 O O . SER B 1 276 ? 27.279 38.6 34.171 1 37.19 276 SER B O 1
ATOM 4534 N N . ARG B 1 277 ? 27.615 36.572 33.122 1 37.93 277 ARG B N 1
ATOM 4535 C CA . ARG B 1 277 ? 29.005 36.736 33.534 1 37.93 277 ARG B CA 1
ATOM 4536 C C . ARG B 1 277 ? 29.729 37.732 32.634 1 37.93 277 ARG B C 1
ATOM 4538 O O . ARG B 1 277 ? 30.681 38.386 33.063 1 37.93 277 ARG B O 1
ATOM 4545 N N . GLU B 1 278 ? 29.352 37.55 31.329 1 35.36 278 GLU B N 1
ATOM 4546 C CA . GLU B 1 278 ? 30.156 38.393 30.45 1 35.36 278 GLU B CA 1
ATOM 4547 C C . GLU B 1 278 ? 29.844 39.871 30.666 1 35.36 278 GLU B C 1
ATOM 4549 O O . GLU B 1 278 ? 30.549 40.741 30.15 1 35.36 278 GLU B O 1
ATOM 4554 N N . ALA B 1 279 ? 28.592 40.007 31.236 1 35.97 279 ALA B N 1
ATOM 4555 C CA . ALA B 1 279 ? 28.268 41.42 31.409 1 35.97 279 ALA B CA 1
ATOM 4556 C C . ALA B 1 279 ? 29.248 42.095 32.364 1 35.97 279 ALA B C 1
ATOM 4558 O O . ALA B 1 279 ? 29.254 43.321 32.494 1 35.97 279 ALA B O 1
ATOM 4559 N N . GLY B 1 280 ? 29.772 41.13 33.262 1 32.42 280 GLY B N 1
ATOM 4560 C CA . GLY B 1 280 ? 30.482 41.871 34.292 1 32.42 280 GLY B CA 1
ATOM 4561 C C . GLY B 1 280 ? 31.717 42.583 33.771 1 32.42 280 GLY B C 1
ATOM 4562 O O . GLY B 1 280 ? 32.234 43.495 34.419 1 32.42 280 GLY B O 1
ATOM 4563 N N . HIS B 1 281 ? 32.427 41.758 32.933 1 30.98 281 HIS B N 1
ATOM 4564 C CA . HIS B 1 281 ? 33.79 42.276 32.911 1 30.98 281 HIS B CA 1
ATOM 4565 C C . HIS B 1 281 ? 33.915 43.457 31.954 1 30.98 281 HIS B C 1
ATOM 4567 O O . HIS B 1 281 ? 35.006 44.004 31.776 1 30.98 281 HIS B O 1
ATOM 4573 N N . PHE B 1 282 ? 33.042 43.448 30.889 1 30.63 282 PHE B N 1
ATOM 4574 C CA . PHE B 1 282 ? 33.463 44.378 29.848 1 30.63 282 PHE B CA 1
ATOM 4575 C C . PHE B 1 282 ? 33.324 45.82 30.322 1 30.63 282 PHE B C 1
ATOM 4577 O O . PHE B 1 282 ? 32.307 46.467 30.066 1 30.63 282 PHE B O 1
ATOM 4584 N N . GLY B 1 283 ? 33.632 46.032 31.62 1 25.1 283 GLY B N 1
ATOM 4585 C CA . GLY B 1 283 ? 33.552 47.443 31.962 1 25.1 283 GLY B CA 1
ATOM 4586 C C . GLY B 1 283 ? 34.274 48.339 30.973 1 25.1 283 GLY B C 1
ATOM 4587 O O . GLY B 1 283 ? 33.782 49.416 30.629 1 25.1 283 GLY B O 1
ATOM 4588 N N . MET B 1 284 ? 35.578 48.161 30.892 1 24.36 284 MET B N 1
ATOM 4589 C CA . MET B 1 284 ? 36.256 49.453 30.851 1 24.36 284 MET B CA 1
ATOM 4590 C C . MET B 1 284 ? 36.215 50.046 29.446 1 24.36 284 MET B C 1
ATOM 4592 O O . MET B 1 284 ? 36.116 51.263 29.284 1 24.36 284 MET B O 1
ATOM 4596 N N . HIS B 1 285 ? 36.942 49.362 28.46 1 24.49 285 HIS B N 1
ATOM 4597 C CA . HIS B 1 285 ? 37.796 50.225 27.652 1 24.49 285 HIS B CA 1
ATOM 4598 C C . HIS B 1 285 ? 36.986 50.967 26.594 1 24.49 285 HIS B C 1
ATOM 4600 O O . HIS B 1 285 ? 35.914 50.509 26.192 1 24.49 285 HIS B O 1
ATOM 4606 N N . GLY B 1 286 ? 37.57 52.224 26.038 1 22.62 286 GLY B N 1
ATOM 4607 C CA . GLY B 1 286 ? 37.199 53.432 25.318 1 22.62 286 GLY B CA 1
ATOM 4608 C C . GLY B 1 286 ? 36.632 53.153 23.938 1 22.62 286 GLY B C 1
ATOM 4609 O O . GLY B 1 286 ? 36.687 52.02 23.456 1 22.62 286 GLY B O 1
ATOM 4610 N N . MET B 1 287 ? 36.752 54.203 22.933 1 22.71 287 MET B N 1
ATOM 4611 C CA . MET B 1 287 ? 36.019 54.998 21.953 1 22.71 287 MET B CA 1
ATOM 4612 C C . MET B 1 287 ? 36.035 54.325 20.584 1 22.71 287 MET B C 1
ATOM 4614 O O . MET B 1 287 ? 35.222 54.651 19.718 1 22.71 287 MET B O 1
ATOM 4618 N N . ASP B 1 288 ? 37.219 53.776 20.102 1 24.98 288 ASP B N 1
ATOM 4619 C CA . ASP B 1 288 ? 37.43 54.188 18.717 1 24.98 288 ASP B CA 1
ATOM 4620 C C . ASP B 1 288 ? 36.456 53.478 17.779 1 24.98 288 ASP B C 1
ATOM 4622 O O . ASP B 1 288 ? 36.144 52.302 17.974 1 24.98 288 ASP B O 1
ATOM 4626 N N . LYS B 1 289 ? 35.769 54.235 16.841 1 27.47 289 LYS B N 1
ATOM 4627 C CA . LYS B 1 289 ? 34.674 54.229 15.875 1 27.47 289 LYS B CA 1
ATOM 4628 C C . LYS B 1 289 ? 34.922 53.206 14.77 1 27.47 289 LYS B C 1
ATOM 4630 O O . LYS B 1 289 ? 34.345 53.304 13.685 1 27.47 289 LYS B O 1
ATOM 4635 N N . GLN B 1 290 ? 35.995 52.313 14.874 1 23.86 290 GLN B N 1
ATOM 4636 C CA . GLN B 1 290 ? 36.266 51.794 13.538 1 23.86 290 GLN B CA 1
ATOM 4637 C C . GLN B 1 290 ? 35.035 51.106 12.954 1 23.86 290 GLN B C 1
ATOM 4639 O O . GLN B 1 290 ? 34.287 50.444 13.675 1 23.86 290 GLN B O 1
ATOM 4644 N N . VAL B 1 291 ? 34.845 51.447 11.657 1 25.49 291 VAL B N 1
ATOM 4645 C CA . VAL B 1 291 ? 33.843 51.294 10.607 1 25.49 291 VAL B CA 1
ATOM 4646 C C . VAL B 1 291 ? 33.441 49.826 10.487 1 25.49 291 VAL B C 1
ATOM 4648 O O . VAL B 1 291 ? 34.172 48.937 10.929 1 25.49 291 VAL B O 1
ATOM 4651 N N . ALA B 1 292 ? 32.644 49.561 9.429 1 23.66 292 ALA B N 1
ATOM 4652 C CA . ALA B 1 292 ? 31.429 48.858 9.023 1 23.66 292 ALA B CA 1
ATOM 4653 C C . ALA B 1 292 ? 31.753 47.463 8.495 1 23.66 292 ALA B C 1
ATOM 4655 O O . ALA B 1 292 ? 32.283 47.319 7.391 1 23.66 292 ALA B O 1
ATOM 4656 N N . PRO B 1 293 ? 32.702 46.67 9.029 1 24.88 293 PRO B N 1
ATOM 4657 C CA . PRO B 1 293 ? 32.922 45.582 8.074 1 24.88 293 PRO B CA 1
ATOM 4658 C C . PRO B 1 293 ? 31.634 44.848 7.707 1 24.88 293 PRO B C 1
ATOM 4660 O O . PRO B 1 293 ? 30.783 44.618 8.571 1 24.88 293 PRO B O 1
ATOM 4663 N N . VAL B 1 294 ? 31.156 45.038 6.428 1 26.57 294 VAL B N 1
ATOM 4664 C CA . VAL B 1 294 ? 30.068 44.373 5.718 1 26.57 294 VAL B CA 1
ATOM 4665 C C . VAL B 1 294 ? 30.123 42.869 5.978 1 26.57 294 VAL B C 1
ATOM 4667 O O . VAL B 1 294 ? 31.121 42.215 5.666 1 26.57 294 VAL B O 1
ATOM 4670 N N . GLU B 1 295 ? 29.355 42.431 6.873 1 22.31 295 GLU B N 1
ATOM 4671 C CA . GLU B 1 295 ? 29.041 41.095 7.37 1 22.31 295 GLU B CA 1
ATOM 4672 C C . GLU B 1 295 ? 28.777 40.127 6.22 1 22.31 295 GLU B C 1
ATOM 4674 O O . GLU B 1 295 ? 28.477 40.55 5.102 1 22.31 295 GLU B O 1
ATOM 4679 N N . SER B 1 296 ? 28.798 38.81 6.548 1 23.83 296 SER B N 1
ATOM 4680 C CA . SER B 1 296 ? 28.765 37.358 6.408 1 23.83 296 SER B CA 1
ATOM 4681 C C . SER B 1 296 ? 27.431 36.888 5.836 1 23.83 296 SER B C 1
ATOM 4683 O O . SER B 1 296 ? 26.395 36.993 6.497 1 23.83 296 SER B O 1
ATOM 4685 N N . HIS B 1 297 ? 27.14 37.099 4.558 1 24.48 297 HIS B N 1
ATOM 4686 C CA . HIS B 1 297 ? 25.93 36.47 4.039 1 24.48 297 HIS B CA 1
ATOM 4687 C C . HIS B 1 297 ? 25.952 34.963 4.267 1 24.48 297 HIS B C 1
ATOM 4689 O O . HIS B 1 297 ? 26.654 34.234 3.563 1 24.48 297 HIS B O 1
ATOM 4695 N N . ILE B 1 298 ? 26.041 34.404 5.498 1 25.85 298 ILE B N 1
ATOM 4696 C CA . ILE B 1 298 ? 25.914 32.977 5.777 1 25.85 298 ILE B CA 1
ATOM 4697 C C . ILE B 1 298 ? 24.519 32.497 5.382 1 25.85 298 ILE B C 1
ATOM 4699 O O . ILE B 1 298 ? 23.534 32.807 6.057 1 25.85 298 ILE B O 1
ATOM 4703 N N . SER B 1 299 ? 24.048 32.62 4.148 1 24.51 299 SER B N 1
ATOM 4704 C CA . SER B 1 299 ? 22.768 31.984 3.855 1 24.51 299 SER B CA 1
ATOM 4705 C C . SER B 1 299 ? 22.833 30.478 4.086 1 24.51 299 SER B C 1
ATOM 4707 O O . SER B 1 299 ? 23.446 29.751 3.301 1 24.51 299 SER B O 1
ATOM 4709 N N . VAL B 1 300 ? 23.058 29.939 5.325 1 28.39 300 VAL B N 1
ATOM 4710 C CA . VAL B 1 300 ? 22.916 28.52 5.632 1 28.39 300 VAL B CA 1
ATOM 4711 C C . VAL B 1 300 ? 21.457 28.099 5.469 1 28.39 300 VAL B C 1
ATOM 4713 O O . VAL B 1 300 ? 20.601 28.48 6.271 1 28.39 300 VAL B O 1
ATOM 4716 N N . SER B 1 301 ? 20.768 28.265 4.386 1 26.51 301 SER B N 1
ATOM 4717 C CA . SER B 1 301 ? 19.458 27.623 4.349 1 26.51 301 SER B CA 1
ATOM 4718 C C . SER B 1 301 ? 19.575 26.116 4.547 1 26.51 301 SER B C 1
ATOM 4720 O O . SER B 1 301 ? 20.042 25.402 3.657 1 26.51 301 SER B O 1
ATOM 4722 N N . ILE B 1 302 ? 19.964 25.62 5.738 1 27.99 302 ILE B N 1
ATOM 4723 C CA . ILE B 1 302 ? 19.844 24.209 6.086 1 27.99 302 ILE B CA 1
ATOM 4724 C C . ILE B 1 302 ? 18.393 23.761 5.933 1 27.99 302 ILE B C 1
ATOM 4726 O O . ILE B 1 302 ? 17.545 24.084 6.768 1 27.99 302 ILE B O 1
ATOM 4730 N N . GLU B 1 303 ? 17.697 24.104 4.873 1 25.53 303 GLU B N 1
ATOM 4731 C CA . GLU B 1 303 ? 16.361 23.523 4.785 1 25.53 303 GLU B CA 1
ATOM 4732 C C . GLU B 1 303 ? 16.394 22.02 5.049 1 25.53 303 GLU B C 1
ATOM 4734 O O . GLU B 1 303 ? 17.129 21.285 4.388 1 25.53 303 GLU B O 1
ATOM 4739 N N . SER B 1 304 ? 16.242 21.613 6.328 1 21.71 304 SER B N 1
ATOM 4740 C CA . SER B 1 304 ? 15.973 20.259 6.803 1 21.71 304 SER B CA 1
ATOM 4741 C C . SER B 1 304 ? 14.856 19.604 5.998 1 21.71 304 SER B C 1
ATOM 4743 O O . SER B 1 304 ? 13.9 20.27 5.594 1 21.71 304 SER B O 1
#

Sequence (608 aa):
MENFDEPPRLHTPDAGESVSLFISLACISLMSLLFGRKTAGTKITSLNYARSLVVGLYICSWLFSLMAAMLVQTNNYNLLSCQLSIFTCIVLYAASKVIIYLFLTERVHVVTAVGVTRWNCRMYKFNLLLVTPYMIIFVLAILYRVARIDDKGQCQIGLLRPAAVPFMVYDILISSWLTALFVHALISSTSLLQGPTKSKLRAVARRTLQGSLFALVLSCANIATLVYFEGHERGLICLATCTIDVTLNAMAIHWVTSRAGPSHRENPHQQEQWSSREAGHFGMHGMDKQVAPVESHISVSIESMENFDEPPRLHTPDAGESVSLFISLACISLMSLLFGRKTAGTKITSLNYARSLVVGLYICSWLFSLMAAMLVQTNNYNLLSCQLSIFTCIVLYAASKVIIYLFLTERVHVVTAVGVTRWNCRMYKFNLLLVTPYMIIFVLAILYRVARIDDKGQCQIGLLRPAAVPFMVYDILISSWLTALFVHALISSTSLLQGPTKSKLRAVARRTLQGSLFALVLSCANIATLVYFEGHERGLICLATCTIDVTLNAMAIHWVTSRAGPSHRENPHQQEQWSSREAGHFGMHGMDKQVAPVESHISVSIES

pLDDT: mean 80.21, std 23.66, range [21.71, 98.51]

Secondary structure (DSSP, 8-state):
-----S--------HHHHHHHHHHHHHHHHHHHHHHHHHTTS-GGG--HHHHHHHHHHHHHHHHHHHHHHHHTT-TT-HHHHHHHHHHHHHHHHHHHHHHHHHHHHHHHHHH-TT--GGG-HHHHHHHHHHTTHHHHHHHHHHTEEEEE-TTS-EEEEE-HHHHHHHHHHHHHHHHHHHHHHHHHHHS-TTS--SHHHHHHHHHHHHHHHHHHHHHHHHHHHHHHHHHHTT-EEHHHHHHHHHHHHHHHHHHHHHHHS---------HHHHHHHHHHHHHHTT---------------------/-----S--------HHHHHHHHHHHHHHHHHHHHHHHHHTTS-GGG--HHHHHHHHHHHHHHHHHHHHHHHHTT-TT-HHHHHHHHHHHHHHHHHHHHHHHHHHHHHHHHHH-TT--GGG-HHHHHHHHHHTTHHHHHHHHHHTEEEEE-TTS-EEEEE-HHHHHHHHHHHHHHHHHHHHHHHHHHHS-TTS--SHHHHHHHHHHHHHHHHHHHHHHHHHHHHHHHHHTTT-EEHHHHHHHHHHHHHHHHHHHHHHHS---------HHHHHHHHHHHHHHTT---------------------

Foldseek 3Di:
DPPPPDDPPDDDDDPLLVVLLVLLVVLLVLLVVLLCVVPVPDDPVPDDPLRVLLNVLSVLLNVLSVLLNVLSVPVFLPQVSLVVLLVSLLPSLLVLVLSLLLNLLVLLCVLPPPPDDQVRDPSSVVSVVLSVCSVVLSVQSVVQWDWDQDPVRFIWIAGAPVNLVVVLVSLLVSLVVSLVSLVCSLPPCCPVDDDPVNVVSNLLSVLVSVLSVVLNVLVNVLSVVRVVCRTGHGSSVNSSSSSCSSSVSSVSSSVSPPDPPPDPDPDPVVVVVVVVVVVPPPPDDDDDDPDDPDDDDPPPPVVD/DPPPVDDPPDDDDDPLLVVLLVLLVVLLVLLVVLLCVVPVPDDPVPDDPLRVLLNVLSVLLNVLSVLLNVLSVPVFLDQVSLVVLLVSLLPSLLVLVLSLLLNLLVLLCVLPPPPDDQVRDPSSVVSVVLSVCSVVLSVQSVVQWDWDQDPVRFIWIAGAPVNLVVVLVSLLVSLVVSLVSLVCSLPVCCPVDDDPVNVVSNLLSVLVSVLSVVLNVLVNVLSVVRVVCRTGHGSSVNSSSSSCSSSVSSVSSSVSPPDPPPDPDPDPVVVVVVVVVVVPPPPDDDDDPDDDPPDDPPPPCVVD

Solvent-accessible surface area (backbone atoms only — not comparable to full-atom values): 32966 Å² total; per-residue (Å²): 130,82,81,75,73,63,74,52,70,70,49,81,70,60,63,69,53,52,50,32,38,52,51,22,52,50,45,26,31,49,34,23,21,53,48,19,36,67,46,46,93,48,66,75,85,73,55,48,74,67,54,47,41,52,52,48,37,38,52,43,34,29,49,43,15,52,50,41,43,56,32,57,76,38,13,48,28,18,67,68,40,27,45,49,47,45,49,48,54,53,54,47,48,50,53,44,49,51,44,50,53,53,46,51,47,51,51,49,37,60,63,67,39,74,90,55,56,66,93,75,32,67,69,48,53,50,53,56,56,67,54,55,60,50,56,54,47,51,52,37,41,66,74,38,50,34,63,46,66,45,80,87,19,43,26,25,23,33,32,31,64,87,25,40,49,58,44,48,53,49,52,52,52,53,49,48,52,57,39,47,52,31,52,46,49,69,68,42,62,63,58,86,44,72,64,71,63,32,56,50,42,46,50,52,37,52,40,45,35,54,38,44,54,52,40,48,54,43,51,51,54,47,47,50,51,36,55,71,43,61,18,59,29,49,38,50,56,54,45,38,46,51,40,50,42,46,41,51,42,42,50,37,52,49,56,56,67,48,76,75,65,83,67,80,77,72,62,68,66,60,61,52,49,52,55,56,56,59,62,61,66,70,64,73,84,87,79,82,78,80,78,78,78,80,80,79,83,76,78,75,78,75,78,125,131,82,81,76,74,63,74,53,72,71,48,81,70,60,64,69,52,52,50,34,38,50,50,21,52,51,44,26,30,50,33,23,21,51,48,20,36,67,46,45,92,48,64,74,86,74,55,48,73,67,54,47,41,52,53,49,39,38,52,43,35,30,51,43,16,52,49,42,40,56,32,59,76,37,14,49,29,18,68,68,41,26,44,49,46,46,49,48,53,51,53,45,48,50,51,45,50,51,44,51,51,52,46,51,48,49,50,49,39,60,63,67,38,75,90,54,57,64,93,76,32,66,66,47,53,50,52,55,55,65,55,55,61,52,56,56,47,50,53,37,41,64,74,38,49,34,63,47,67,47,81,86,20,44,26,26,23,33,33,32,63,87,24,40,49,58,42,47,55,50,51,51,51,53,49,49,52,57,40,48,52,32,52,46,47,69,67,46,61,62,58,86,44,71,64,71,64,30,56,52,42,47,50,51,37,52,42,46,36,53,37,43,54,51,42,48,54,45,53,51,54,47,48,47,50,37,55,72,43,61,17,59,29,49,40,50,56,55,44,38,46,51,41,50,41,46,41,51,43,45,48,37,52,48,56,56,67,47,76,74,64,84,67,80,76,71,62,68,65,58,61,52,50,52,54,55,54,58,61,61,65,71,65,73,86,88,78,83,75,81,76,77,77,84,78,80,85,72,79,73,76,74,78,124

Radius of gyration: 31.79 Å; Cα contacts (8 Å, |Δi|>4): 724; chains: 2; bounding box: 71×108×59 Å